Protein AF-0000000076892310 (afdb_homodimer)

Solvent-accessible surface area (backbone atoms only — not comparable to full-atom values): 27334 Å² total; per-residue (Å²): 126,84,72,66,50,66,32,28,35,40,36,34,55,64,80,45,93,72,74,38,63,69,58,22,49,53,51,45,60,74,45,59,90,42,77,40,49,64,52,75,76,47,73,51,74,60,89,65,27,35,38,40,31,30,56,54,63,33,38,25,45,45,54,48,34,55,75,52,71,46,52,51,52,70,67,54,49,32,55,48,48,49,51,53,51,50,45,51,50,51,40,44,74,74,27,32,39,54,53,49,54,44,45,71,34,27,24,28,30,50,79,98,37,45,87,38,60,25,57,53,78,45,62,63,39,40,73,46,32,40,90,83,80,62,45,64,62,77,91,46,67,81,43,75,77,67,58,51,75,93,26,45,26,69,53,34,66,69,7,34,59,80,43,69,48,38,48,53,40,7,44,50,47,43,54,44,29,44,66,63,55,54,56,94,60,59,87,70,83,54,96,42,72,68,53,35,51,48,50,35,41,51,45,55,73,69,47,51,57,66,67,74,32,61,95,47,64,68,47,56,36,52,51,52,52,52,40,70,66,52,52,76,85,53,80,77,62,60,68,60,59,45,44,51,55,71,112,124,83,72,67,48,65,31,27,35,39,36,34,54,64,82,44,92,72,73,38,63,68,58,22,49,50,51,46,61,75,44,58,90,43,76,41,47,64,53,75,77,46,72,50,75,59,90,65,26,35,37,39,30,30,56,54,64,34,37,24,47,44,55,48,34,55,75,52,71,46,55,51,52,71,69,55,50,32,54,48,49,48,51,52,50,50,43,50,50,51,40,44,73,72,28,33,40,52,54,48,52,45,44,70,33,27,25,28,29,49,80,96,38,45,89,39,59,25,57,53,80,46,63,62,40,40,72,46,32,40,89,84,80,61,45,66,60,76,91,46,66,80,43,75,76,66,57,51,75,92,26,45,25,70,54,35,65,70,7,32,59,80,42,68,46,37,49,52,40,7,44,51,48,42,53,44,28,43,65,63,54,55,57,95,61,60,89,69,84,55,94,43,72,67,53,35,52,49,51,36,40,51,44,56,72,68,46,51,58,65,67,75,32,60,95,46,64,66,46,57,36,51,49,52,53,51,40,71,66,51,52,76,83,54,81,77,62,59,68,60,60,47,46,53,58,72,112

Foldseek 3Di:
DPDDDDKDKDKDFLPDPQDQVVVQVVLLVLLPPDFQRWDWPDWDDDPRITMTITHDFAAFQVVVCVVVVVADDLVLLLLVLLQVLSQLVSSVVSQKHQLADASRQWTAGDDVRRSGIHGGDSSQMDGQADPPPRHGDDKDADAAQTYDLQQFDLCSLRGIDDASLRNQSSVLSRSLCSHPSDFPLPPDDDDDPNVSSVSSSVVVVPQQLCNRQVVHPCLSSVSNVQSVVDDRPDDDPSVVNSVSSVD/DPDDDDKDKDKDFLPDPQDQVVVQVVLLVLLPPDFQRWDWPDWDDDPRITMTITHDFAAFQVVVCVVVVVEDDLVLLLLVLLQVLSQLVSSVVSQKHQLADASRQWTAGDDVRRSGIHGGDSSQMDGQADPPPRDGDDKDADAAQTYDLQQFDLCSLRGIDDASLRNQSSVLSRSLCSHPVDFPLPPDDDDDPNVSSVSSSVVVVPQQLCNRQVVHPCLSSVSNVQSVPDDRPDDDPSVVNSVSSVD

Secondary structure (DSSP, 8-state):
----EEEEEEEEETT-SS--HHHHHHHHHHHTTSTTBPPEEEEEEETTEEEEEEE----BHHHHHHHTTS---HHHHHHHHHHHHHHHHHHHHTTEE----SGGGEEE--GGGTT-EEE---TT-EE-B-TTT-PBPPP--SPPP-S-TTT--HHHHTTPPP-HHHHHHHHHHHHHHHHHSS-TTSS---SSHHHHHHHHHHHHHHS-HHHHTTTS-HHHHHHHHHHHH--TTPPP-HHHHHHHTT-/----EEEEEEEEETT-SS--HHHHHHHHHHHTTSTTBPPEEEEEEETTEEEEEEE----BHHHHHHHTTT---HHHHHHHHHHHHHHHHHHHHTTEE----SGGGEEE--GGGTT-EEE---TT-EE-B-TTT-PBPPP--SPPP-S-TTT--HHHHTTPPP-HHHHHHHHHHHHHHHHHSS-TTSS---SSHHHHHHHHHHHHHHS-HHHHTTTS-HHHHHHHHHHHH--TTPPP-HHHHHHHTT-

Nearest PDB structures (foldseek):
  6hmp-assembly1_A  TM=9.911E-01  e=7.850E-38  Homo sapiens
  6ru6-assembly1_A  TM=9.933E-01  e=1.366E-37  Homo sapiens
  6gzm-assembly1_A  TM=9.873E-01  e=1.035E-37  Homo sapiens
  7qra-assembly2_B  TM=9.912E-01  e=2.805E-37  Homo sapiens
  7qr9-assembly2_B  TM=9.916E-01  e=1.060E-36  Homo sapiens

Structure (mmCIF, N/CA/C/O backbone):
data_AF-0000000076892310-model_v1
#
loop_
_entity.id
_entity.type
_entity.pdbx_description
1 polymer 'non-specific serine/threonine protein kinase'
#
loop_
_atom_site.group_PDB
_atom_site.id
_atom_site.type_symbol
_atom_site.label_atom_id
_atom_site.label_alt_id
_atom_site.label_comp_id
_atom_site.label_asym_id
_atom_site.label_entity_id
_atom_site.label_seq_id
_atom_site.pdbx_PDB_ins_code
_atom_site.Cartn_x
_atom_site.Cartn_y
_atom_site.Cartn_z
_atom_site.occupancy
_atom_site.B_iso_or_equiv
_atom_site.auth_seq_id
_atom_site.auth_comp_id
_atom_site.auth_asym_id
_atom_site.auth_atom_id
_atom_site.pdbx_PDB_model_num
ATOM 1 N N . MET A 1 1 ? 16.578 -17.797 1.943 1 34.03 1 MET A N 1
ATOM 2 C CA . MET A 1 1 ? 15.922 -16.781 1.122 1 34.03 1 MET A CA 1
ATOM 3 C C . MET A 1 1 ? 16.781 -15.539 1.009 1 34.03 1 MET A C 1
ATOM 5 O O . MET A 1 1 ? 17.219 -14.977 2.021 1 34.03 1 MET A O 1
ATOM 9 N N . ASP A 1 2 ? 17.594 -15.477 -0.009 1 48.12 2 ASP A N 1
ATOM 10 C CA . ASP A 1 2 ? 18.5 -14.344 -0.167 1 48.12 2 ASP A CA 1
ATOM 11 C C . ASP A 1 2 ? 17.766 -13.023 0.107 1 48.12 2 ASP A C 1
ATOM 13 O O . ASP A 1 2 ? 16.594 -12.875 -0.231 1 48.12 2 ASP A O 1
ATOM 17 N N . THR A 1 3 ? 18.25 -12.328 1.173 1 60.72 3 THR A N 1
ATOM 18 C CA . THR A 1 3 ? 17.688 -11.172 1.854 1 60.72 3 THR A CA 1
ATOM 19 C C . THR A 1 3 ? 17.609 -9.969 0.911 1 60.72 3 THR A C 1
ATOM 21 O O . THR A 1 3 ? 18.609 -9.602 0.288 1 60.72 3 THR A O 1
ATOM 24 N N . TYR A 1 4 ? 16.5 -9.867 0.057 1 76.31 4 TYR A N 1
ATOM 25 C CA . TYR A 1 4 ? 16.297 -8.617 -0.666 1 76.31 4 TYR A CA 1
ATOM 26 C C . TYR A 1 4 ? 15.828 -7.512 0.278 1 76.31 4 TYR A C 1
ATOM 28 O O . TYR A 1 4 ? 15.211 -7.785 1.308 1 76.31 4 TYR A O 1
ATOM 36 N N . GLU A 1 5 ? 16.578 -6.441 0.119 1 80.31 5 GLU A N 1
ATOM 37 C CA . GLU A 1 5 ? 15.992 -5.246 0.721 1 80.31 5 GLU A CA 1
ATOM 38 C C . GLU A 1 5 ? 15.227 -4.422 -0.312 1 80.31 5 GLU A C 1
ATOM 40 O O . GLU A 1 5 ? 15.672 -4.277 -1.452 1 80.31 5 GLU A O 1
ATOM 45 N N . ILE A 1 6 ? 14.047 -4.082 -0.025 1 84.25 6 ILE A N 1
ATOM 46 C CA . ILE A 1 6 ? 13.273 -3.213 -0.901 1 84.25 6 ILE A CA 1
ATOM 47 C C . ILE A 1 6 ? 13.102 -1.844 -0.247 1 84.25 6 ILE A C 1
ATOM 49 O O . ILE A 1 6 ? 12.758 -1.752 0.935 1 84.25 6 ILE A O 1
ATOM 53 N N . VAL A 1 7 ? 13.477 -0.781 -0.989 1 90.69 7 VAL A N 1
ATOM 54 C CA . VAL A 1 7 ? 13.391 0.582 -0.475 1 90.69 7 VAL A CA 1
ATOM 55 C C . VAL A 1 7 ? 12.617 1.456 -1.458 1 90.69 7 VAL A C 1
ATOM 57 O O . VAL A 1 7 ? 12.398 1.065 -2.607 1 90.69 7 VAL A O 1
ATOM 60 N N . ALA A 1 8 ? 12.164 2.598 -0.947 1 92.12 8 ALA A N 1
ATOM 61 C CA . ALA A 1 8 ? 11.562 3.629 -1.789 1 92.12 8 ALA A CA 1
ATOM 62 C C . ALA A 1 8 ? 12.578 4.711 -2.145 1 92.12 8 ALA A C 1
ATOM 64 O O . ALA A 1 8 ? 13.32 5.18 -1.28 1 92.12 8 ALA A O 1
ATOM 65 N N . VAL A 1 9 ? 12.625 5.066 -3.357 1 92.06 9 VAL A N 1
ATOM 66 C CA . VAL A 1 9 ? 13.555 6.086 -3.82 1 92.06 9 VAL A CA 1
ATOM 67 C C . VAL A 1 9 ? 12.789 7.258 -4.422 1 92.06 9 VAL A C 1
ATOM 69 O O . VAL A 1 9 ? 11.969 7.074 -5.324 1 92.06 9 VAL A O 1
ATOM 72 N N . LYS A 1 10 ? 12.992 8.422 -3.85 1 91.69 10 LYS A N 1
ATOM 73 C CA . LYS A 1 10 ? 12.516 9.664 -4.438 1 91.69 10 LYS A CA 1
ATOM 74 C C . LYS A 1 10 ? 13.594 10.336 -5.277 1 91.69 10 LYS A C 1
ATOM 76 O O . LYS A 1 10 ? 14.734 10.469 -4.836 1 91.69 10 LYS A O 1
ATOM 81 N N . ILE A 1 11 ? 13.219 10.695 -6.457 1 90.94 11 ILE A N 1
ATOM 82 C CA . ILE A 1 11 ? 14.18 11.281 -7.379 1 90.94 11 ILE A CA 1
ATOM 83 C C . ILE A 1 11 ? 13.672 12.641 -7.863 1 90.94 11 ILE A C 1
ATOM 85 O O . ILE A 1 11 ? 12.484 12.789 -8.164 1 90.94 11 ILE A O 1
ATOM 89 N N . GLU A 1 12 ? 14.484 13.578 -7.84 1 90.25 12 GLU A N 1
ATOM 90 C CA . GLU A 1 12 ? 14.211 14.922 -8.344 1 90.25 12 GLU A CA 1
ATOM 91 C C . GLU A 1 12 ? 15.367 15.445 -9.18 1 90.25 12 GLU A C 1
ATOM 93 O O . GLU A 1 12 ? 16.531 15.219 -8.852 1 90.25 12 GLU A O 1
ATOM 98 N N . SER A 1 13 ? 15.078 16.094 -10.266 1 89.38 13 SER A N 1
ATOM 99 C CA . SER A 1 13 ? 16.141 16.688 -11.078 1 89.38 13 SER A CA 1
ATOM 100 C C . SER A 1 13 ? 16.891 17.75 -10.305 1 89.38 13 SER A C 1
ATOM 102 O O . SER A 1 13 ? 16.297 18.547 -9.57 1 89.38 13 SER A O 1
ATOM 104 N N . SER A 1 14 ? 18.203 17.766 -10.523 1 86.62 14 SER A N 1
ATOM 105 C CA . SER A 1 14 ? 19.016 18.781 -9.867 1 86.62 14 SER A CA 1
ATOM 106 C C . SER A 1 14 ? 18.766 20.172 -10.445 1 86.62 14 SER A C 1
ATOM 108 O O . SER A 1 14 ? 19.094 21.188 -9.828 1 86.62 14 SER A O 1
ATOM 110 N N . ASN A 1 15 ? 18.156 20.203 -11.594 1 86.19 15 ASN A N 1
ATOM 111 C CA . ASN A 1 15 ? 17.875 21.484 -12.258 1 86.19 15 ASN A CA 1
ATOM 112 C C . ASN A 1 15 ? 16.453 21.969 -11.969 1 86.19 15 ASN A C 1
ATOM 114 O O . ASN A 1 15 ? 16 22.938 -12.578 1 86.19 15 ASN A O 1
ATOM 118 N N . SER A 1 16 ? 15.922 21.25 -11.008 1 85.31 16 SER A N 1
ATOM 119 C CA . SER A 1 16 ? 14.57 21.672 -10.648 1 85.31 16 SER A CA 1
ATOM 120 C C . SER A 1 16 ? 14.555 23.109 -10.117 1 85.31 16 SER A C 1
ATOM 122 O O . SER A 1 16 ? 15.484 23.516 -9.422 1 85.31 16 SER A O 1
ATOM 124 N N . LYS A 1 17 ? 13.562 23.891 -10.438 1 81.19 17 LYS A N 1
ATOM 125 C CA . LYS A 1 17 ? 13.461 25.297 -10.039 1 81.19 17 LYS A CA 1
ATOM 126 C C . LYS A 1 17 ? 13.367 25.422 -8.516 1 81.19 17 LYS A C 1
ATOM 128 O O . LYS A 1 17 ? 13.977 26.328 -7.934 1 81.19 17 LYS A O 1
ATOM 133 N N . HIS A 1 18 ? 12.648 24.531 -7.859 1 82 18 HIS A N 1
ATOM 134 C CA . HIS A 1 18 ? 12.469 24.531 -6.41 1 82 18 HIS A CA 1
ATOM 135 C C . HIS A 1 18 ? 12.75 23.156 -5.82 1 82 18 HIS A C 1
ATOM 137 O O . HIS A 1 18 ? 11.828 22.484 -5.355 1 82 18 HIS A O 1
ATOM 143 N N . PRO A 1 19 ? 14.07 22.781 -5.777 1 83.19 19 PRO A N 1
ATOM 144 C CA . PRO A 1 19 ? 14.375 21.469 -5.219 1 83.19 19 PRO A CA 1
ATOM 145 C C . PRO A 1 19 ? 13.992 21.344 -3.748 1 83.19 19 PRO A C 1
ATOM 147 O O . PRO A 1 19 ? 14.195 22.281 -2.971 1 83.19 19 PRO A O 1
ATOM 150 N N . GLN A 1 20 ? 13.297 20.281 -3.426 1 88.31 20 GLN A N 1
ATOM 151 C CA . GLN A 1 20 ? 12.781 20.125 -2.07 1 88.31 20 GLN A CA 1
ATOM 152 C C . GLN A 1 20 ? 13.32 18.859 -1.416 1 88.31 20 GLN A C 1
ATOM 154 O O . GLN A 1 20 ? 13.203 18.688 -0.2 1 88.31 20 GLN A O 1
ATOM 159 N N . LEU A 1 21 ? 13.961 18.062 -2.15 1 91.56 21 LEU A N 1
ATOM 160 C CA . LEU A 1 21 ? 14.273 16.719 -1.678 1 91.56 21 LEU A CA 1
ATOM 161 C C . LEU A 1 21 ? 15.312 16.766 -0.562 1 91.56 21 LEU A C 1
ATOM 163 O O . LEU A 1 21 ? 15.211 16.016 0.416 1 91.56 21 LEU A O 1
ATOM 167 N N . PHE A 1 22 ? 16.312 17.609 -0.71 1 92.75 22 PHE A N 1
ATOM 168 C CA . PHE A 1 22 ? 17.344 17.703 0.325 1 92.75 22 PHE A CA 1
ATOM 169 C C . PHE A 1 22 ? 16.75 18.281 1.607 1 92.75 22 PHE A C 1
ATOM 171 O O . PHE A 1 22 ? 17.141 17.891 2.709 1 92.75 22 PHE A O 1
ATOM 178 N N . TYR A 1 23 ? 15.914 19.234 1.393 1 94.19 23 TYR A N 1
ATOM 179 C CA . TYR A 1 23 ? 15.234 19.781 2.564 1 94.19 23 TYR A CA 1
ATOM 180 C C . TYR A 1 23 ? 14.391 18.719 3.254 1 94.19 23 TYR A C 1
ATOM 182 O O . TYR A 1 23 ? 14.414 18.594 4.48 1 94.19 23 TYR A O 1
ATOM 190 N N . GLU A 1 24 ? 13.656 17.969 2.498 1 94.81 24 GLU A N 1
ATOM 191 C CA . GLU A 1 24 ? 12.883 16.859 3.041 1 94.81 24 GLU A CA 1
ATOM 192 C C . GLU A 1 24 ? 13.766 15.898 3.818 1 94.81 24 GLU A C 1
ATOM 194 O O . GLU A 1 24 ? 13.414 15.469 4.918 1 94.81 24 GLU A O 1
ATOM 199 N N . ALA A 1 25 ? 14.898 15.594 3.275 1 95.81 25 ALA A N 1
ATOM 200 C CA . ALA A 1 25 ? 15.844 14.703 3.943 1 95.81 25 ALA A CA 1
ATOM 201 C C . ALA A 1 25 ? 16.297 15.281 5.281 1 95.81 25 ALA A C 1
ATOM 203 O O . ALA A 1 25 ? 16.422 14.555 6.27 1 95.81 25 ALA A O 1
ATOM 204 N N . LYS A 1 26 ? 16.547 16.531 5.316 1 96 26 LYS A N 1
ATOM 205 C CA . LYS A 1 26 ? 16.938 17.219 6.547 1 96 26 LYS A CA 1
ATOM 206 C C . LYS A 1 26 ? 15.875 17.062 7.629 1 96 26 LYS A C 1
ATOM 208 O O . LYS A 1 26 ? 16.203 16.797 8.789 1 96 26 LYS A O 1
ATOM 213 N N . ILE A 1 27 ? 14.672 17.219 7.227 1 97.06 27 ILE A N 1
ATOM 214 C CA . ILE A 1 27 ? 13.586 17.094 8.188 1 97.06 27 ILE A CA 1
ATOM 215 C C . ILE A 1 27 ? 13.477 15.648 8.664 1 97.06 27 ILE A C 1
ATOM 217 O O . ILE A 1 27 ? 13.305 15.398 9.859 1 97.06 27 ILE A O 1
ATOM 221 N N . TYR A 1 28 ? 13.562 14.656 7.727 1 97.38 28 TYR A N 1
ATOM 222 C CA . TYR A 1 28 ? 13.594 13.25 8.125 1 97.38 28 TYR A CA 1
ATOM 223 C C . TYR A 1 28 ? 14.672 13.008 9.18 1 97.38 28 TYR A C 1
ATOM 225 O O . TYR A 1 28 ? 14.414 12.352 10.188 1 97.38 28 TYR A O 1
ATOM 233 N N . ASN A 1 29 ? 15.797 13.562 8.945 1 96.81 29 ASN A N 1
ATOM 234 C CA . ASN A 1 29 ? 16.922 13.352 9.859 1 96.81 29 ASN A CA 1
ATOM 235 C C . ASN A 1 29 ? 16.625 13.961 11.234 1 96.81 29 ASN A C 1
ATOM 237 O O . ASN A 1 29 ? 16.938 13.352 12.258 1 96.81 29 ASN A O 1
ATOM 241 N N . ALA A 1 30 ? 16.062 15.117 11.242 1 96.19 30 ALA A N 1
ATOM 242 C CA . ALA A 1 30 ? 15.719 15.789 12.5 1 96.19 30 ALA A CA 1
ATOM 243 C C . ALA A 1 30 ? 14.68 14.992 13.281 1 96.19 30 ALA A C 1
ATOM 245 O O . ALA A 1 30 ? 14.602 15.094 14.508 1 96.19 30 ALA A O 1
ATOM 246 N N . LEU A 1 31 ? 13.906 14.18 12.578 1 97.69 31 LEU A N 1
ATOM 247 C CA . LEU A 1 31 ? 12.797 13.469 13.203 1 97.69 31 LEU A CA 1
ATOM 248 C C . LEU A 1 31 ? 13.156 12 13.438 1 97.69 31 LEU A C 1
ATOM 250 O O . LEU A 1 31 ? 12.344 11.242 13.977 1 97.69 31 LEU A O 1
ATOM 254 N N . GLN A 1 32 ? 14.328 11.602 13.031 1 96 32 GLN A N 1
ATOM 255 C CA . GLN A 1 32 ? 14.711 10.195 13.141 1 96 32 GLN A CA 1
ATOM 256 C C . GLN A 1 32 ? 14.555 9.695 14.57 1 96 32 GLN A C 1
ATOM 258 O O . GLN A 1 32 ? 14.852 10.414 15.523 1 96 32 GLN A O 1
ATOM 263 N N . GLY A 1 33 ? 14.102 8.438 14.711 1 93.31 33 GLY A N 1
ATOM 264 C CA . GLY A 1 33 ? 13.891 7.836 16.016 1 93.31 33 GLY A CA 1
ATOM 265 C C . GLY A 1 33 ? 12.461 7.945 16.5 1 93.31 33 GLY A C 1
ATOM 266 O O . GLY A 1 33 ? 12.062 7.234 17.438 1 93.31 33 GLY A O 1
ATOM 267 N N . GLY A 1 34 ? 11.727 8.844 15.898 1 96 34 GLY A N 1
ATOM 268 C CA . GLY A 1 34 ? 10.312 8.953 16.234 1 96 34 GLY A CA 1
ATOM 269 C C . GLY A 1 34 ? 9.484 7.809 15.695 1 96 34 GLY A C 1
ATOM 270 O O . GLY A 1 34 ? 9.766 7.285 14.617 1 96 34 GLY A O 1
ATOM 271 N N . SER A 1 35 ? 8.461 7.445 16.469 1 96.88 35 SER A N 1
ATOM 272 C CA . SER A 1 35 ? 7.512 6.445 15.992 1 96.88 35 SER A CA 1
ATOM 273 C C . SER A 1 35 ? 6.758 6.941 14.766 1 96.88 35 SER A C 1
ATOM 275 O O . SER A 1 35 ? 6.273 8.078 14.742 1 96.88 35 SER A O 1
ATOM 277 N N . GLY A 1 36 ? 6.703 6.105 13.719 1 98 36 GLY A N 1
ATOM 278 C CA . GLY A 1 36 ? 5.965 6.465 12.523 1 98 36 GLY A CA 1
ATOM 279 C C . GLY A 1 36 ? 6.73 7.406 11.609 1 98 36 GLY A C 1
ATOM 280 O O . GLY A 1 36 ? 6.129 8.188 10.867 1 98 36 GLY A O 1
ATOM 281 N N . ILE A 1 37 ? 8.047 7.457 11.766 1 98.5 37 ILE A N 1
ATOM 282 C CA . ILE A 1 37 ? 8.953 8.172 10.867 1 98.5 37 ILE A CA 1
ATOM 283 C C . ILE A 1 37 ? 9.789 7.176 10.07 1 98.5 37 ILE A C 1
ATOM 285 O O . ILE A 1 37 ? 10.453 6.316 10.648 1 98.5 37 ILE A O 1
ATOM 289 N N . ALA A 1 38 ? 9.703 7.273 8.734 1 96.94 38 ALA A N 1
ATOM 290 C CA . ALA A 1 38 ? 10.484 6.367 7.895 1 96.94 38 ALA A CA 1
ATOM 291 C C . ALA A 1 38 ? 11.977 6.594 8.086 1 96.94 38 ALA A C 1
ATOM 293 O O . ALA A 1 38 ? 12.43 7.73 8.227 1 96.94 38 ALA A O 1
ATOM 294 N N . ASN A 1 39 ? 12.773 5.59 8.055 1 96.12 39 ASN A N 1
ATOM 295 C CA . ASN A 1 39 ? 14.227 5.723 8.117 1 96.12 39 ASN A CA 1
ATOM 296 C C . ASN A 1 39 ? 14.797 6.191 6.781 1 96.12 39 ASN A C 1
ATOM 298 O O . ASN A 1 39 ? 14.359 5.742 5.719 1 96.12 39 ASN A O 1
ATOM 302 N N . VAL A 1 40 ? 15.664 7.086 6.891 1 96.12 40 VAL A N 1
ATOM 303 C CA . VAL A 1 40 ? 16.438 7.496 5.723 1 96.12 40 VAL A CA 1
ATOM 304 C C . VAL A 1 40 ? 17.641 6.574 5.543 1 96.12 40 VAL A C 1
ATOM 306 O O . VAL A 1 40 ? 18.469 6.449 6.449 1 96.12 40 VAL A O 1
ATOM 309 N N . LYS A 1 41 ? 17.734 5.957 4.418 1 93.31 41 LYS A N 1
ATOM 310 C CA . LYS A 1 41 ? 18.859 5.059 4.145 1 93.31 41 LYS A CA 1
ATOM 311 C C . LYS A 1 41 ? 20.016 5.801 3.473 1 93.31 41 LYS A C 1
ATOM 313 O O . LYS A 1 41 ? 21.172 5.523 3.75 1 93.31 41 LYS A O 1
ATOM 318 N N . TRP A 1 42 ? 19.609 6.723 2.566 1 93.25 42 TRP A N 1
ATOM 319 C CA . TRP A 1 42 ? 20.609 7.492 1.855 1 93.25 42 TRP A CA 1
ATOM 320 C C . TRP A 1 42 ? 20 8.719 1.193 1 93.25 42 TRP A C 1
ATOM 322 O O . TRP A 1 42 ? 18.859 8.68 0.744 1 93.25 42 TRP A O 1
ATOM 332 N N . CYS A 1 43 ? 20.734 9.773 1.195 1 95 43 CYS A N 1
ATOM 333 C CA . CYS A 1 43 ? 20.375 10.977 0.458 1 95 43 CYS A CA 1
ATOM 334 C C . CYS A 1 43 ? 21.609 11.586 -0.216 1 95 43 CYS A C 1
ATOM 336 O O . CYS A 1 43 ? 22.656 11.703 0.405 1 95 43 CYS A O 1
ATOM 338 N N . GLY A 1 44 ? 21.469 11.914 -1.505 1 93.62 44 GLY A N 1
ATOM 339 C CA . GLY A 1 44 ? 22.609 12.5 -2.211 1 93.62 44 GLY A CA 1
ATOM 340 C C . GLY A 1 44 ? 22.328 12.758 -3.68 1 93.62 44 GLY A C 1
ATOM 341 O O . GLY A 1 44 ? 21.156 12.82 -4.094 1 93.62 44 GLY A O 1
ATOM 342 N N . VAL A 1 45 ? 23.359 13.07 -4.336 1 92.06 45 VAL A N 1
ATOM 343 C CA . VAL A 1 45 ? 23.281 13.375 -5.762 1 92.06 45 VAL A CA 1
ATOM 344 C C . VAL A 1 45 ? 23.812 12.195 -6.574 1 92.06 45 VAL A C 1
ATOM 346 O O . VAL A 1 45 ? 24.875 11.641 -6.246 1 92.06 45 VAL A O 1
ATOM 349 N N . ASP A 1 46 ? 23.062 11.711 -7.527 1 87.19 46 ASP A N 1
ATOM 350 C CA . ASP A 1 46 ? 23.469 10.711 -8.508 1 87.19 46 ASP A CA 1
ATOM 351 C C . ASP A 1 46 ? 23.328 11.234 -9.93 1 87.19 46 ASP A C 1
ATOM 353 O O . ASP A 1 46 ? 22.219 11.25 -10.477 1 87.19 46 ASP A O 1
ATOM 357 N N . GLY A 1 47 ? 24.438 11.617 -10.523 1 90.12 47 GLY A N 1
ATOM 358 C CA . GLY A 1 47 ? 24.359 12.289 -11.812 1 90.12 47 GLY A CA 1
ATOM 359 C C . GLY A 1 47 ? 23.688 13.648 -11.734 1 90.12 47 GLY A C 1
ATOM 360 O O . GLY A 1 47 ? 24.141 14.531 -11.008 1 90.12 47 GLY A O 1
ATOM 361 N N . GLU A 1 48 ? 22.578 13.805 -12.445 1 91.25 48 GLU A N 1
ATOM 362 C CA . GLU A 1 48 ? 21.828 15.062 -12.477 1 91.25 48 GLU A CA 1
ATOM 363 C C . GLU A 1 48 ? 20.578 14.992 -11.617 1 91.25 48 GLU A C 1
ATOM 365 O O . GLU A 1 48 ? 19.656 15.805 -11.773 1 91.25 48 GLU A O 1
ATOM 370 N N . GLU A 1 49 ? 20.562 13.93 -10.766 1 91.62 49 GLU A N 1
ATOM 371 C CA . GLU A 1 49 ? 19.359 13.742 -9.961 1 91.62 49 GLU A CA 1
ATOM 372 C C . GLU A 1 49 ? 19.672 13.812 -8.469 1 91.62 49 GLU A C 1
ATOM 374 O O . GLU A 1 49 ? 20.703 13.32 -8.023 1 91.62 49 GLU A O 1
ATOM 379 N N . ASN A 1 50 ? 18.859 14.516 -7.738 1 93.19 50 ASN A N 1
ATOM 380 C CA . ASN A 1 50 ? 18.797 14.359 -6.289 1 93.19 50 ASN A CA 1
ATOM 381 C C . ASN A 1 50 ? 18.016 13.117 -5.887 1 93.19 50 ASN A C 1
ATOM 383 O O . ASN A 1 50 ? 16.969 12.812 -6.469 1 93.19 50 ASN A O 1
ATOM 387 N N . VAL A 1 51 ? 18.641 12.359 -4.969 1 93.12 51 VAL A N 1
ATOM 388 C CA . VAL A 1 51 ? 18.047 11.07 -4.625 1 93.12 51 VAL A CA 1
ATOM 389 C C . VAL A 1 51 ? 17.859 10.969 -3.113 1 93.12 51 VAL A C 1
ATOM 391 O O . VAL A 1 51 ? 18.75 11.352 -2.348 1 93.12 51 VAL A O 1
ATOM 394 N N . LEU A 1 52 ? 16.703 10.586 -2.688 1 94.69 52 LEU A N 1
ATOM 395 C CA . LEU A 1 52 ? 16.391 10.266 -1.3 1 94.69 52 LEU A CA 1
ATOM 396 C C . LEU A 1 52 ? 15.859 8.844 -1.179 1 94.69 52 LEU A C 1
ATOM 398 O O . LEU A 1 52 ? 14.844 8.508 -1.799 1 94.69 52 LEU A O 1
ATOM 402 N N . ILE A 1 53 ? 16.531 7.973 -0.434 1 93.56 53 ILE A N 1
ATOM 403 C CA . ILE A 1 53 ? 16.156 6.582 -0.215 1 93.56 53 ILE A CA 1
ATOM 404 C C . ILE A 1 53 ? 15.617 6.41 1.201 1 93.56 53 ILE A C 1
ATOM 406 O O . ILE A 1 53 ? 16.312 6.699 2.18 1 93.56 53 ILE A O 1
ATOM 410 N N . ILE A 1 54 ? 14.383 5.965 1.312 1 95.31 54 ILE A N 1
ATOM 411 C CA . ILE A 1 54 ? 13.766 5.773 2.619 1 95.31 54 ILE A CA 1
ATOM 412 C C . ILE A 1 54 ? 13.117 4.391 2.688 1 95.31 54 ILE A C 1
ATOM 414 O O . ILE A 1 54 ? 13.094 3.662 1.692 1 95.31 54 ILE A O 1
ATOM 418 N N . ASP A 1 55 ? 12.633 4.039 3.871 1 93.81 55 ASP A N 1
ATOM 419 C CA . ASP A 1 55 ? 11.883 2.797 4.035 1 93.81 55 ASP A CA 1
ATOM 420 C C . ASP A 1 55 ? 10.727 2.719 3.039 1 93.81 55 ASP A C 1
ATOM 422 O O . ASP A 1 55 ? 10.047 3.715 2.787 1 93.81 55 ASP A O 1
ATOM 426 N N . LEU A 1 56 ? 10.633 1.541 2.451 1 91.69 56 LEU A N 1
ATOM 427 C CA . LEU A 1 56 ? 9.391 1.293 1.73 1 91.69 56 LEU A CA 1
ATOM 428 C C . LEU A 1 56 ? 8.219 1.147 2.699 1 91.69 56 LEU A C 1
ATOM 430 O O . LEU A 1 56 ? 8.305 0.391 3.67 1 91.69 56 LEU A O 1
ATOM 434 N N . LEU A 1 57 ? 7.191 1.89 2.467 1 93.69 57 LEU A N 1
ATOM 435 C CA . LEU A 1 57 ? 5.996 1.852 3.305 1 93.69 57 LEU A CA 1
ATOM 436 C C . LEU A 1 57 ? 4.805 1.308 2.525 1 93.69 57 LEU A C 1
ATOM 438 O O . LEU A 1 57 ? 4.941 0.921 1.363 1 93.69 57 LEU A O 1
ATOM 442 N N . GLY A 1 58 ? 3.721 1.132 3.262 1 92.12 58 GLY A N 1
ATOM 443 C CA . GLY A 1 58 ? 2.502 0.622 2.654 1 92.12 58 GLY A CA 1
ATOM 444 C C . GLY A 1 58 ? 1.664 1.704 2 1 92.12 58 GLY A C 1
ATOM 445 O O . GLY A 1 58 ? 2.199 2.707 1.522 1 92.12 58 GLY A O 1
ATOM 446 N N . PRO A 1 59 ? 0.353 1.453 1.801 1 91.75 59 PRO A N 1
ATOM 447 C CA . PRO A 1 59 ? -0.507 2.43 1.127 1 91.75 59 PRO A CA 1
ATOM 448 C C . PRO A 1 59 ? -0.712 3.701 1.947 1 91.75 59 PRO A C 1
ATOM 450 O O . PRO A 1 59 ? -0.717 3.65 3.18 1 91.75 59 PRO A O 1
ATOM 453 N N . SER A 1 60 ? -0.904 4.777 1.26 1 95.25 60 SER A N 1
ATOM 454 C CA . SER A 1 60 ? -1.384 5.973 1.941 1 95.25 60 SER A CA 1
ATOM 455 C C . SER A 1 60 ? -2.775 5.758 2.527 1 95.25 60 SER A C 1
ATOM 457 O O . SER A 1 60 ? -3.508 4.867 2.088 1 95.25 60 SER A O 1
ATOM 459 N N . LEU A 1 61 ? -3.123 6.555 3.461 1 97 61 LEU A N 1
ATOM 460 C CA . LEU A 1 61 ? -4.465 6.457 4.031 1 97 61 LEU A CA 1
ATOM 461 C C . LEU A 1 61 ? -5.523 6.824 2.996 1 97 61 LEU A C 1
ATOM 463 O O . LEU A 1 61 ? -6.645 6.324 3.047 1 97 61 LEU A O 1
ATOM 467 N N . GLU A 1 62 ? -5.141 7.703 2.012 1 96.19 62 GLU A N 1
ATOM 468 C CA . GLU A 1 62 ? -6.059 7.957 0.907 1 96.19 62 GLU A CA 1
ATOM 469 C C . GLU A 1 62 ? -6.324 6.684 0.106 1 96.19 62 GLU A C 1
ATOM 471 O O . GLU A 1 62 ? -7.477 6.355 -0.182 1 96.19 62 GLU A O 1
ATOM 476 N N . ASP A 1 63 ? -5.246 6.004 -0.261 1 92.12 63 ASP A N 1
ATOM 477 C CA . ASP A 1 63 ? -5.402 4.762 -1.012 1 92.12 63 ASP A CA 1
ATOM 478 C C . ASP A 1 63 ? -6.188 3.727 -0.206 1 92.12 63 ASP A C 1
ATOM 480 O O . ASP A 1 63 ? -7.066 3.053 -0.743 1 92.12 63 ASP A O 1
ATOM 484 N N . LEU A 1 64 ? -5.793 3.529 1.037 1 92.19 64 LEU A N 1
ATOM 485 C CA . LEU A 1 64 ? -6.508 2.59 1.896 1 92.19 64 LEU A CA 1
ATOM 486 C C . LEU A 1 64 ? -7.992 2.922 1.952 1 92.19 64 LEU A C 1
ATOM 488 O O . LEU A 1 64 ? -8.836 2.023 1.913 1 92.19 64 LEU A O 1
ATOM 492 N N . PHE A 1 65 ? -8.258 4.211 2.098 1 94.25 65 PHE A N 1
ATOM 493 C CA . PHE A 1 65 ? -9.633 4.695 2.131 1 94.25 65 PHE A CA 1
ATOM 494 C C . PHE A 1 65 ? -10.383 4.281 0.871 1 94.25 65 PHE A C 1
ATOM 496 O O . PHE A 1 65 ? -11.523 3.818 0.944 1 94.25 65 PHE A O 1
ATOM 503 N N . VAL A 1 66 ? -9.719 4.391 -0.267 1 88.56 66 VAL A N 1
ATOM 504 C CA . VAL A 1 66 ? -10.297 3.998 -1.547 1 88.56 66 VAL A CA 1
ATOM 505 C C . VAL A 1 66 ? -10.508 2.486 -1.577 1 88.56 66 VAL A C 1
ATOM 507 O O . VAL A 1 66 ? -11.57 2.006 -1.983 1 88.56 66 VAL A O 1
ATOM 510 N N . TYR A 1 67 ? -9.555 1.724 -1.104 1 83.31 67 TYR A N 1
ATOM 511 C CA . TYR A 1 67 ? -9.625 0.266 -1.102 1 83.31 67 TYR A CA 1
ATOM 512 C C . TYR A 1 67 ? -10.773 -0.221 -0.229 1 83.31 67 TYR A C 1
ATOM 514 O O . TYR A 1 67 ? -11.375 -1.264 -0.505 1 83.31 67 TYR A O 1
ATOM 522 N N . CYS A 1 68 ? -11.102 0.553 0.75 1 84.38 68 CYS A N 1
ATOM 523 C CA . CYS A 1 68 ? -12.148 0.172 1.697 1 84.38 68 CYS A CA 1
ATOM 524 C C . CYS A 1 68 ? -13.492 0.771 1.3 1 84.38 68 CYS A C 1
ATOM 526 O O . CYS A 1 68 ? -14.383 0.918 2.139 1 84.38 68 CYS A O 1
ATOM 528 N N . GLY A 1 69 ? -13.648 1.266 0.073 1 82.19 69 GLY A N 1
ATOM 529 C CA . GLY A 1 69 ? -14.914 1.78 -0.422 1 82.19 69 GLY A CA 1
ATOM 530 C C . GLY A 1 69 ? -15.25 3.154 0.123 1 82.19 69 GLY A C 1
ATOM 531 O O . GLY A 1 69 ? -16.422 3.484 0.3 1 82.19 69 GLY A O 1
ATOM 532 N N . ARG A 1 70 ? -14.227 3.859 0.562 1 89.38 70 ARG A N 1
ATOM 533 C CA . ARG A 1 70 ? -14.352 5.223 1.066 1 89.38 70 ARG A CA 1
ATOM 534 C C . ARG A 1 70 ? -15.258 5.277 2.291 1 89.38 70 ARG A C 1
ATOM 536 O O . ARG A 1 70 ? -16.125 6.148 2.393 1 89.38 70 ARG A O 1
ATOM 543 N N . LYS A 1 71 ? -15.109 4.336 3.08 1 87.56 71 LYS A N 1
ATOM 544 C CA . LYS A 1 71 ? -15.82 4.273 4.352 1 87.56 71 LYS A CA 1
ATOM 545 C C . LYS A 1 71 ? -14.969 3.611 5.43 1 87.56 71 LYS A C 1
ATOM 547 O O . LYS A 1 71 ? -14.688 2.414 5.359 1 87.56 71 LYS A O 1
ATOM 552 N N . PHE A 1 72 ? -14.492 4.359 6.41 1 93.5 72 PHE A N 1
ATOM 553 C CA . PHE A 1 72 ? -13.875 3.801 7.605 1 93.5 72 PHE A CA 1
ATOM 554 C C . PHE A 1 72 ? -14.875 3.721 8.75 1 93.5 72 PHE A C 1
ATOM 556 O O . PHE A 1 72 ? -15.773 4.562 8.859 1 93.5 72 PHE A O 1
ATOM 563 N N . THR A 1 73 ? -14.742 2.686 9.57 1 92.5 73 THR A N 1
ATOM 564 C CA . THR A 1 73 ? -15.539 2.629 10.789 1 92.5 73 THR A CA 1
ATOM 565 C C . THR A 1 73 ? -15.07 3.688 11.789 1 92.5 73 THR A C 1
ATOM 567 O O . THR A 1 73 ? -13.938 4.164 11.711 1 92.5 73 THR A O 1
ATOM 570 N N . LEU A 1 74 ? -15.969 4 12.703 1 95.5 74 LEU A N 1
ATOM 571 C CA . LEU A 1 74 ? -15.594 4.922 13.766 1 95.5 74 LEU A CA 1
ATOM 572 C C . LEU A 1 74 ? -14.383 4.406 14.531 1 95.5 74 LEU A C 1
ATOM 574 O O . LEU A 1 74 ? -13.469 5.172 14.844 1 95.5 74 LEU A O 1
ATOM 578 N N . LYS A 1 75 ? -14.359 3.15 14.766 1 94.12 75 LYS A N 1
ATOM 579 C CA . LYS A 1 75 ? -13.242 2.547 15.477 1 94.12 75 LYS A CA 1
ATOM 580 C C . LYS A 1 75 ? -11.922 2.777 14.742 1 94.12 75 LYS A C 1
ATOM 582 O O . LYS A 1 75 ? -10.922 3.166 15.352 1 94.12 75 LYS A O 1
ATOM 587 N N . THR A 1 76 ? -11.93 2.555 13.453 1 94.25 76 THR A N 1
ATOM 588 C CA . THR A 1 76 ? -10.75 2.75 12.625 1 94.25 76 THR A CA 1
ATOM 589 C C . THR A 1 76 ? -10.297 4.207 12.664 1 94.25 76 THR A C 1
ATOM 591 O O . THR A 1 76 ? -9.109 4.488 12.844 1 94.25 76 THR A O 1
ATOM 594 N N . VAL A 1 77 ? -11.266 5.125 12.562 1 97.44 77 VAL A N 1
ATOM 595 C CA . VAL A 1 77 ? -10.945 6.547 12.539 1 97.44 77 VAL A CA 1
ATOM 596 C C . VAL A 1 77 ? -10.328 6.961 13.875 1 97.44 77 VAL A C 1
ATOM 598 O O . VAL A 1 77 ? -9.367 7.73 13.906 1 97.44 77 VAL A O 1
ATOM 601 N N . LEU A 1 78 ? -10.836 6.418 14.953 1 97.69 78 LEU A N 1
ATOM 602 C CA . LEU A 1 78 ? -10.312 6.762 16.281 1 97.69 78 LEU A CA 1
ATOM 603 C C . LEU A 1 78 ? -8.898 6.223 16.453 1 97.69 78 LEU A C 1
ATOM 605 O O . LEU A 1 78 ? -8.039 6.902 17.016 1 97.69 78 LEU A O 1
ATOM 609 N N . MET A 1 79 ? -8.633 5.066 15.93 1 96.56 79 MET A N 1
ATOM 610 C CA . MET A 1 79 ? -7.293 4.492 15.992 1 96.56 79 MET A CA 1
ATOM 611 C C . MET A 1 79 ? -6.305 5.312 15.172 1 96.56 79 MET A C 1
ATOM 613 O O . MET A 1 79 ? -5.18 5.555 15.602 1 96.56 79 MET A O 1
ATOM 617 N N . LEU A 1 80 ? -6.746 5.715 14.039 1 97.88 80 LEU A N 1
ATOM 618 C CA . LEU A 1 80 ? -5.922 6.566 13.188 1 97.88 80 LEU A CA 1
ATOM 619 C C . LEU A 1 80 ? -5.66 7.91 13.859 1 97.88 80 LEU A C 1
ATOM 621 O O . LEU A 1 80 ? -4.535 8.414 13.828 1 97.88 80 LEU A O 1
ATOM 625 N N . ALA A 1 81 ? -6.688 8.461 14.453 1 98.5 81 ALA A N 1
ATOM 626 C CA . ALA A 1 81 ? -6.562 9.758 15.117 1 98.5 81 ALA A CA 1
ATOM 627 C C . ALA A 1 81 ? -5.465 9.719 16.188 1 98.5 81 ALA A C 1
ATOM 629 O O . ALA A 1 81 ? -4.625 10.617 16.25 1 98.5 81 ALA A O 1
ATOM 630 N N . ASP A 1 82 ? -5.449 8.68 16.906 1 98.06 82 ASP A N 1
ATOM 631 C CA . ASP A 1 82 ? -4.465 8.539 17.984 1 98.06 82 ASP A CA 1
ATOM 632 C C . ASP A 1 82 ? -3.045 8.523 17.422 1 98.06 82 ASP A C 1
ATOM 634 O O . ASP A 1 82 ? -2.17 9.242 17.906 1 98.06 82 ASP A O 1
ATOM 638 N N . GLN A 1 83 ? -2.848 7.781 16.438 1 98.44 83 GLN A N 1
ATOM 639 C CA . GLN A 1 83 ? -1.508 7.648 15.883 1 98.44 83 GLN A CA 1
ATOM 640 C C . GLN A 1 83 ? -1.091 8.914 15.141 1 98.44 83 GLN A C 1
ATOM 642 O O . GLN A 1 83 ? 0.034 9.398 15.305 1 98.44 83 GLN A O 1
ATOM 647 N N . MET A 1 84 ? -2 9.5 14.359 1 98.81 84 MET A N 1
ATOM 648 C CA . MET A 1 84 ? -1.684 10.695 13.586 1 98.81 84 MET A CA 1
ATOM 649 C C . MET A 1 84 ? -1.384 11.875 14.5 1 98.81 84 MET A C 1
ATOM 651 O O . MET A 1 84 ? -0.449 12.641 14.25 1 98.81 84 MET A O 1
ATOM 655 N N . LEU A 1 85 ? -2.176 11.992 15.57 1 98.75 85 LEU A N 1
ATOM 656 C CA . LEU A 1 85 ? -1.929 13.047 16.547 1 98.75 85 LEU A CA 1
ATOM 657 C C . LEU A 1 85 ? -0.562 12.883 17.188 1 98.75 85 LEU A C 1
ATOM 659 O O . LEU A 1 85 ? 0.149 13.859 17.422 1 98.75 85 LEU A O 1
ATOM 663 N N . THR A 1 86 ? -0.199 11.664 17.453 1 98.56 86 THR A N 1
ATOM 664 C CA . THR A 1 86 ? 1.093 11.383 18.062 1 98.56 86 THR A CA 1
ATOM 665 C C . THR A 1 86 ? 2.234 11.781 17.125 1 98.56 86 THR A C 1
ATOM 667 O O . THR A 1 86 ? 3.24 12.336 17.578 1 98.56 86 THR A O 1
ATOM 670 N N . ARG A 1 87 ? 2.08 11.492 15.844 1 98.75 87 ARG A N 1
ATOM 671 C CA . ARG A 1 87 ? 3.096 11.883 14.867 1 98.75 87 ARG A CA 1
ATOM 672 C C . ARG A 1 87 ? 3.227 13.406 14.789 1 98.75 87 ARG A C 1
ATOM 674 O O . ARG A 1 87 ? 4.34 13.938 14.773 1 98.75 87 ARG A O 1
ATOM 681 N N . ILE A 1 88 ? 2.107 14.078 14.773 1 98.75 88 ILE A N 1
ATOM 682 C CA . ILE A 1 88 ? 2.092 15.531 14.664 1 98.75 88 ILE A CA 1
ATOM 683 C C . ILE A 1 88 ? 2.693 16.156 15.93 1 98.75 88 ILE A C 1
ATOM 685 O O . ILE A 1 88 ? 3.514 17.062 15.844 1 98.75 88 ILE A O 1
ATOM 689 N N . GLU A 1 89 ? 2.275 15.586 17.062 1 98.75 89 GLU A N 1
ATOM 690 C CA . GLU A 1 89 ? 2.828 16.062 18.328 1 98.75 89 GLU A CA 1
ATOM 691 C C . GLU A 1 89 ? 4.348 15.938 18.359 1 98.75 89 GLU A C 1
ATOM 693 O O . GLU A 1 89 ? 5.047 16.844 18.812 1 98.75 89 GLU A O 1
ATOM 698 N N . PHE A 1 90 ? 4.863 14.891 17.922 1 98.62 90 PHE A N 1
ATOM 699 C CA . PHE A 1 90 ? 6.305 14.664 17.906 1 98.62 90 PHE A CA 1
ATOM 700 C C . PHE A 1 90 ? 6.996 15.68 17 1 98.62 90 PHE A C 1
ATOM 702 O O . PHE A 1 90 ? 8 16.281 17.391 1 98.62 90 PHE A O 1
ATOM 709 N N . MET A 1 91 ? 6.484 15.883 15.82 1 98.19 91 MET A N 1
ATOM 710 C CA . MET A 1 91 ? 7.043 16.875 14.906 1 98.19 91 MET A CA 1
ATOM 711 C C . MET A 1 91 ? 7.051 18.25 15.539 1 98.19 91 MET A C 1
ATOM 713 O O . MET A 1 91 ? 8.047 18.984 15.453 1 98.19 91 MET A O 1
ATOM 717 N N . HIS A 1 92 ? 5.879 18.578 16.156 1 98.38 92 HIS A N 1
ATOM 718 C CA . HIS A 1 92 ? 5.789 19.875 16.828 1 98.38 92 HIS A CA 1
ATOM 719 C C . HIS A 1 92 ? 6.828 19.969 17.953 1 98.38 92 HIS A C 1
ATOM 721 O O . HIS A 1 92 ? 7.422 21.031 18.141 1 98.38 92 HIS A O 1
ATOM 727 N N . SER A 1 93 ? 7.051 18.875 18.641 1 97.25 93 SER A N 1
ATOM 728 C CA . SER A 1 93 ? 8 18.875 19.75 1 97.25 93 SER A CA 1
ATOM 729 C C . SER A 1 93 ? 9.422 19.109 19.266 1 97.25 93 SER A C 1
ATOM 731 O O . SER A 1 93 ? 10.281 19.562 20.016 1 97.25 93 SER A O 1
ATOM 733 N N . LYS A 1 94 ? 9.664 18.812 18 1 96.69 94 LYS A N 1
ATOM 734 C CA . LYS A 1 94 ? 10.977 19.031 17.406 1 96.69 94 LYS A CA 1
ATOM 735 C C . LYS A 1 94 ? 11.07 20.406 16.75 1 96.69 94 LYS A C 1
ATOM 737 O O . LYS A 1 94 ? 12.078 20.734 16.125 1 96.69 94 LYS A O 1
ATOM 742 N N . GLY A 1 95 ? 9.992 21.156 16.844 1 97.31 95 GLY A N 1
ATOM 743 C CA . GLY A 1 95 ? 10.008 22.547 16.406 1 97.31 95 GLY A CA 1
ATOM 744 C C . GLY A 1 95 ? 9.562 22.719 14.969 1 97.31 95 GLY A C 1
ATOM 745 O O . GLY A 1 95 ? 9.805 23.766 14.359 1 97.31 95 GLY A O 1
ATOM 746 N N . TYR A 1 96 ? 8.852 21.688 14.398 1 98.25 96 TYR A N 1
ATOM 747 C CA . TYR A 1 96 ? 8.477 21.766 12.984 1 98.25 96 TYR A CA 1
ATOM 748 C C . TYR A 1 96 ? 6.969 21.641 12.812 1 98.25 96 TYR A C 1
ATOM 750 O O . TYR A 1 96 ? 6.305 20.922 13.555 1 98.25 96 TYR A O 1
ATOM 758 N N . LEU A 1 97 ? 6.453 22.422 11.852 1 98.81 97 LEU A N 1
ATOM 759 C CA . LEU A 1 97 ? 5.125 22.234 11.289 1 98.81 97 LEU A CA 1
ATOM 760 C C . LEU A 1 97 ? 5.195 21.359 10.031 1 98.81 97 LEU A C 1
ATOM 762 O O . LEU A 1 97 ? 6.141 21.469 9.25 1 98.81 97 LEU A O 1
ATOM 766 N N . HIS A 1 98 ? 4.199 20.531 9.82 1 98.75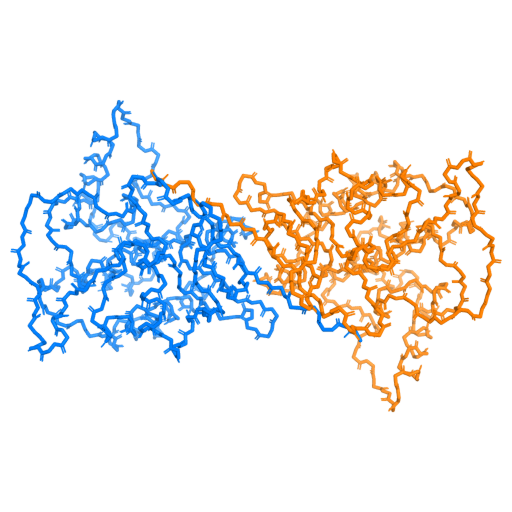 98 HIS A N 1
ATOM 767 C CA . HIS A 1 98 ? 4.148 19.766 8.586 1 98.75 98 HIS A CA 1
ATOM 768 C C . HIS A 1 98 ? 3.674 20.625 7.418 1 98.75 98 HIS A C 1
ATOM 770 O O . HIS A 1 98 ? 4.328 20.688 6.375 1 98.75 98 HIS A O 1
ATOM 776 N N . ARG A 1 99 ? 2.535 21.312 7.594 1 98.75 99 ARG A N 1
ATOM 777 C CA . ARG A 1 99 ? 1.926 22.312 6.734 1 98.75 99 ARG A CA 1
ATOM 778 C C . ARG A 1 99 ? 1.271 21.672 5.516 1 98.75 99 ARG A C 1
ATOM 780 O O . ARG A 1 99 ? 0.713 22.375 4.664 1 98.75 99 ARG A O 1
ATOM 787 N N . ASP A 1 100 ? 1.209 20.328 5.398 1 98.44 100 ASP A N 1
ATOM 788 C CA . ASP A 1 100 ? 0.479 19.625 4.344 1 98.44 100 ASP A CA 1
ATOM 789 C C . ASP A 1 100 ? -0.151 18.344 4.875 1 98.44 100 ASP A C 1
ATOM 791 O O . ASP A 1 100 ? 0.033 17.266 4.293 1 98.44 100 ASP A O 1
ATOM 795 N N . ILE A 1 101 ? -0.877 18.453 5.965 1 98.81 101 ILE A N 1
ATOM 796 C CA . ILE A 1 101 ? -1.632 17.344 6.551 1 98.81 101 ILE A CA 1
ATOM 797 C C . ILE A 1 101 ? -2.781 16.969 5.625 1 98.81 101 ILE A C 1
ATOM 799 O O . ILE A 1 101 ? -3.67 17.766 5.352 1 98.81 101 ILE A O 1
ATOM 803 N N . LYS A 1 102 ? -2.723 15.797 5.082 1 98.81 102 LYS A N 1
ATOM 804 C CA . LYS A 1 102 ? -3.725 15.188 4.219 1 98.81 102 LYS A CA 1
ATOM 805 C C . LYS A 1 102 ? -3.596 13.664 4.219 1 98.81 102 LYS A C 1
ATOM 807 O O . LYS A 1 102 ? -2.57 13.125 4.641 1 98.81 102 LYS A O 1
ATOM 812 N N . PRO A 1 103 ? -4.617 12.969 3.793 1 98.5 103 PRO A N 1
ATOM 813 C CA . PRO A 1 103 ? -4.594 11.508 3.844 1 98.5 103 PRO A CA 1
ATOM 814 C C . PRO A 1 103 ? -3.414 10.906 3.084 1 98.5 103 PRO A C 1
ATOM 816 O O . PRO A 1 103 ? -2.854 9.891 3.504 1 98.5 103 PRO A O 1
ATOM 819 N N . ASP A 1 104 ? -2.961 11.594 2.006 1 96.88 104 ASP A N 1
ATOM 820 C CA . ASP A 1 104 ? -1.897 11.078 1.146 1 96.88 104 ASP A CA 1
ATOM 821 C C . ASP A 1 104 ? -0.554 11.086 1.872 1 96.88 104 ASP A C 1
ATOM 823 O O . ASP A 1 104 ? 0.354 10.336 1.514 1 96.88 104 ASP A O 1
ATOM 827 N N . ASN A 1 105 ? -0.445 11.875 2.922 1 97.88 105 ASN A N 1
ATOM 828 C CA . ASN A 1 105 ? 0.853 12.07 3.559 1 97.88 105 ASN A CA 1
ATOM 829 C C . ASN A 1 105 ? 0.973 11.25 4.844 1 97.88 105 ASN A C 1
ATOM 831 O O . ASN A 1 105 ? 1.872 11.492 5.652 1 97.88 105 ASN A O 1
ATOM 835 N N . PHE A 1 106 ? 0.032 10.344 4.996 1 98.62 106 PHE A N 1
ATOM 836 C CA . PHE A 1 106 ? 0.101 9.312 6.023 1 98.62 106 PHE A CA 1
ATOM 837 C C . PHE A 1 106 ? 0.004 7.926 5.402 1 98.62 106 PHE A C 1
ATOM 839 O O . PHE A 1 106 ? -0.912 7.648 4.625 1 98.62 106 PHE A O 1
ATOM 846 N N . LEU A 1 107 ? 0.94 7.113 5.711 1 97.12 107 LEU A N 1
ATOM 847 C CA . LEU A 1 107 ? 0.995 5.781 5.125 1 97.12 107 LEU A CA 1
ATOM 848 C C . LEU A 1 107 ? 0.963 4.707 6.211 1 97.12 107 LEU A C 1
ATOM 850 O O . LEU A 1 107 ? 1.479 4.918 7.309 1 97.12 107 LEU A O 1
ATOM 854 N N . MET A 1 108 ? 0.376 3.582 5.883 1 95.75 108 MET A N 1
ATOM 855 C CA . MET A 1 108 ? 0.488 2.412 6.75 1 95.75 108 MET A CA 1
ATOM 856 C C . MET A 1 108 ? 1.848 1.742 6.59 1 95.75 108 MET A C 1
ATOM 858 O O . MET A 1 108 ? 2.482 1.862 5.539 1 95.75 108 MET A O 1
ATOM 862 N N . GLY A 1 109 ? 2.26 1.115 7.656 1 93.56 109 GLY A N 1
ATOM 863 C CA . GLY A 1 109 ? 3.432 0.263 7.539 1 93.56 109 GLY A CA 1
ATOM 864 C C . GLY A 1 109 ? 3.156 -1.032 6.801 1 93.56 109 GLY A C 1
ATOM 865 O O . GLY A 1 109 ? 2.035 -1.267 6.344 1 93.56 109 GLY A O 1
ATOM 866 N N . LEU A 1 110 ? 4.195 -1.821 6.637 1 87.69 110 LEU A N 1
ATOM 867 C CA . LEU A 1 110 ? 4.109 -3.111 5.961 1 87.69 110 LEU A CA 1
ATOM 868 C C . LEU A 1 110 ? 4.453 -4.25 6.914 1 87.69 110 LEU A C 1
ATOM 870 O O . LEU A 1 110 ? 5.148 -4.039 7.91 1 87.69 110 LEU A O 1
ATOM 874 N N . GLY A 1 111 ? 3.973 -5.465 6.57 1 82.75 111 GLY A N 1
ATOM 875 C CA . GLY A 1 111 ? 4.32 -6.656 7.328 1 82.75 111 GLY A CA 1
ATOM 876 C C . GLY A 1 111 ? 3.963 -6.555 8.797 1 82.75 111 GLY A C 1
ATOM 877 O O . GLY A 1 111 ? 2.812 -6.277 9.141 1 82.75 111 GLY A O 1
ATOM 878 N N . ARG A 1 112 ? 5.02 -6.648 9.664 1 84.88 112 ARG A N 1
ATOM 879 C CA . ARG A 1 112 ? 4.816 -6.613 11.109 1 84.88 112 ARG A CA 1
ATOM 880 C C . ARG A 1 112 ? 4.383 -5.223 11.57 1 84.88 112 ARG A C 1
ATOM 882 O O . ARG A 1 112 ? 3.842 -5.066 12.664 1 84.88 112 ARG A O 1
ATOM 889 N N . LYS A 1 113 ? 4.598 -4.203 10.734 1 90.56 113 LYS A N 1
ATOM 890 C CA . LYS A 1 113 ? 4.242 -2.826 11.07 1 90.56 113 LYS A CA 1
ATOM 891 C C . LYS A 1 113 ? 2.982 -2.389 10.328 1 90.56 113 LYS A C 1
ATOM 893 O O . LYS A 1 113 ? 2.73 -1.191 10.172 1 90.56 113 LYS A O 1
ATOM 898 N N . ALA A 1 114 ? 2.193 -3.348 9.938 1 87.69 114 ALA A N 1
ATOM 899 C CA . ALA A 1 114 ? 1.026 -3.082 9.094 1 87.69 114 ALA A CA 1
ATOM 900 C C . ALA A 1 114 ? 0.019 -2.197 9.828 1 87.69 114 ALA A C 1
ATOM 902 O O . ALA A 1 114 ? -0.808 -1.536 9.188 1 87.69 114 ALA A O 1
ATOM 903 N N . ASN A 1 115 ? 0.052 -2.139 11.148 1 90.06 115 ASN A N 1
ATOM 904 C CA . ASN A 1 115 ? -0.918 -1.36 11.914 1 90.06 115 ASN A CA 1
ATOM 905 C C . ASN A 1 115 ? -0.338 -0.02 12.359 1 90.06 115 ASN A C 1
ATOM 907 O O . ASN A 1 115 ? -0.986 0.73 13.086 1 90.06 115 ASN A O 1
ATOM 911 N N . GLN A 1 116 ? 0.823 0.26 11.891 1 95.38 116 GLN A N 1
ATOM 912 C CA . GLN A 1 116 ? 1.475 1.507 12.273 1 95.38 116 GLN A CA 1
ATOM 913 C C . GLN A 1 116 ? 1.312 2.57 11.195 1 95.38 116 GLN A C 1
ATOM 915 O O . GLN A 1 116 ? 1.438 2.277 10 1 95.38 116 GLN A O 1
ATOM 920 N N . VAL A 1 117 ? 1.001 3.803 11.586 1 98.31 117 VAL A N 1
ATOM 921 C CA . VAL A 1 117 ? 0.865 4.93 10.672 1 98.31 117 VAL A CA 1
ATOM 922 C C . VAL A 1 117 ? 2.18 5.703 10.602 1 98.31 117 VAL A C 1
ATOM 924 O O . VAL A 1 117 ? 2.812 5.957 11.633 1 98.31 117 VAL A O 1
ATOM 927 N N . TYR A 1 118 ? 2.592 6.031 9.445 1 98.38 118 TYR A N 1
ATOM 928 C CA . TYR A 1 118 ? 3.771 6.848 9.188 1 98.38 118 TYR A CA 1
ATOM 929 C C . TYR A 1 118 ? 3.385 8.195 8.602 1 98.38 118 TYR A C 1
ATOM 931 O O . TYR A 1 118 ? 2.453 8.289 7.797 1 98.38 118 TYR A O 1
ATOM 939 N N . VAL A 1 119 ? 4.043 9.211 8.984 1 98.75 119 VAL A N 1
ATOM 940 C CA . VAL A 1 119 ? 3.889 10.523 8.367 1 98.75 119 VAL A CA 1
ATOM 941 C C . VAL A 1 119 ? 5.039 10.766 7.391 1 98.75 119 VAL A C 1
ATOM 943 O O . VAL A 1 119 ? 6.191 10.445 7.688 1 98.75 119 VAL A O 1
ATOM 946 N N . ILE A 1 120 ? 4.688 11.227 6.223 1 96.69 120 ILE A N 1
ATOM 947 C CA . ILE A 1 120 ? 5.703 11.438 5.195 1 96.69 120 ILE A CA 1
ATOM 948 C C . ILE A 1 120 ? 5.512 12.812 4.555 1 96.69 120 ILE A C 1
ATOM 950 O O . ILE A 1 120 ? 4.641 13.586 4.973 1 96.69 120 ILE A O 1
ATOM 954 N N . ASP A 1 121 ? 6.406 13.125 3.557 1 93.81 121 ASP A N 1
ATOM 955 C CA . ASP A 1 121 ? 6.348 14.312 2.707 1 93.81 121 ASP A CA 1
ATOM 956 C C . ASP A 1 121 ? 6.523 15.586 3.529 1 93.81 121 ASP A C 1
ATOM 958 O O . ASP A 1 121 ? 5.578 16.359 3.686 1 93.81 121 ASP A O 1
ATOM 962 N N . PHE A 1 122 ? 7.742 15.844 3.9 1 96.75 122 PHE A N 1
ATOM 963 C CA . PHE A 1 122 ? 8.094 17 4.715 1 96.75 122 PHE A CA 1
ATOM 964 C C . PHE A 1 122 ? 8.594 18.156 3.844 1 96.75 122 PHE A C 1
ATOM 966 O O . PHE A 1 122 ? 9.312 19.031 4.32 1 96.75 122 PHE A O 1
ATOM 973 N N . GLY A 1 123 ? 8.273 18.156 2.602 1 93.12 123 GLY A N 1
ATOM 974 C CA . GLY A 1 123 ? 8.742 19.172 1.673 1 93.12 123 GLY A CA 1
ATOM 975 C C . GLY A 1 123 ? 8.25 20.562 2.02 1 93.12 123 GLY A C 1
ATOM 976 O O . GLY A 1 123 ? 8.914 21.547 1.727 1 93.12 123 GLY A O 1
ATOM 977 N N . LEU A 1 124 ? 7.133 20.703 2.717 1 96.25 124 LEU A N 1
ATOM 978 C CA . LEU A 1 124 ? 6.555 21.984 3.074 1 96.25 124 LEU A CA 1
ATOM 979 C C . LEU A 1 124 ? 6.746 22.281 4.559 1 96.25 124 LEU A C 1
ATOM 981 O O . LEU A 1 124 ? 6.277 23.297 5.059 1 96.25 124 LEU A O 1
ATOM 985 N N . ALA A 1 125 ? 7.438 21.344 5.238 1 97.88 125 ALA A N 1
ATOM 986 C CA . ALA A 1 125 ? 7.645 21.531 6.672 1 97.88 125 ALA A CA 1
ATOM 987 C C . ALA A 1 125 ? 8.391 22.828 6.945 1 97.88 125 ALA A C 1
ATOM 989 O O . ALA A 1 125 ? 9.164 23.297 6.105 1 97.88 125 ALA A O 1
ATOM 990 N N . LYS A 1 126 ? 8.109 23.359 8.047 1 97.25 126 LYS A N 1
ATOM 991 C CA . LYS A 1 126 ? 8.719 24.625 8.422 1 97.25 126 LYS A CA 1
ATOM 992 C C . LYS A 1 126 ? 8.984 24.688 9.922 1 97.25 126 LYS A C 1
ATOM 994 O O . LYS A 1 126 ? 8.148 24.266 10.727 1 97.25 126 LYS A O 1
ATOM 999 N N . ARG A 1 127 ? 10.109 25.234 10.242 1 97.12 127 ARG A N 1
ATOM 1000 C CA . ARG A 1 127 ? 10.391 25.484 11.656 1 97.12 127 ARG A CA 1
ATOM 1001 C C . ARG A 1 127 ? 9.516 26.609 12.195 1 97.12 127 ARG A C 1
ATOM 1003 O O . ARG A 1 127 ? 9.469 27.703 11.625 1 97.12 127 ARG A O 1
ATOM 1010 N N . TYR A 1 128 ? 8.789 26.344 13.266 1 98.06 128 TYR A N 1
ATOM 1011 C CA . TYR A 1 128 ? 7.93 27.375 13.836 1 98.06 128 TYR A CA 1
ATOM 1012 C C . TYR A 1 128 ? 8.547 27.969 15.102 1 98.06 128 TYR A C 1
ATOM 1014 O O . TYR A 1 128 ? 8.062 28.969 15.625 1 98.06 128 TYR A O 1
ATOM 1022 N N . ARG A 1 129 ? 9.602 27.25 15.531 1 95.56 129 ARG A N 1
ATOM 1023 C CA . ARG A 1 129 ? 10.312 27.672 16.734 1 95.56 129 ARG A CA 1
ATOM 1024 C C . ARG A 1 129 ? 11.82 27.672 16.5 1 95.56 129 ARG A C 1
ATOM 1026 O O . ARG A 1 129 ? 12.359 26.75 15.883 1 95.56 129 ARG A O 1
ATOM 1033 N N . ASP A 1 130 ? 12.453 28.766 17 1 91.44 130 ASP A N 1
ATOM 1034 C CA . ASP A 1 130 ? 13.906 28.844 16.875 1 91.44 130 ASP A CA 1
ATOM 1035 C C . ASP A 1 130 ? 14.586 27.766 17.703 1 91.44 130 ASP A C 1
ATOM 1037 O O . ASP A 1 130 ? 14.234 27.562 18.875 1 91.44 130 ASP A O 1
ATOM 1041 N N . SER A 1 131 ? 15.531 27.078 17.125 1 86.62 131 SER A N 1
ATOM 1042 C CA . SER A 1 131 ? 16.141 25.938 17.797 1 86.62 131 SER A CA 1
ATOM 1043 C C . SER A 1 131 ? 17 26.375 18.984 1 86.62 131 SER A C 1
ATOM 1045 O O . SER A 1 131 ? 17.172 25.625 19.938 1 86.62 131 SER A O 1
ATOM 1047 N N . THR A 1 132 ? 17.469 27.562 18.953 1 90.06 132 THR A N 1
ATOM 1048 C CA . THR A 1 132 ? 18.359 28.062 19.984 1 90.06 132 THR A CA 1
ATOM 1049 C C . THR A 1 132 ? 17.594 28.859 21.047 1 90.06 132 THR A C 1
ATOM 1051 O O . THR A 1 132 ? 17.703 28.578 22.234 1 90.06 132 THR A O 1
ATOM 1054 N N . THR A 1 133 ? 16.781 29.734 20.641 1 92.5 133 THR A N 1
ATOM 1055 C CA . THR A 1 133 ? 16.125 30.672 21.562 1 92.5 133 THR A CA 1
ATOM 1056 C C . THR A 1 133 ? 14.75 30.156 21.969 1 92.5 133 THR A C 1
ATOM 1058 O O . THR A 1 133 ? 14.156 30.641 22.922 1 92.5 133 THR A O 1
ATOM 1061 N N . ASN A 1 134 ? 14.227 29.219 21.188 1 91.38 134 ASN A N 1
ATOM 1062 C CA . ASN A 1 134 ? 12.891 28.656 21.391 1 91.38 134 ASN A CA 1
ATOM 1063 C C . ASN A 1 134 ? 11.805 29.703 21.125 1 91.38 134 ASN A C 1
ATOM 1065 O O . ASN A 1 134 ? 10.656 29.516 21.531 1 91.38 134 ASN A O 1
ATOM 1069 N N . ARG A 1 135 ? 12.234 30.734 20.453 1 95.69 135 ARG A N 1
ATOM 1070 C CA . ARG A 1 135 ? 11.258 31.766 20.125 1 95.69 135 ARG A CA 1
ATOM 1071 C C . ARG A 1 135 ? 10.352 31.344 18.984 1 95.69 135 ARG A C 1
ATOM 1073 O O . ARG A 1 135 ? 10.828 30.781 17.984 1 95.69 135 ARG A O 1
ATOM 1080 N N . HIS A 1 136 ? 9.055 31.578 19.109 1 97.75 136 HIS A N 1
ATOM 1081 C CA . HIS A 1 136 ? 8.086 31.281 18.062 1 97.75 136 HIS A CA 1
ATOM 1082 C C . HIS A 1 136 ? 8.273 32.219 16.875 1 97.75 136 HIS A C 1
ATOM 1084 O O . HIS A 1 136 ? 8.656 33.375 17.031 1 97.75 136 HIS A O 1
ATOM 1090 N N . ILE A 1 137 ? 7.984 31.75 15.711 1 97.69 137 ILE A N 1
ATOM 1091 C CA . ILE A 1 137 ? 8.031 32.625 14.539 1 97.69 137 ILE A CA 1
ATOM 1092 C C . ILE A 1 137 ? 6.996 33.719 14.688 1 97.69 137 ILE A C 1
ATOM 1094 O O . ILE A 1 137 ? 6.008 33.594 15.406 1 97.69 137 ILE A O 1
ATOM 1098 N N . PRO A 1 138 ? 7.23 34.844 14.039 1 96.94 138 PRO A N 1
ATOM 1099 C CA . PRO A 1 138 ? 6.281 35.938 14.172 1 96.94 138 PRO A CA 1
ATOM 1100 C C . PRO A 1 138 ? 4.977 35.688 13.414 1 96.94 138 PRO A C 1
ATOM 1102 O O . PRO A 1 138 ? 4.98 35.031 12.375 1 96.94 138 PRO A O 1
ATOM 1105 N N . TYR A 1 139 ? 3.875 36.25 13.977 1 97.81 139 TYR A N 1
ATOM 1106 C CA . TYR A 1 139 ? 2.598 36.312 13.273 1 97.81 139 TYR A CA 1
ATOM 1107 C C . TYR A 1 139 ? 2.703 37.156 12.023 1 97.81 139 TYR A C 1
ATOM 1109 O O . TYR A 1 139 ? 3.252 38.25 12.055 1 97.81 139 TYR A O 1
ATOM 1117 N N . ARG A 1 140 ? 2.336 36.625 10.844 1 98.12 140 ARG A N 1
ATOM 1118 C CA . ARG A 1 140 ? 2.334 37.344 9.578 1 98.12 140 ARG A CA 1
ATOM 1119 C C . ARG A 1 140 ? 1.023 37.125 8.828 1 98.12 140 ARG A C 1
ATOM 1121 O O . ARG A 1 140 ? 0.306 36.156 9.086 1 98.12 140 ARG A O 1
ATOM 1128 N N . GLU A 1 141 ? 0.675 38.062 7.953 1 97.94 141 GLU A N 1
ATOM 1129 C CA . GLU A 1 141 ? -0.524 37.969 7.125 1 97.94 141 GLU A CA 1
ATOM 1130 C C . GLU A 1 141 ? -0.183 38.125 5.645 1 97.94 141 GLU A C 1
ATOM 1132 O O . GLU A 1 141 ? 0.991 38.219 5.277 1 97.94 141 GLU A O 1
ATOM 1137 N N . HIS A 1 142 ? -1.104 37.906 4.836 1 97.06 142 HIS A N 1
ATOM 1138 C CA . HIS A 1 142 ? -1.004 38.062 3.389 1 97.06 142 HIS A CA 1
ATOM 1139 C C . HIS A 1 142 ? -0.067 37.031 2.793 1 97.06 142 HIS A C 1
ATOM 1141 O O . HIS A 1 142 ? 0.74 37.344 1.914 1 97.06 142 HIS A O 1
ATOM 1147 N N . LYS A 1 143 ? -0.091 35.844 3.342 1 97.06 143 LYS A N 1
ATOM 1148 C CA . LYS A 1 143 ? 0.656 34.719 2.811 1 97.06 143 LYS A CA 1
ATOM 1149 C C . LYS A 1 143 ? -0.122 34 1.699 1 97.06 143 LYS A C 1
ATOM 1151 O O . LYS A 1 143 ? -1.354 34 1.712 1 97.06 143 LYS A O 1
ATOM 1156 N N . ASN A 1 144 ? 0.563 33.469 0.755 1 95.44 144 ASN A N 1
ATOM 1157 C CA . ASN A 1 144 ? -0.063 32.562 -0.206 1 95.44 144 ASN A CA 1
ATOM 1158 C C . ASN A 1 144 ? -0.484 31.25 0.449 1 95.44 144 ASN A C 1
ATOM 1160 O O . ASN A 1 144 ? 0.1 30.828 1.453 1 95.44 144 ASN A O 1
ATOM 1164 N N . LEU A 1 145 ? -1.479 30.688 -0.178 1 96.69 145 LEU A N 1
ATOM 1165 C CA . LEU A 1 145 ? -1.939 29.406 0.349 1 96.69 145 LEU A CA 1
ATOM 1166 C C . LEU A 1 145 ? -0.855 28.344 0.219 1 96.69 145 LEU A C 1
ATOM 1168 O O . LEU A 1 145 ? -0.312 28.125 -0.869 1 96.69 145 LEU A O 1
ATOM 1172 N N . THR A 1 146 ? -0.471 27.719 1.296 1 96.62 146 THR A N 1
ATOM 1173 C CA . THR A 1 146 ? 0.495 26.625 1.364 1 96.62 146 THR A CA 1
ATOM 1174 C C . THR A 1 146 ? -0.169 25.344 1.861 1 96.62 146 THR A C 1
ATOM 1176 O O . THR A 1 146 ? -0.851 25.344 2.887 1 96.62 146 THR A O 1
ATOM 1179 N N . GLY A 1 147 ? 0.032 24.234 1.176 1 96.88 147 GLY A N 1
ATOM 1180 C CA . GLY A 1 147 ? -0.596 22.969 1.511 1 96.88 147 GLY A CA 1
ATOM 1181 C C . GLY A 1 147 ? -1.688 22.562 0.536 1 96.88 147 GLY A C 1
ATOM 1182 O O . GLY A 1 147 ? -1.736 23.062 -0.589 1 96.88 147 GLY A O 1
ATOM 1183 N N . THR A 1 148 ? -2.482 21.547 0.837 1 97.94 148 THR A N 1
ATOM 1184 C CA . THR A 1 148 ? -3.625 21.109 0.048 1 97.94 148 THR A CA 1
ATOM 1185 C C . THR A 1 148 ? -4.898 21.812 0.49 1 97.94 148 THR A C 1
ATOM 1187 O O . THR A 1 148 ? -5.371 21.625 1.611 1 97.94 148 THR A O 1
ATOM 1190 N N . ALA A 1 149 ? -5.465 22.609 -0.392 1 98.31 149 ALA A N 1
ATOM 1191 C CA . ALA A 1 149 ? -6.57 23.516 -0.097 1 98.31 149 ALA A CA 1
ATOM 1192 C C . ALA A 1 149 ? -7.703 22.781 0.625 1 98.31 149 ALA A C 1
ATOM 1194 O O . ALA A 1 149 ? -8.281 23.312 1.576 1 98.31 149 ALA A O 1
ATOM 1195 N N . ARG A 1 150 ? -8.016 21.594 0.281 1 97.94 150 ARG A N 1
ATOM 1196 C CA . ARG A 1 150 ? -9.117 20.797 0.832 1 97.94 150 ARG A CA 1
ATOM 1197 C C . ARG A 1 150 ? -8.953 20.609 2.336 1 97.94 150 ARG A C 1
ATOM 1199 O O . ARG A 1 150 ? -9.938 20.609 3.076 1 97.94 150 ARG A O 1
ATOM 1206 N N . TYR A 1 151 ? -7.723 20.594 2.811 1 98.75 151 TYR A N 1
ATOM 1207 C CA . TYR A 1 151 ? -7.496 20.234 4.207 1 98.75 151 TYR A CA 1
ATOM 1208 C C . TYR A 1 151 ? -6.867 21.406 4.969 1 98.75 151 TYR A C 1
ATOM 1210 O O . TYR A 1 151 ? -6.73 21.344 6.195 1 98.75 151 TYR A O 1
ATOM 1218 N N . ALA A 1 152 ? -6.508 22.438 4.23 1 98.75 152 ALA A N 1
ATOM 1219 C CA . ALA A 1 152 ? -5.859 23.578 4.863 1 98.75 152 ALA A CA 1
ATOM 1220 C C . ALA A 1 152 ? -6.797 24.25 5.863 1 98.75 152 ALA A C 1
ATOM 1222 O O . ALA A 1 152 ? -8.008 24.312 5.645 1 98.75 152 ALA A O 1
ATOM 1223 N N . SER A 1 153 ? -6.234 24.781 6.938 1 98.62 153 SER A N 1
ATOM 1224 C CA . SER A 1 153 ? -7.02 25.5 7.941 1 98.62 153 SER A CA 1
ATOM 1225 C C . SER A 1 153 ? -7.641 26.766 7.367 1 98.62 153 SER A C 1
ATOM 1227 O O . SER A 1 153 ? -7.188 27.266 6.34 1 98.62 153 SER A O 1
ATOM 1229 N N . SER A 1 154 ? -8.641 27.281 8.031 1 97.62 154 SER A N 1
ATOM 1230 C CA . SER A 1 154 ? -9.234 28.547 7.641 1 97.62 154 SER A CA 1
ATOM 1231 C C . SER A 1 154 ? -8.211 29.672 7.695 1 97.62 154 SER A C 1
ATOM 1233 O O . SER A 1 154 ? -8.195 30.547 6.824 1 97.62 154 SER A O 1
ATOM 1235 N N . ASN A 1 155 ? -7.336 29.672 8.703 1 98.19 155 ASN A N 1
ATOM 1236 C CA . ASN A 1 155 ? -6.289 30.672 8.812 1 98.19 155 ASN A CA 1
ATOM 1237 C C . ASN A 1 155 ? -5.363 30.656 7.602 1 98.19 155 ASN A C 1
ATOM 1239 O O . ASN A 1 155 ? -4.965 31.719 7.105 1 98.19 155 ASN A O 1
ATOM 1243 N N . THR A 1 156 ? -5.043 29.438 7.156 1 98.56 156 THR A N 1
ATOM 1244 C CA . THR A 1 156 ? -4.176 29.297 5.988 1 98.56 156 THR A CA 1
ATOM 1245 C C . THR A 1 156 ? -4.836 29.922 4.754 1 98.56 156 THR A C 1
ATOM 1247 O O . THR A 1 156 ? -4.184 30.625 3.986 1 98.56 156 THR A O 1
ATOM 1250 N N . HIS A 1 157 ? -6.125 29.641 4.59 1 98.38 157 HIS A N 1
ATOM 1251 C CA . HIS A 1 157 ? -6.871 30.219 3.473 1 98.38 157 HIS A CA 1
ATOM 1252 C C . HIS A 1 157 ? -6.898 31.734 3.543 1 98.38 157 HIS A C 1
ATOM 1254 O O . HIS A 1 157 ? -6.883 32.406 2.512 1 98.38 157 HIS A O 1
ATOM 1260 N N . LEU A 1 158 ? -6.91 32.281 4.711 1 97.88 158 LEU A N 1
ATOM 1261 C CA . LEU A 1 158 ? -7.031 33.719 4.926 1 97.88 158 LEU A CA 1
ATOM 1262 C C . LEU A 1 158 ? -5.668 34.375 4.828 1 97.88 158 LEU A C 1
ATOM 1264 O O . LEU A 1 158 ? -5.555 35.594 5.051 1 97.88 158 LEU A O 1
ATOM 1268 N N . GLY A 1 159 ? -4.629 33.594 4.629 1 98.12 159 GLY A N 1
ATOM 1269 C CA . GLY A 1 159 ? -3.301 34.156 4.41 1 98.12 159 GLY A CA 1
ATOM 1270 C C . GLY A 1 159 ? -2.541 34.406 5.699 1 98.12 159 GLY A C 1
ATOM 1271 O O . GLY A 1 159 ? -1.632 35.25 5.734 1 98.12 159 GLY A O 1
ATOM 1272 N N . ILE A 1 160 ? -2.986 33.844 6.719 1 98.44 160 ILE A N 1
ATOM 1273 C CA . ILE A 1 160 ? -2.314 34 8.008 1 98.44 160 ILE A CA 1
ATOM 1274 C C . ILE A 1 160 ? -1.174 33 8.109 1 98.44 160 ILE A C 1
ATOM 1276 O O . ILE A 1 160 ? -1.325 31.828 7.727 1 98.44 160 ILE A O 1
ATOM 1280 N N . GLU A 1 161 ? -0.053 33.406 8.711 1 98.62 161 GLU A N 1
ATOM 1281 C CA . GLU A 1 161 ? 1.081 32.531 8.977 1 98.62 161 GLU A CA 1
ATOM 1282 C C . GLU A 1 161 ? 0.646 31.281 9.742 1 98.62 161 GLU A C 1
ATOM 1284 O O . GLU A 1 161 ? -0.083 31.375 10.734 1 98.62 161 GLU A O 1
ATOM 1289 N N . GLN A 1 162 ? 1.103 30.078 9.227 1 98.75 162 GLN A N 1
ATOM 1290 C CA . GLN A 1 162 ? 0.685 28.844 9.859 1 98.75 162 GLN A CA 1
ATOM 1291 C C . GLN A 1 162 ? 1.44 28.609 11.164 1 98.75 162 GLN A C 1
ATOM 1293 O O . GLN A 1 162 ? 2.604 29 11.289 1 98.75 162 GLN A O 1
ATOM 1298 N N . SER A 1 163 ? 0.791 28.031 12.117 1 98.75 163 SER A N 1
ATOM 1299 C CA . SER A 1 163 ? 1.354 27.562 13.383 1 98.75 163 SER A CA 1
ATOM 1300 C C . SER A 1 163 ? 0.823 26.172 13.734 1 98.75 163 SER A C 1
ATOM 1302 O O . SER A 1 163 ? 0.204 25.5 12.906 1 98.75 163 SER A O 1
ATOM 1304 N N . ARG A 1 164 ? 1.088 25.656 14.945 1 98.75 164 ARG A N 1
ATOM 1305 C CA . ARG A 1 164 ? 0.743 24.297 15.359 1 98.75 164 ARG A CA 1
ATOM 1306 C C . ARG A 1 164 ? -0.758 24.047 15.242 1 98.75 164 ARG A C 1
ATOM 1308 O O . ARG A 1 164 ? -1.188 22.953 14.867 1 98.75 164 ARG A O 1
ATOM 1315 N N . ARG A 1 165 ? -1.564 25.062 15.531 1 98.81 165 ARG A N 1
ATOM 1316 C CA . ARG A 1 165 ? -3.018 24.938 15.492 1 98.81 165 ARG A CA 1
ATOM 1317 C C . ARG A 1 165 ? -3.502 24.594 14.094 1 98.81 165 ARG A C 1
ATOM 1319 O O . ARG A 1 165 ? -4.52 23.906 13.93 1 98.81 165 ARG A O 1
ATOM 1326 N N . ASP A 1 166 ? -2.803 25.016 13.039 1 98.94 166 ASP A N 1
ATOM 1327 C CA . ASP A 1 166 ? -3.223 24.797 11.664 1 98.94 166 ASP A CA 1
ATOM 1328 C C . ASP A 1 166 ? -3.047 23.328 11.25 1 98.94 166 ASP A C 1
ATOM 1330 O O . ASP A 1 166 ? -3.898 22.766 10.562 1 98.94 166 ASP A O 1
ATOM 1334 N N . ASP A 1 167 ? -1.937 22.688 11.734 1 98.94 167 ASP A N 1
ATOM 1335 C CA . ASP A 1 167 ? -1.782 21.25 11.523 1 98.94 167 ASP A CA 1
ATOM 1336 C C . ASP A 1 167 ? -2.922 20.484 12.18 1 98.94 167 ASP A C 1
ATOM 1338 O O . ASP A 1 167 ? -3.439 19.516 11.609 1 98.94 167 ASP A O 1
ATOM 1342 N N . LEU A 1 168 ? -3.32 20.953 13.336 1 98.94 168 LEU A N 1
ATOM 1343 C CA . LEU A 1 168 ? -4.363 20.25 14.078 1 98.94 168 LEU A CA 1
ATOM 1344 C C . LEU A 1 168 ? -5.719 20.422 13.398 1 98.94 168 LEU A C 1
ATOM 1346 O O . LEU A 1 168 ? -6.484 19.453 13.289 1 98.94 168 LEU A O 1
ATOM 1350 N N . GLU A 1 169 ? -6.004 21.609 12.93 1 98.88 169 GLU A N 1
ATOM 1351 C CA . GLU A 1 169 ? -7.262 21.797 12.211 1 98.88 169 GLU A CA 1
ATOM 1352 C C . GLU A 1 169 ? -7.305 20.953 10.945 1 98.88 169 GLU A C 1
ATOM 1354 O O . GLU A 1 169 ? -8.32 20.328 10.648 1 98.88 169 GLU A O 1
ATOM 1359 N N . SER A 1 170 ? -6.215 20.953 10.195 1 98.94 170 SER A N 1
ATOM 1360 C CA . SER A 1 170 ? -6.121 20.125 9 1 98.94 170 SER A CA 1
ATOM 1361 C C . SER A 1 170 ? -6.383 18.656 9.32 1 98.94 170 SER A C 1
ATOM 1363 O O . SER A 1 170 ? -7.086 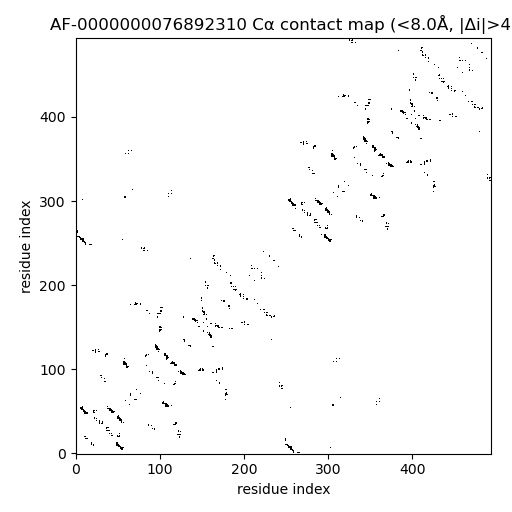17.969 8.57 1 98.94 170 SER A O 1
ATOM 1365 N N . LEU A 1 171 ? -5.812 18.188 10.453 1 98.94 171 LEU A N 1
ATOM 1366 C CA . LEU A 1 171 ? -6.035 16.797 10.844 1 98.94 171 LEU A CA 1
ATOM 1367 C C . LEU A 1 171 ? -7.516 16.547 11.109 1 98.94 171 LEU A C 1
ATOM 1369 O O . LEU A 1 171 ? -8.047 15.492 10.734 1 98.94 171 LEU A O 1
ATOM 1373 N N . GLY A 1 172 ? -8.156 17.5 11.742 1 98.81 172 GLY A N 1
ATOM 1374 C CA . GLY A 1 172 ? -9.594 17.359 11.945 1 98.81 172 GLY A CA 1
ATOM 1375 C C . GLY A 1 172 ? -10.352 17.125 10.656 1 98.81 172 GLY A C 1
ATOM 1376 O O . GLY A 1 172 ? -11.242 16.266 10.602 1 98.81 172 GLY A O 1
ATOM 1377 N N . TYR A 1 173 ? -9.992 17.891 9.609 1 98.81 173 TYR A N 1
ATOM 1378 C CA . TYR A 1 173 ? -10.648 17.719 8.32 1 98.81 173 TYR A CA 1
ATOM 1379 C C . TYR A 1 173 ? -10.383 16.328 7.746 1 98.81 173 TYR A C 1
ATOM 1381 O O . TYR A 1 173 ? -11.273 15.719 7.148 1 98.81 173 TYR A O 1
ATOM 1389 N N . VAL A 1 174 ? -9.172 15.812 7.941 1 98.88 174 VAL A N 1
ATOM 1390 C CA . VAL A 1 174 ? -8.82 14.477 7.465 1 98.88 174 VAL A CA 1
ATOM 1391 C C . VAL A 1 174 ? -9.688 13.438 8.172 1 98.88 174 VAL A C 1
ATOM 1393 O O . VAL A 1 174 ? -10.234 12.539 7.527 1 98.88 174 VAL A O 1
ATOM 1396 N N . LEU A 1 175 ? -9.836 13.594 9.492 1 98.56 175 LEU A N 1
ATOM 1397 C CA . LEU A 1 175 ? -10.609 12.625 10.266 1 98.56 175 LEU A CA 1
ATOM 1398 C C . LEU A 1 175 ? -12.078 12.672 9.875 1 98.56 175 LEU A C 1
ATOM 1400 O O . LEU A 1 175 ? -12.727 11.633 9.742 1 98.56 175 LEU A O 1
ATOM 1404 N N . LEU A 1 176 ? -12.602 13.828 9.617 1 98.31 176 LEU A N 1
ATOM 1405 C CA . LEU A 1 176 ? -13.977 13.961 9.164 1 98.31 176 LEU A CA 1
ATOM 1406 C C . LEU A 1 176 ? -14.164 13.352 7.781 1 98.31 176 LEU A C 1
ATOM 1408 O O . LEU A 1 176 ? -15.172 12.711 7.512 1 98.31 176 LEU A O 1
ATOM 1412 N N . TYR A 1 177 ? -13.211 13.656 6.93 1 98.25 177 TYR A N 1
ATOM 1413 C CA . TYR A 1 177 ? -13.219 13.078 5.594 1 98.25 177 TYR A CA 1
ATOM 1414 C C . TYR A 1 177 ? -13.328 11.555 5.66 1 98.25 177 TYR A C 1
ATOM 1416 O O . TYR A 1 177 ? -14.125 10.953 4.938 1 98.25 177 TYR A O 1
ATOM 1424 N N . PHE A 1 178 ? -12.578 10.922 6.582 1 97.75 178 PHE A N 1
ATOM 1425 C CA . PHE A 1 178 ? -12.594 9.477 6.734 1 97.75 178 PHE A CA 1
ATOM 1426 C C . PHE A 1 178 ? -13.938 9 7.27 1 97.75 178 PHE A C 1
ATOM 1428 O O . PHE A 1 178 ? -14.398 7.906 6.926 1 97.75 178 PHE A O 1
ATOM 1435 N N . LEU A 1 179 ? -14.594 9.805 8.086 1 96.19 179 LEU A N 1
ATOM 1436 C CA . LEU A 1 179 ? -15.852 9.406 8.703 1 96.19 179 LEU A CA 1
ATOM 1437 C C . LEU A 1 179 ? -17.016 9.648 7.758 1 96.19 179 LEU A C 1
ATOM 1439 O O . LEU A 1 179 ? -17.953 8.844 7.695 1 96.19 179 LEU A O 1
ATOM 1443 N N . ARG A 1 180 ? -16.906 10.719 6.945 1 95 180 ARG A N 1
ATOM 1444 C CA . ARG A 1 180 ? -18.047 11.172 6.168 1 95 180 ARG A CA 1
ATOM 1445 C C . ARG A 1 180 ? -17.938 10.719 4.715 1 95 180 ARG A C 1
ATOM 1447 O O . ARG A 1 180 ? -18.938 10.727 3.982 1 95 180 ARG A O 1
ATOM 1454 N N . GLY A 1 181 ? -16.781 10.492 4.344 1 95.25 181 GLY A N 1
ATOM 1455 C CA . GLY A 1 181 ? -16.578 10.125 2.949 1 95.25 181 GLY A CA 1
ATOM 1456 C C . GLY A 1 181 ? -16.234 11.312 2.068 1 95.25 181 GLY A C 1
ATOM 1457 O O . GLY A 1 181 ? -15.656 11.156 0.993 1 95.25 181 GLY A O 1
ATOM 1458 N N . SER A 1 182 ? -16.656 12.461 2.547 1 96.12 182 SER A N 1
ATOM 1459 C CA . SER A 1 182 ? -16.391 13.695 1.801 1 96.12 182 SER A CA 1
ATOM 1460 C C . SER A 1 182 ? -16.469 14.914 2.709 1 96.12 182 SER A C 1
ATOM 1462 O O . SER A 1 182 ? -16.984 14.836 3.826 1 96.12 182 SER A O 1
ATOM 1464 N N . LEU A 1 183 ? -15.891 15.977 2.209 1 97.38 183 LEU A N 1
ATOM 1465 C CA . LEU A 1 183 ? -15.992 17.266 2.881 1 97.38 183 LEU A CA 1
ATOM 1466 C C . LEU A 1 183 ? -16.922 18.203 2.113 1 97.38 183 LEU A C 1
ATOM 1468 O O . LEU A 1 183 ? -17.016 18.125 0.888 1 97.38 183 LEU A O 1
ATOM 1472 N N . PRO A 1 184 ? -17.578 19.109 2.785 1 97.12 184 PRO A N 1
ATOM 1473 C CA . PRO A 1 184 ? -18.609 19.953 2.168 1 97.12 184 PRO A CA 1
ATOM 1474 C C . PRO A 1 184 ? -18.047 20.844 1.059 1 97.12 184 PRO A C 1
ATOM 1476 O O . PRO A 1 184 ? -18.812 21.312 0.21 1 97.12 184 PRO A O 1
ATOM 1479 N N . TRP A 1 185 ? -16.812 21.062 1.06 1 98.25 185 TRP A N 1
ATOM 1480 C CA . TRP A 1 185 ? -16.234 22 0.11 1 98.25 185 TRP A CA 1
ATOM 1481 C C . TRP A 1 185 ? -15.477 21.266 -0.995 1 98.25 185 TRP A C 1
ATOM 1483 O O . TRP A 1 185 ? -14.586 21.844 -1.63 1 98.25 185 TRP A O 1
ATOM 1493 N N . GLN A 1 186 ? -15.773 20.031 -1.196 1 96.5 186 GLN A N 1
ATOM 1494 C CA . GLN A 1 186 ? -15.234 19.281 -2.318 1 96.5 186 GLN A CA 1
ATOM 1495 C C . GLN A 1 186 ? -16.094 19.453 -3.566 1 96.5 186 GLN A C 1
ATOM 1497 O O . GLN A 1 186 ? -17.297 19.656 -3.467 1 96.5 186 GLN A O 1
ATOM 1502 N N . GLY A 1 187 ? -15.531 19.391 -4.703 1 94 187 GLY A N 1
ATOM 1503 C CA . GLY A 1 187 ? -16.25 19.375 -5.965 1 94 187 GLY A CA 1
ATOM 1504 C C . GLY A 1 187 ? -16.734 20.75 -6.379 1 94 187 GLY A C 1
ATOM 1505 O O . GLY A 1 187 ? -17.609 20.875 -7.246 1 94 187 GLY A O 1
ATOM 1506 N N . LEU A 1 188 ? -16.234 21.75 -5.781 1 95.31 188 LEU A N 1
ATOM 1507 C CA . LEU A 1 188 ? -16.641 23.109 -6.141 1 95.31 188 LEU A CA 1
ATOM 1508 C C . LEU A 1 188 ? -16.031 23.516 -7.484 1 95.31 188 LEU A C 1
ATOM 1510 O O . LEU A 1 188 ? -14.867 23.219 -7.758 1 95.31 188 LEU A O 1
ATOM 1514 N N . LYS A 1 189 ? -16.828 24.047 -8.344 1 93.19 189 LYS A N 1
ATOM 1515 C CA . LYS A 1 189 ? -16.391 24.484 -9.664 1 93.19 189 LYS A CA 1
ATOM 1516 C C . LYS A 1 189 ? -15.984 25.953 -9.656 1 93.19 189 LYS A C 1
ATOM 1518 O O . LYS A 1 189 ? -16.625 26.766 -8.992 1 93.19 189 LYS A O 1
ATOM 1523 N N . ALA A 1 190 ? -14.945 26.297 -10.211 1 95.81 190 ALA A N 1
ATOM 1524 C CA . ALA A 1 190 ? -14.469 27.656 -10.359 1 95.81 190 ALA A CA 1
ATOM 1525 C C . ALA A 1 190 ? -13.664 27.828 -11.641 1 95.81 190 ALA A C 1
ATOM 1527 O O . ALA A 1 190 ? -13.172 26.844 -12.203 1 95.81 190 ALA A O 1
ATOM 1528 N N . ALA A 1 191 ? -13.57 29.047 -12.086 1 95.44 191 ALA A N 1
ATOM 1529 C CA . ALA A 1 191 ? -12.898 29.328 -13.352 1 95.44 191 ALA A CA 1
ATOM 1530 C C . ALA A 1 191 ? -11.383 29.234 -13.203 1 95.44 191 ALA A C 1
ATOM 1532 O O . ALA A 1 191 ? -10.672 28.875 -14.148 1 95.44 191 ALA A O 1
ATOM 1533 N N . THR A 1 192 ? -10.953 29.719 -12.094 1 95.44 192 THR A N 1
ATOM 1534 C CA . THR A 1 192 ? -9.516 29.703 -11.844 1 95.44 192 THR A CA 1
ATOM 1535 C C . THR A 1 192 ? -9.211 29 -10.523 1 95.44 192 THR A C 1
ATOM 1537 O O . THR A 1 192 ? -10.102 28.812 -9.695 1 95.44 192 THR A O 1
ATOM 1540 N N . LYS A 1 193 ? -7.922 28.641 -10.383 1 91.81 193 LYS A N 1
ATOM 1541 C CA . LYS A 1 193 ? -7.457 28.047 -9.141 1 91.81 193 LYS A CA 1
ATOM 1542 C C . LYS A 1 193 ? -7.672 28.984 -7.961 1 91.81 193 LYS A C 1
ATOM 1544 O O . LYS A 1 193 ? -8.078 28.562 -6.879 1 91.81 193 LYS A O 1
ATOM 1549 N N . LYS A 1 194 ? -7.371 30.219 -8.125 1 93.44 194 LYS A N 1
ATOM 1550 C CA . LYS A 1 194 ? -7.539 31.219 -7.09 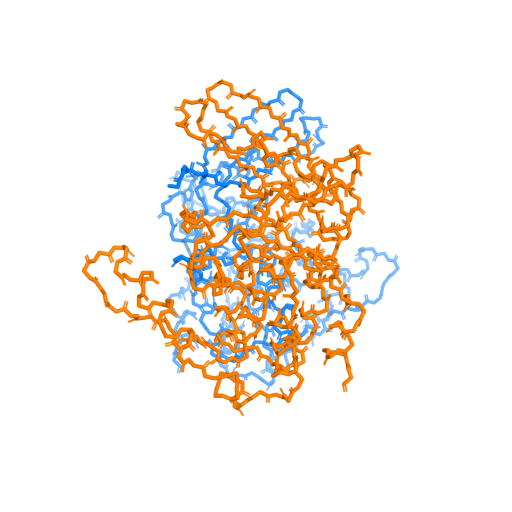1 93.44 194 LYS A CA 1
ATOM 1551 C C . LYS A 1 194 ? -9 31.328 -6.648 1 93.44 194 LYS A C 1
ATOM 1553 O O . LYS A 1 194 ? -9.289 31.359 -5.449 1 93.44 194 LYS A O 1
ATOM 1558 N N . GLN A 1 195 ? -9.914 31.344 -7.574 1 96.12 195 GLN A N 1
ATOM 1559 C CA . GLN A 1 195 ? -11.344 31.406 -7.273 1 96.12 195 GLN A CA 1
ATOM 1560 C C . GLN A 1 195 ? -11.797 30.156 -6.527 1 96.12 195 GLN A C 1
ATOM 1562 O O . GLN A 1 195 ? -12.641 30.234 -5.637 1 96.12 195 GLN A O 1
ATOM 1567 N N . LYS A 1 196 ? -11.25 29 -6.957 1 96.56 196 LYS A N 1
ATOM 1568 C CA . LYS A 1 196 ? -11.586 27.75 -6.285 1 96.56 196 LYS A CA 1
ATOM 1569 C C . LYS A 1 196 ? -11.18 27.797 -4.812 1 96.56 196 LYS A C 1
ATOM 1571 O O . LYS A 1 196 ? -11.953 27.375 -3.941 1 96.56 196 LYS A O 1
ATOM 1576 N N . TYR A 1 197 ? -9.977 28.297 -4.535 1 96.69 197 TYR A N 1
ATOM 1577 C CA . TYR A 1 197 ? -9.492 28.391 -3.16 1 96.69 197 TYR A CA 1
ATOM 1578 C C . TYR A 1 197 ? -10.359 29.344 -2.346 1 96.69 197 TYR A C 1
ATOM 1580 O O . TYR A 1 197 ? -10.625 29.094 -1.167 1 96.69 197 TYR A O 1
ATOM 1588 N N . GLU A 1 198 ? -10.773 30.375 -2.967 1 96.69 198 GLU A N 1
ATOM 1589 C CA . GLU A 1 198 ? -11.648 31.328 -2.297 1 96.69 198 GLU A CA 1
ATOM 1590 C C . GLU A 1 198 ? -13 30.703 -1.95 1 96.69 198 GLU A C 1
ATOM 1592 O O . GLU A 1 198 ? -13.531 30.938 -0.865 1 96.69 198 GLU A O 1
ATOM 1597 N N . LYS A 1 199 ? -13.5 29.938 -2.857 1 97.81 199 LYS A N 1
ATOM 1598 C CA . LYS A 1 199 ? -14.773 29.266 -2.613 1 97.81 199 LYS A CA 1
ATOM 1599 C C . LYS A 1 199 ? -14.648 28.25 -1.479 1 97.81 199 LYS A C 1
ATOM 1601 O O . LYS A 1 199 ? -15.555 28.125 -0.655 1 97.81 199 LYS A O 1
ATOM 1606 N N . ILE A 1 200 ? -13.539 27.531 -1.481 1 98.38 200 ILE A N 1
ATOM 1607 C CA . ILE A 1 200 ? -13.289 26.578 -0.407 1 98.38 200 ILE A CA 1
ATOM 1608 C C . ILE A 1 200 ? -13.227 27.312 0.931 1 98.38 200 ILE A C 1
ATOM 1610 O O . ILE A 1 200 ? -13.852 26.891 1.905 1 98.38 200 ILE A O 1
ATOM 1614 N N . CYS A 1 201 ? -12.531 28.406 0.911 1 97.94 201 CYS A N 1
ATOM 1615 C CA . CYS A 1 201 ? -12.414 29.203 2.117 1 97.94 201 CYS A CA 1
ATOM 1616 C C . CYS A 1 201 ? -13.789 29.672 2.596 1 97.94 201 CYS A C 1
ATOM 1618 O O . CYS A 1 201 ? -14.125 29.516 3.768 1 97.94 201 CYS A O 1
ATOM 1620 N N . GLU A 1 202 ? -14.523 30.219 1.7 1 97.94 202 GLU A N 1
ATOM 1621 C CA . GLU A 1 202 ? -15.852 30.719 2.029 1 97.94 202 GLU A CA 1
ATOM 1622 C C . GLU A 1 202 ? -16.734 29.625 2.604 1 97.94 202 GLU A C 1
ATOM 1624 O O . GLU A 1 202 ? -17.438 29.844 3.596 1 97.94 202 GLU A O 1
ATOM 1629 N N . LYS A 1 203 ? -16.703 28.531 1.983 1 98.19 203 LYS A N 1
ATOM 1630 C CA . LYS A 1 203 ? -17.516 27.422 2.451 1 98.19 203 LYS A CA 1
ATOM 1631 C C . LYS A 1 203 ? -17.062 26.938 3.828 1 98.19 203 LYS A C 1
ATOM 1633 O O . LYS A 1 203 ? -17.891 26.625 4.684 1 98.19 203 LYS A O 1
ATOM 1638 N N . LYS A 1 204 ? -15.789 26.859 4.078 1 98.06 204 LYS A N 1
ATOM 1639 C CA . LYS A 1 204 ? -15.258 26.469 5.379 1 98.06 204 LYS A CA 1
ATOM 1640 C C . LYS A 1 204 ? -15.727 27.422 6.477 1 98.06 204 LYS A C 1
ATOM 1642 O O . LYS A 1 204 ? -16.203 26.984 7.527 1 98.06 204 LYS A O 1
ATOM 1647 N N . ILE A 1 205 ? -15.586 28.656 6.188 1 97.06 205 ILE A N 1
ATOM 1648 C CA . ILE A 1 205 ? -15.891 29.688 7.176 1 97.06 205 ILE A CA 1
ATOM 1649 C C . ILE A 1 205 ? -17.391 29.719 7.445 1 97.06 205 ILE A C 1
ATOM 1651 O O . ILE A 1 205 ? -17.828 29.938 8.578 1 97.06 205 ILE A O 1
ATOM 1655 N N . SER A 1 206 ? -18.141 29.453 6.422 1 97.5 206 SER A N 1
ATOM 1656 C CA . SER A 1 206 ? -19.578 29.578 6.543 1 97.5 206 SER A CA 1
ATOM 1657 C C . SER A 1 206 ? -20.203 28.297 7.09 1 97.5 206 SER A C 1
ATOM 1659 O O . SER A 1 206 ? -21.406 28.25 7.375 1 97.5 206 SER A O 1
ATOM 1661 N N . THR A 1 207 ? -19.484 27.25 7.219 1 97.75 207 THR A N 1
ATOM 1662 C CA . THR A 1 207 ? -20 26 7.758 1 97.75 207 THR A CA 1
ATOM 1663 C C . THR A 1 207 ? -19.766 25.922 9.266 1 97.75 207 THR A C 1
ATOM 1665 O O . THR A 1 207 ? -18.625 25.719 9.703 1 97.75 207 THR A O 1
ATOM 1668 N N . PRO A 1 208 ? -20.828 26.078 10.062 1 97.75 208 PRO A N 1
ATOM 1669 C CA . PRO A 1 208 ? -20.625 25.922 11.5 1 97.75 208 PRO A CA 1
ATOM 1670 C C . PRO A 1 208 ? -20.125 24.547 11.891 1 97.75 208 PRO A C 1
ATOM 1672 O O . PRO A 1 208 ? -20.453 23.547 11.227 1 97.75 208 PRO A O 1
ATOM 1675 N N . ILE A 1 209 ? -19.375 24.484 12.969 1 98.19 209 ILE A N 1
ATOM 1676 C CA . ILE A 1 209 ? -18.766 23.25 13.438 1 98.19 209 ILE A CA 1
ATOM 1677 C C . ILE A 1 209 ? -19.844 22.203 13.68 1 98.19 209 ILE A C 1
ATOM 1679 O O . ILE A 1 209 ? -19.656 21.031 13.352 1 98.19 209 ILE A O 1
ATOM 1683 N N . GLU A 1 210 ? -21.016 22.625 14.188 1 97.69 210 GLU A N 1
ATOM 1684 C CA . GLU A 1 210 ? -22.109 21.703 14.492 1 97.69 210 GLU A CA 1
ATOM 1685 C C . GLU A 1 210 ? -22.656 21.062 13.219 1 97.69 210 GLU A C 1
ATOM 1687 O O . GLU A 1 210 ? -23.078 19.906 13.242 1 97.69 210 GLU A O 1
ATOM 1692 N N . VAL A 1 211 ? -22.641 21.828 12.156 1 97.75 211 VAL A N 1
ATOM 1693 C CA . VAL A 1 211 ? -23.094 21.297 10.867 1 97.75 211 VAL A CA 1
ATOM 1694 C C . VAL A 1 211 ? -22.031 20.375 10.281 1 97.75 211 VAL A C 1
ATOM 1696 O O . VAL A 1 211 ? -22.344 19.297 9.766 1 97.75 211 VAL A O 1
ATOM 1699 N N . LEU A 1 212 ? -20.797 20.797 10.375 1 97.75 212 LEU A N 1
ATOM 1700 C CA . LEU A 1 212 ? -19.656 20.031 9.867 1 97.75 212 LEU A CA 1
ATOM 1701 C C . LEU A 1 212 ? -19.578 18.672 10.547 1 97.75 212 LEU A C 1
ATOM 1703 O O . LEU A 1 212 ? -19.281 17.656 9.898 1 97.75 212 LEU A O 1
ATOM 1707 N N . CYS A 1 213 ? -19.938 18.594 11.852 1 97.81 213 CYS A N 1
ATOM 1708 C CA . CYS A 1 213 ? -19.766 17.391 12.648 1 97.81 213 CYS A CA 1
ATOM 1709 C C . CYS A 1 213 ? -21.109 16.719 12.93 1 97.81 213 CYS A C 1
ATOM 1711 O O . CYS A 1 213 ? -21.234 15.945 13.883 1 97.81 213 CYS A O 1
ATOM 1713 N N . LYS A 1 214 ? -22.219 17.125 12.305 1 94.69 214 LYS A N 1
ATOM 1714 C CA . LYS A 1 214 ? -23.594 16.719 12.609 1 94.69 214 LYS A CA 1
ATOM 1715 C C . LYS A 1 214 ? -23.703 15.203 12.719 1 94.69 214 LYS A C 1
ATOM 1717 O O . LYS A 1 214 ? -24.391 14.695 13.617 1 94.69 214 LYS A O 1
ATOM 1722 N N . SER A 1 215 ? -23.172 14.32 11.945 1 91.88 215 SER A N 1
ATOM 1723 C CA . SER A 1 215 ? -23.328 12.867 11.969 1 91.88 215 SER A CA 1
ATOM 1724 C C . SER A 1 215 ? -22.094 12.188 12.562 1 91.88 215 SER A C 1
ATOM 1726 O O . SER A 1 215 ? -21.859 11 12.328 1 91.88 215 SER A O 1
ATOM 1728 N N . CYS A 1 216 ? -21.375 12.977 13.438 1 95.75 216 CYS A N 1
ATOM 1729 C CA . CYS A 1 216 ? -20.188 12.461 14.109 1 95.75 216 CYS A CA 1
ATOM 1730 C C . CYS A 1 216 ? -20.344 12.539 15.617 1 95.75 216 CYS A C 1
ATOM 1732 O O . CYS A 1 216 ? -21.188 13.289 16.125 1 95.75 216 CYS A O 1
ATOM 1734 N N . PRO A 1 217 ? -19.688 11.656 16.359 1 96.31 217 PRO A N 1
ATOM 1735 C CA . PRO A 1 217 ? -19.641 11.836 17.828 1 96.31 217 PRO A CA 1
ATOM 1736 C C . PRO A 1 217 ? -19.312 13.266 18.234 1 96.31 217 PRO A C 1
ATOM 1738 O O . PRO A 1 217 ? -18.562 13.953 17.531 1 96.31 217 PRO A O 1
ATOM 1741 N N . VAL A 1 218 ? -19.812 13.68 19.328 1 96.75 218 VAL A N 1
ATOM 1742 C CA . VAL A 1 218 ? -19.75 15.055 19.797 1 96.75 218 VAL A CA 1
ATOM 1743 C C . VAL A 1 218 ? -18.281 15.469 19.984 1 96.75 218 VAL A C 1
ATOM 1745 O O . VAL A 1 218 ? -17.953 16.641 19.891 1 96.75 218 VAL A O 1
ATOM 1748 N N . GLU A 1 219 ? -17.406 14.484 20.234 1 97.88 219 GLU A N 1
ATOM 1749 C CA . GLU A 1 219 ? -15.977 14.734 20.453 1 97.88 219 GLU A CA 1
ATOM 1750 C C . GLU A 1 219 ? -15.336 15.391 19.234 1 97.88 219 GLU A C 1
ATOM 1752 O O . GLU A 1 219 ? -14.383 16.156 19.359 1 97.88 219 GLU A O 1
ATOM 1757 N N . PHE A 1 220 ? -15.883 15.188 18.062 1 98.25 220 PHE A N 1
ATOM 1758 C CA . PHE A 1 220 ? -15.344 15.812 16.859 1 98.25 220 PHE A CA 1
ATOM 1759 C C . PHE A 1 220 ? -15.609 17.312 16.875 1 98.25 220 PHE A C 1
ATOM 1761 O O . PHE A 1 220 ? -14.734 18.109 16.531 1 98.25 220 PHE A O 1
ATOM 1768 N N . ALA A 1 221 ? -16.828 17.641 17.234 1 98.31 221 ALA A N 1
ATOM 1769 C CA . ALA A 1 221 ? -17.125 19.062 17.375 1 98.31 221 ALA A CA 1
ATOM 1770 C C . ALA A 1 221 ? -16.234 19.703 18.453 1 98.31 221 ALA A C 1
ATOM 1772 O O . ALA A 1 221 ? -15.719 20.812 18.25 1 98.31 221 ALA A O 1
ATOM 1773 N N . SER A 1 222 ? -16.078 19.016 19.578 1 98.44 222 SER A N 1
ATOM 1774 C CA . SER A 1 222 ? -15.219 19.516 20.656 1 98.44 222 SER A CA 1
ATOM 1775 C C . SER A 1 222 ? -13.789 19.734 20.156 1 98.44 222 SER A C 1
ATOM 1777 O O . SER A 1 222 ? -13.148 20.719 20.516 1 98.44 222 SER A O 1
ATOM 1779 N N . TYR A 1 223 ? -13.297 18.844 19.375 1 98.69 223 TYR A N 1
ATOM 1780 C CA . TYR A 1 223 ? -11.961 18.938 18.797 1 98.69 223 TYR A CA 1
ATOM 1781 C C . TYR A 1 223 ? -11.82 20.219 17.969 1 98.69 223 TYR A C 1
ATOM 1783 O O . TYR A 1 223 ? -10.859 20.969 18.141 1 98.69 223 TYR A O 1
ATOM 1791 N N . PHE A 1 224 ? -12.789 20.5 17.125 1 98.62 224 PHE A N 1
ATOM 1792 C CA . PHE A 1 224 ? -12.719 21.672 16.266 1 98.62 224 PHE A CA 1
ATOM 1793 C C . PHE A 1 224 ? -12.859 22.953 17.078 1 98.62 224 PHE A C 1
ATOM 1795 O O . PHE A 1 224 ? -12.18 23.938 16.797 1 98.62 224 PHE A O 1
ATOM 1802 N N . HIS A 1 225 ? -13.75 22.906 18.062 1 98.62 225 HIS A N 1
ATOM 1803 C CA . HIS A 1 225 ? -13.852 24.062 18.938 1 98.62 225 HIS A CA 1
ATOM 1804 C C . HIS A 1 225 ? -12.523 24.359 19.625 1 98.62 225 HIS A C 1
ATOM 1806 O O . HIS A 1 225 ? -12.109 25.516 19.719 1 98.62 225 HIS A O 1
ATOM 1812 N N . TYR A 1 226 ? -11.898 23.344 20.094 1 98.75 226 TYR A N 1
ATOM 1813 C CA . TYR A 1 226 ? -10.602 23.5 20.734 1 98.75 226 TYR A CA 1
ATOM 1814 C C . TYR A 1 226 ? -9.57 24.078 19.781 1 98.75 226 TYR A C 1
ATOM 1816 O O . TYR A 1 226 ? -8.875 25.047 20.109 1 98.75 226 TYR A O 1
ATOM 1824 N N . CYS A 1 227 ? -9.492 23.531 18.547 1 98.44 227 CYS A N 1
ATOM 1825 C CA . CYS A 1 227 ? -8.539 24.016 17.547 1 98.44 227 CYS A CA 1
ATOM 1826 C C . CYS A 1 227 ? -8.766 25.5 17.25 1 98.44 227 CYS A C 1
ATOM 1828 O O . CYS A 1 227 ? -7.805 26.266 17.172 1 98.44 227 CYS A O 1
ATOM 1830 N N . LYS A 1 228 ? -10 25.859 17.156 1 97.5 228 LYS A N 1
ATOM 1831 C CA . LYS A 1 228 ? -10.344 27.234 16.828 1 97.5 228 LYS A CA 1
ATOM 1832 C C . LYS A 1 228 ? -10.062 28.172 17.984 1 97.5 228 LYS A C 1
ATOM 1834 O O . LYS A 1 228 ? -9.914 29.391 17.797 1 97.5 228 LYS A O 1
ATOM 1839 N N . SER A 1 229 ? -10.023 27.609 19.172 1 98.31 229 SER A N 1
ATOM 1840 C CA . SER A 1 229 ? -9.805 28.422 20.359 1 98.31 229 SER A CA 1
ATOM 1841 C C . SER A 1 229 ? -8.32 28.734 20.547 1 98.31 229 SER A C 1
ATOM 1843 O O . SER A 1 229 ? -7.957 29.625 21.312 1 98.31 229 SER A O 1
ATOM 1845 N N . LEU A 1 230 ? -7.434 28.031 19.922 1 98.75 230 LEU A N 1
ATOM 1846 C CA . LEU A 1 230 ? -5.996 28.203 20.078 1 98.75 230 LEU A CA 1
ATOM 1847 C C . LEU A 1 230 ? -5.523 29.5 19.422 1 98.75 230 LEU A C 1
ATOM 1849 O O . LEU A 1 230 ? -5.902 29.797 18.281 1 98.75 230 LEU A O 1
ATOM 1853 N N . THR A 1 231 ? -4.695 30.234 20.141 1 98.31 231 THR A N 1
ATOM 1854 C CA . THR A 1 231 ? -4.055 31.406 19.531 1 98.31 231 THR A CA 1
ATOM 1855 C C . THR A 1 231 ? -2.842 30.984 18.703 1 98.31 231 THR A C 1
ATOM 1857 O O . THR A 1 231 ? -2.434 29.828 18.734 1 98.31 231 THR A O 1
ATOM 1860 N N . PHE A 1 232 ? -2.301 31.953 18.062 1 98.44 232 PHE A N 1
ATOM 1861 C CA . PHE A 1 232 ? -1.235 31.703 17.094 1 98.44 232 PHE A CA 1
ATOM 1862 C C . PHE A 1 232 ? -0.06 31 17.75 1 98.44 232 PHE A C 1
ATOM 1864 O O . PHE A 1 232 ? 0.469 30.016 17.219 1 98.44 232 PHE A O 1
ATOM 1871 N N . ASP A 1 233 ? 0.337 31.422 18.922 1 97.88 233 ASP A N 1
ATOM 1872 C CA . ASP A 1 233 ? 1.579 30.922 19.516 1 97.88 233 ASP A CA 1
ATOM 1873 C C . ASP A 1 233 ? 1.297 30 20.703 1 97.88 233 ASP A C 1
ATOM 1875 O O . ASP A 1 233 ? 2.221 29.578 21.391 1 97.88 233 ASP A O 1
ATOM 1879 N N . GLN A 1 234 ? 0.029 29.672 20.891 1 98.19 234 GLN A N 1
ATOM 1880 C CA . GLN A 1 234 ? -0.343 28.828 22.016 1 98.19 234 GLN A CA 1
ATOM 1881 C C . GLN A 1 234 ? 0.071 27.375 21.781 1 98.19 234 GLN A C 1
ATOM 1883 O O . GLN A 1 234 ? -0.113 26.844 20.688 1 98.19 234 GLN A O 1
ATOM 1888 N N . ARG A 1 235 ? 0.712 26.766 22.797 1 97.88 235 ARG A N 1
ATOM 1889 C CA . ARG A 1 235 ? 0.986 25.328 22.719 1 97.88 235 ARG A CA 1
ATOM 1890 C C . ARG A 1 235 ? -0.292 24.516 22.891 1 97.88 235 ARG A C 1
ATOM 1892 O O . ARG A 1 235 ? -0.977 24.641 23.906 1 97.88 235 ARG A O 1
ATOM 1899 N N . PRO A 1 236 ? -0.644 23.656 21.938 1 98.75 236 PRO A N 1
ATOM 1900 C CA . PRO A 1 236 ? -1.831 22.812 22.109 1 98.75 236 PRO A CA 1
ATOM 1901 C C . PRO A 1 236 ? -1.694 21.844 23.266 1 98.75 236 PRO A C 1
ATOM 1903 O O . PRO A 1 236 ? -0.589 21.375 23.562 1 98.75 236 PRO A O 1
ATOM 1906 N N . ASP A 1 237 ? -2.803 21.531 23.938 1 98.69 237 ASP A N 1
ATOM 1907 C CA . ASP A 1 237 ? -2.875 20.406 24.859 1 98.69 237 ASP A CA 1
ATOM 1908 C C . ASP A 1 237 ? -3.096 19.094 24.125 1 98.69 237 ASP A C 1
ATOM 1910 O O . ASP A 1 237 ? -4.227 18.625 24.016 1 98.69 237 ASP A O 1
ATOM 1914 N N . TYR A 1 238 ? -1.966 18.516 23.719 1 98.5 238 TYR A N 1
ATOM 1915 C CA . TYR A 1 238 ? -2.033 17.297 22.906 1 98.5 238 TYR A CA 1
ATOM 1916 C C . TYR A 1 238 ? -2.668 16.156 23.688 1 98.5 238 TYR A C 1
ATOM 1918 O O . TYR A 1 238 ? -3.385 15.336 23.109 1 98.5 238 TYR A O 1
ATOM 1926 N N . GLY A 1 239 ? -2.369 16.094 24.953 1 97.62 239 GLY A N 1
ATOM 1927 C CA . GLY A 1 239 ? -3.014 15.094 25.766 1 97.62 239 GLY A CA 1
ATOM 1928 C C . GLY A 1 239 ? -4.527 15.188 25.75 1 97.62 239 GLY A C 1
ATOM 1929 O O . GLY A 1 239 ? -5.219 14.172 25.641 1 97.62 239 GLY A O 1
ATOM 1930 N N . PHE A 1 240 ? -5 16.406 25.891 1 97.69 240 PHE A N 1
ATOM 1931 C CA . PHE A 1 240 ? -6.438 16.656 25.859 1 97.69 240 PHE A CA 1
ATOM 1932 C C . PHE A 1 240 ? -7.035 16.188 24.531 1 97.69 240 PHE A C 1
ATOM 1934 O O . PHE A 1 240 ? -8.039 15.484 24.516 1 97.69 240 PHE A O 1
ATOM 1941 N N . VAL A 1 241 ? -6.438 16.578 23.359 1 97.12 241 VAL A N 1
ATOM 1942 C CA . VAL A 1 241 ? -7.031 16.266 22.062 1 97.12 241 VAL A CA 1
ATOM 1943 C C . VAL A 1 241 ? -6.973 14.766 21.812 1 97.12 241 VAL A C 1
ATOM 1945 O O . VAL A 1 241 ? -7.879 14.195 21.203 1 97.12 241 VAL A O 1
ATOM 1948 N N . LYS A 1 242 ? -5.906 14.102 22.297 1 97.44 242 LYS A N 1
ATOM 1949 C CA . LYS A 1 242 ? -5.84 12.648 22.172 1 97.44 242 LYS A CA 1
ATOM 1950 C C . LYS A 1 242 ? -6.934 11.969 22.984 1 97.44 242 LYS A C 1
ATOM 1952 O O . LYS A 1 242 ? -7.539 10.992 22.531 1 97.44 242 LYS A O 1
ATOM 1957 N N . ARG A 1 243 ? -7.242 12.492 24.109 1 96.81 243 ARG A N 1
ATOM 1958 C CA . ARG A 1 243 ? -8.258 11.922 24.984 1 96.81 243 ARG A CA 1
ATOM 1959 C C . ARG A 1 243 ? -9.648 12.047 24.359 1 96.81 243 ARG A C 1
ATOM 1961 O O . ARG A 1 243 ? -10.508 11.188 24.578 1 96.81 243 ARG A O 1
ATOM 1968 N N . LEU A 1 244 ? -9.852 13.102 23.609 1 96.62 244 LEU A N 1
ATOM 1969 C CA . LEU A 1 244 ? -11.141 13.281 22.938 1 96.62 244 LEU A CA 1
ATOM 1970 C C . LEU A 1 244 ? -11.453 12.078 22.047 1 96.62 244 LEU A C 1
ATOM 1972 O O . LEU A 1 244 ? -12.617 11.719 21.875 1 96.62 244 LEU A O 1
ATOM 1976 N N . PHE A 1 245 ? -10.383 11.422 21.516 1 95.62 245 PHE A N 1
ATOM 1977 C CA . PHE A 1 245 ? -10.602 10.359 20.547 1 95.62 245 PHE A CA 1
ATOM 1978 C C . PHE A 1 245 ? -10.438 8.992 21.203 1 95.62 245 PHE A C 1
ATOM 1980 O O . PHE A 1 245 ? -10.516 7.961 20.531 1 95.62 245 PHE A O 1
ATOM 1987 N N . ARG A 1 246 ? -10.133 8.914 22.453 1 92.25 246 ARG A N 1
ATOM 1988 C CA . ARG A 1 246 ? -9.992 7.652 23.172 1 92.25 246 ARG A CA 1
ATOM 1989 C C . ARG A 1 246 ? -11.227 7.371 24.031 1 92.25 246 ARG A C 1
ATOM 1991 O O . ARG A 1 246 ? -11.547 6.211 24.297 1 92.25 246 ARG A O 1
ATOM 1998 N N . ASP A 1 247 ? -11.828 8.367 24.656 1 73.06 247 ASP A N 1
ATOM 1999 C CA . ASP A 1 247 ? -12.938 8.227 25.609 1 73.06 247 ASP A CA 1
ATOM 2000 C C . ASP A 1 247 ? -14.281 8.219 24.875 1 73.06 247 ASP A C 1
ATOM 2002 O O . ASP A 1 247 ? -15.234 7.594 25.344 1 73.06 247 ASP A O 1
ATOM 2006 N N . MET B 1 1 ? 4.355 21.828 -9.133 1 34.09 1 MET B N 1
ATOM 2007 C CA . MET B 1 1 ? 4.742 20.781 -8.188 1 34.09 1 MET B CA 1
ATOM 2008 C C . MET B 1 1 ? 5.902 19.953 -8.727 1 34.09 1 MET B C 1
ATOM 2010 O O . MET B 1 1 ? 5.836 19.453 -9.852 1 34.09 1 MET B O 1
ATOM 2014 N N . ASP B 1 2 ? 7.102 20.328 -8.375 1 48.03 2 ASP B N 1
ATOM 2015 C CA . ASP B 1 2 ? 8.273 19.641 -8.891 1 48.03 2 ASP B CA 1
ATOM 2016 C C . ASP B 1 2 ? 8.078 18.125 -8.859 1 48.03 2 ASP B C 1
ATOM 2018 O O . ASP B 1 2 ? 7.465 17.594 -7.934 1 48.03 2 ASP B O 1
ATOM 2022 N N . THR B 1 3 ? 8.062 17.516 -10.086 1 60.56 3 THR B N 1
ATOM 2023 C CA . THR B 1 3 ? 7.695 16.156 -10.461 1 60.56 3 THR B CA 1
ATOM 2024 C C . THR B 1 3 ? 8.625 15.148 -9.805 1 60.56 3 THR B C 1
ATOM 2026 O O . THR B 1 3 ? 9.852 15.258 -9.914 1 60.56 3 THR B O 1
ATOM 2029 N N . TYR B 1 4 ? 8.352 14.75 -8.477 1 76.31 4 TYR B N 1
ATOM 2030 C CA . TYR B 1 4 ? 9.078 13.609 -7.926 1 76.31 4 TYR B CA 1
ATOM 2031 C C . TYR B 1 4 ? 8.586 12.305 -8.539 1 76.31 4 TYR B C 1
ATOM 2033 O O . TYR B 1 4 ? 7.438 12.203 -8.977 1 76.31 4 TYR B O 1
ATOM 2041 N N . GLU B 1 5 ? 9.602 11.602 -8.977 1 80.44 5 GLU B N 1
ATOM 2042 C CA . GLU B 1 5 ? 9.266 10.211 -9.258 1 80.44 5 GLU B CA 1
ATOM 2043 C C . GLU B 1 5 ? 9.625 9.305 -8.086 1 80.44 5 GLU B C 1
ATOM 2045 O O . GLU B 1 5 ? 10.68 9.477 -7.465 1 80.44 5 GLU B O 1
ATOM 2050 N N . ILE B 1 6 ? 8.734 8.516 -7.668 1 84.38 6 ILE B N 1
ATOM 2051 C CA . ILE B 1 6 ? 9.016 7.539 -6.625 1 84.38 6 ILE B CA 1
ATOM 2052 C C . ILE B 1 6 ? 9.008 6.133 -7.219 1 84.38 6 ILE B C 1
ATOM 2054 O O . ILE B 1 6 ? 8.102 5.773 -7.977 1 84.38 6 ILE B O 1
ATOM 2058 N N . VAL B 1 7 ? 10.109 5.387 -6.973 1 90.88 7 VAL B N 1
ATOM 2059 C CA . VAL B 1 7 ? 10.25 4.035 -7.504 1 90.88 7 VAL B CA 1
ATOM 2060 C C . VAL B 1 7 ? 10.586 3.066 -6.375 1 90.88 7 VAL B C 1
ATOM 2062 O O . VAL B 1 7 ? 10.961 3.488 -5.277 1 90.88 7 VAL B O 1
ATOM 2065 N N . ALA B 1 8 ? 10.383 1.779 -6.664 1 92.19 8 ALA B N 1
ATOM 2066 C CA . ALA B 1 8 ? 10.82 0.713 -5.77 1 92.19 8 ALA B CA 1
ATOM 2067 C C . ALA B 1 8 ? 12.156 0.135 -6.219 1 92.19 8 ALA B C 1
ATOM 2069 O O . ALA B 1 8 ? 12.359 -0.137 -7.406 1 92.19 8 ALA B O 1
ATOM 2070 N N . VAL B 1 9 ? 13.039 -0.012 -5.309 1 92.06 9 VAL B N 1
ATOM 2071 C CA . VAL B 1 9 ? 14.359 -0.551 -5.621 1 92.06 9 VAL B CA 1
ATOM 2072 C C . VAL B 1 9 ? 14.586 -1.841 -4.836 1 92.06 9 VAL B C 1
ATOM 2074 O O . VAL B 1 9 ? 14.469 -1.859 -3.609 1 92.06 9 VAL B O 1
ATOM 2077 N N . LYS B 1 10 ? 14.828 -2.908 -5.574 1 91.75 10 LYS B N 1
ATOM 2078 C CA . LYS B 1 10 ? 15.281 -4.16 -4.977 1 91.75 10 LYS B CA 1
ATOM 2079 C C . LYS B 1 10 ? 16.812 -4.273 -5.031 1 91.75 10 LYS B C 1
ATOM 2081 O O . LYS B 1 10 ? 17.422 -4.039 -6.074 1 91.75 10 LYS B O 1
ATOM 2086 N N . ILE B 1 11 ? 17.359 -4.602 -3.916 1 91 11 ILE B N 1
ATOM 2087 C CA . ILE B 1 11 ? 18.812 -4.676 -3.826 1 91 11 ILE B CA 1
ATOM 2088 C C . ILE B 1 11 ? 19.219 -6.051 -3.312 1 91 11 ILE B C 1
ATOM 2090 O O . ILE B 1 11 ? 18.609 -6.59 -2.393 1 91 11 ILE B O 1
ATOM 2094 N N . GLU B 1 12 ? 20.141 -6.621 -3.922 1 90.38 12 GLU B N 1
ATOM 2095 C CA . GLU B 1 12 ? 20.734 -7.895 -3.527 1 90.38 12 GLU B CA 1
ATOM 2096 C C . GLU B 1 12 ? 22.266 -7.844 -3.611 1 90.38 12 GLU B C 1
ATOM 2098 O O . GLU B 1 12 ? 22.812 -7.238 -4.531 1 90.38 12 GLU B O 1
ATOM 2103 N N . SER B 1 13 ? 22.922 -8.422 -2.652 1 89.62 13 SER B N 1
ATOM 2104 C CA . SER B 1 13 ? 24.391 -8.477 -2.709 1 89.62 13 SER B CA 1
ATOM 2105 C C . SER B 1 13 ? 24.859 -9.273 -3.916 1 89.62 13 SER B C 1
ATOM 2107 O O . SER B 1 13 ? 24.297 -10.32 -4.242 1 89.62 13 SER B O 1
ATOM 2109 N N . SER B 1 14 ? 25.922 -8.773 -4.508 1 86.81 14 SER B N 1
ATOM 2110 C CA . SER B 1 14 ? 26.5 -9.484 -5.648 1 86.81 14 SER B CA 1
ATOM 2111 C C . SER B 1 14 ? 27.172 -10.781 -5.211 1 86.81 14 SER B C 1
ATOM 2113 O O . SER B 1 14 ? 27.406 -11.672 -6.031 1 86.81 14 SER B O 1
ATOM 2115 N N . ASN B 1 15 ? 27.422 -10.906 -3.936 1 86.31 15 ASN B N 1
ATOM 2116 C CA . ASN B 1 15 ? 28.094 -12.094 -3.41 1 86.31 15 ASN B CA 1
ATOM 2117 C C . ASN B 1 15 ? 27.078 -13.102 -2.867 1 86.31 15 ASN B C 1
ATOM 2119 O O . ASN B 1 15 ? 27.469 -14.086 -2.232 1 86.31 15 ASN B O 1
ATOM 2123 N N . SER B 1 16 ? 25.859 -12.773 -3.223 1 85.56 16 SER B N 1
ATOM 2124 C CA . SER B 1 16 ? 24.828 -13.703 -2.768 1 85.56 16 SER B CA 1
ATOM 2125 C C . SER B 1 16 ? 25.031 -15.086 -3.367 1 85.56 16 SER B C 1
ATOM 2127 O O . SER B 1 16 ? 25.438 -15.211 -4.523 1 85.56 16 SER B O 1
ATOM 2129 N N . LYS B 1 17 ? 24.812 -16.125 -2.635 1 81.44 17 LYS B N 1
ATOM 2130 C CA . LYS B 1 17 ? 25.016 -17.516 -3.07 1 81.44 17 LYS B CA 1
ATOM 2131 C C . LYS B 1 17 ? 24.109 -17.859 -4.25 1 81.44 17 LYS B C 1
ATOM 2133 O O . LYS B 1 17 ? 24.531 -18.531 -5.188 1 81.44 17 LYS B O 1
ATOM 2138 N N . HIS B 1 18 ? 22.875 -17.391 -4.227 1 82.12 18 HIS B N 1
ATOM 2139 C CA . HIS B 1 18 ? 21.891 -17.641 -5.277 1 82.12 18 HIS B CA 1
ATOM 2140 C C . HIS B 1 18 ? 21.234 -16.344 -5.734 1 82.12 18 HIS B C 1
ATOM 2142 O O . HIS B 1 18 ? 20.047 -16.109 -5.469 1 82.12 18 HIS B O 1
ATOM 2148 N N . PRO B 1 19 ? 22.016 -15.508 -6.504 1 83.25 19 PRO B N 1
ATOM 2149 C CA . PRO B 1 19 ? 21.422 -14.25 -6.961 1 83.25 19 PRO B CA 1
ATOM 2150 C C . PRO B 1 19 ? 20.234 -14.461 -7.895 1 83.25 19 PRO B C 1
ATOM 2152 O O . PRO B 1 19 ? 20.266 -15.344 -8.758 1 83.25 19 PRO B O 1
ATOM 2155 N N . GLN B 1 20 ? 19.156 -13.773 -7.605 1 88.38 20 GLN B N 1
ATOM 2156 C CA . GLN B 1 20 ? 17.938 -13.992 -8.367 1 88.38 20 GLN B CA 1
ATOM 2157 C C . GLN B 1 20 ? 17.469 -12.711 -9.047 1 88.38 20 GLN B C 1
ATOM 2159 O O . GLN B 1 20 ? 16.594 -12.742 -9.922 1 88.38 20 GLN B O 1
ATOM 2164 N N . LEU B 1 21 ? 18.062 -11.656 -8.742 1 91.62 21 LEU B N 1
ATOM 2165 C CA . LEU B 1 21 ? 17.516 -10.359 -9.125 1 91.62 21 LEU B CA 1
ATOM 2166 C C . LEU B 1 21 ? 17.625 -10.148 -10.633 1 91.62 21 LEU B C 1
ATOM 2168 O O . LEU B 1 21 ? 16.703 -9.617 -11.258 1 91.62 21 LEU B O 1
ATOM 2172 N N . PHE B 1 22 ? 18.734 -10.539 -11.219 1 92.88 22 PHE B N 1
ATOM 2173 C CA . PHE B 1 22 ? 18.906 -10.391 -12.656 1 92.88 22 PHE B CA 1
ATOM 2174 C C . PHE B 1 22 ? 17.938 -11.297 -13.414 1 92.88 22 PHE B C 1
ATOM 2176 O O . PHE B 1 22 ? 17.422 -10.922 -14.469 1 92.88 22 PHE B O 1
ATOM 2183 N N . TYR B 1 23 ? 17.812 -12.453 -12.867 1 94.31 23 TYR B N 1
ATOM 2184 C CA . TYR B 1 23 ? 16.828 -13.352 -13.477 1 94.31 23 TYR B CA 1
ATOM 2185 C C . TYR B 1 23 ? 15.43 -12.766 -13.391 1 94.31 23 TYR B C 1
ATOM 2187 O O . TYR B 1 23 ? 14.672 -12.797 -14.367 1 94.31 23 TYR B O 1
ATOM 2195 N N . GLU B 1 24 ? 15.078 -12.266 -12.258 1 94.88 24 GLU B N 1
ATOM 2196 C CA . GLU B 1 24 ? 13.789 -11.594 -12.086 1 94.88 24 GLU B CA 1
ATOM 2197 C C . GLU B 1 24 ? 13.617 -10.477 -13.109 1 94.88 24 GLU B C 1
ATOM 2199 O O . GLU B 1 24 ? 12.555 -10.344 -13.719 1 94.88 24 GLU B O 1
ATOM 2204 N N . ALA B 1 25 ? 14.633 -9.703 -13.305 1 95.88 25 ALA B N 1
ATOM 2205 C CA . ALA B 1 25 ? 14.594 -8.617 -14.281 1 95.88 25 ALA B CA 1
ATOM 2206 C C . ALA B 1 25 ? 14.344 -9.148 -15.688 1 95.88 25 ALA B C 1
ATOM 2208 O O . ALA B 1 25 ? 13.586 -8.555 -16.453 1 95.88 25 ALA B O 1
ATOM 2209 N N . LYS B 1 26 ? 14.969 -10.227 -16.016 1 96.06 26 LYS B N 1
ATOM 2210 C CA . LYS B 1 26 ? 14.773 -10.859 -17.312 1 96.06 26 LYS B CA 1
ATOM 2211 C C . LYS B 1 26 ? 13.312 -11.234 -17.547 1 96.06 26 LYS B C 1
ATOM 2213 O O . LYS B 1 26 ? 12.766 -11.016 -18.625 1 96.06 26 LYS B O 1
ATOM 2218 N N . ILE B 1 27 ? 12.742 -11.773 -16.531 1 97 27 ILE B N 1
ATOM 2219 C CA . ILE B 1 27 ? 11.352 -12.18 -16.641 1 97 27 ILE B CA 1
ATOM 2220 C C . ILE B 1 27 ? 10.461 -10.945 -16.766 1 97 27 ILE B C 1
ATOM 2222 O O . ILE B 1 27 ? 9.547 -10.922 -17.594 1 97 27 ILE B O 1
ATOM 2226 N N . TYR B 1 28 ? 10.711 -9.875 -15.945 1 97.44 28 TYR B N 1
ATOM 2227 C CA . TYR B 1 28 ? 9.984 -8.617 -16.109 1 97.44 28 TYR B CA 1
ATOM 2228 C C . TYR B 1 28 ? 10.047 -8.133 -17.547 1 97.44 28 TYR B C 1
ATOM 2230 O O . TYR B 1 28 ? 9.023 -7.746 -18.125 1 97.44 28 TYR B O 1
ATOM 2238 N N . ASN B 1 29 ? 11.203 -8.203 -18.109 1 96.81 29 ASN B N 1
ATOM 2239 C CA . ASN B 1 29 ? 11.391 -7.715 -19.469 1 96.81 29 ASN B CA 1
ATOM 2240 C C . ASN B 1 29 ? 10.594 -8.547 -20.469 1 96.81 29 ASN B C 1
ATOM 2242 O O . ASN B 1 29 ? 9.992 -7.996 -21.391 1 96.81 29 ASN B O 1
ATOM 2246 N N . ALA B 1 30 ? 10.594 -9.828 -20.297 1 96.19 30 ALA B N 1
ATOM 2247 C CA . ALA B 1 30 ? 9.859 -10.719 -21.172 1 96.19 30 ALA B CA 1
ATOM 2248 C C . ALA B 1 30 ? 8.359 -10.469 -21.094 1 96.19 30 ALA B C 1
ATOM 2250 O O . ALA B 1 30 ? 7.617 -10.75 -22.031 1 96.19 30 ALA B O 1
ATOM 2251 N N . LEU B 1 31 ? 7.926 -9.914 -19.969 1 97.69 31 LEU B N 1
ATOM 2252 C CA . LEU B 1 31 ? 6.496 -9.75 -19.719 1 97.69 31 LEU B CA 1
ATOM 2253 C C . LEU B 1 31 ? 6.078 -8.297 -19.922 1 97.69 31 LEU B C 1
ATOM 2255 O O . LEU B 1 31 ? 4.902 -7.957 -19.781 1 97.69 31 LEU B O 1
ATOM 2259 N N . GLN B 1 32 ? 7.012 -7.438 -20.25 1 96.06 32 GLN B N 1
ATOM 2260 C CA . GLN B 1 32 ? 6.699 -6.02 -20.375 1 96.06 32 GLN B CA 1
ATOM 2261 C C . GLN B 1 32 ? 5.562 -5.797 -21.375 1 96.06 32 GLN B C 1
ATOM 2263 O O . GLN B 1 32 ? 5.484 -6.477 -22.391 1 96.06 32 GLN B O 1
ATOM 2268 N N . GLY B 1 33 ? 4.691 -4.82 -21.062 1 93.31 33 GLY B N 1
ATOM 2269 C CA . GLY B 1 33 ? 3.553 -4.508 -21.922 1 93.31 33 GLY B CA 1
ATOM 2270 C C . GLY B 1 33 ? 2.275 -5.195 -21.484 1 93.31 33 GLY B C 1
ATOM 2271 O O . GLY B 1 33 ? 1.182 -4.812 -21.891 1 93.31 33 GLY B O 1
ATOM 2272 N N . GLY B 1 34 ? 2.441 -6.215 -20.672 1 96.06 34 GLY B N 1
ATOM 2273 C CA . GLY B 1 34 ? 1.268 -6.871 -20.125 1 96.06 34 GLY B CA 1
ATOM 2274 C C . GLY B 1 34 ? 0.569 -6.055 -19.062 1 96.06 34 GLY B C 1
ATOM 2275 O O . GLY B 1 34 ? 1.218 -5.332 -18.297 1 96.06 34 GLY B O 1
ATOM 2276 N N . SER B 1 35 ? -0.754 -6.195 -19.016 1 96.94 35 SER B N 1
ATOM 2277 C CA . SER B 1 35 ? -1.52 -5.562 -17.953 1 96.94 35 SER B CA 1
ATOM 2278 C C . SER B 1 35 ? -1.159 -6.148 -16.594 1 96.94 35 SER B C 1
ATOM 2280 O O . SER B 1 35 ? -1.08 -7.367 -16.438 1 96.94 35 SER B O 1
ATOM 2282 N N . GLY B 1 36 ? -0.892 -5.27 -15.625 1 98 36 GLY B N 1
ATOM 2283 C CA . GLY B 1 36 ? -0.59 -5.73 -14.281 1 98 36 GLY B CA 1
ATOM 2284 C C . GLY B 1 36 ? 0.843 -6.199 -14.117 1 98 36 GLY B C 1
ATOM 2285 O O . GLY B 1 36 ? 1.132 -7.047 -13.273 1 98 36 GLY B O 1
ATOM 2286 N N . ILE B 1 37 ? 1.722 -5.777 -15.023 1 98.5 37 ILE B N 1
ATOM 2287 C CA . ILE B 1 37 ? 3.16 -6 -14.93 1 98.5 37 ILE B CA 1
ATOM 2288 C C . ILE B 1 37 ? 3.869 -4.672 -14.656 1 98.5 37 ILE B C 1
ATOM 2290 O O . ILE B 1 37 ? 3.697 -3.705 -15.398 1 98.5 37 ILE B O 1
ATOM 2294 N N . ALA B 1 38 ? 4.633 -4.625 -13.539 1 96.94 38 ALA B N 1
ATOM 2295 C CA . ALA B 1 38 ? 5.355 -3.4 -13.219 1 96.94 38 ALA B CA 1
ATOM 2296 C C . ALA B 1 38 ? 6.402 -3.08 -14.281 1 96.94 38 ALA B C 1
ATOM 2298 O O . ALA B 1 38 ? 7.062 -3.98 -14.797 1 96.94 38 ALA B O 1
ATOM 2299 N N . ASN B 1 39 ? 6.609 -1.856 -14.594 1 96.19 39 ASN B N 1
ATOM 2300 C CA . ASN B 1 39 ? 7.668 -1.453 -15.508 1 96.19 39 ASN B CA 1
ATOM 2301 C C . ASN B 1 39 ? 9.039 -1.506 -14.844 1 96.19 39 ASN B C 1
ATOM 2303 O O . ASN B 1 39 ? 9.188 -1.121 -13.68 1 96.19 39 ASN B O 1
ATOM 2307 N N . VAL B 1 40 ? 9.938 -2.027 -15.562 1 96.19 40 VAL B N 1
ATOM 2308 C CA . VAL B 1 40 ? 11.328 -1.974 -15.133 1 96.19 40 VAL B CA 1
ATOM 2309 C C . VAL B 1 40 ? 11.961 -0.657 -15.578 1 96.19 40 VAL B C 1
ATOM 2311 O O . VAL B 1 40 ? 11.969 -0.341 -16.766 1 96.19 40 VAL B O 1
ATOM 2314 N N . LYS B 1 41 ? 12.469 0.084 -14.656 1 93.31 41 LYS B N 1
ATOM 2315 C CA . LYS B 1 41 ? 13.102 1.359 -14.977 1 93.31 41 LYS B CA 1
ATOM 2316 C C . LYS B 1 41 ? 14.602 1.183 -15.211 1 93.31 41 LYS B C 1
ATOM 2318 O O . LYS B 1 41 ? 15.18 1.829 -16.094 1 93.31 41 LYS B O 1
ATOM 2323 N N . TRP B 1 42 ?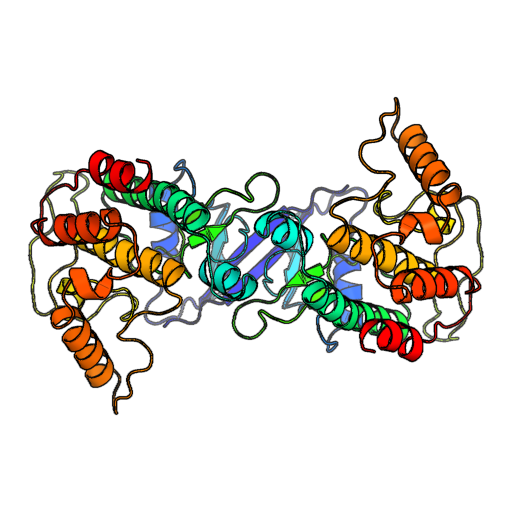 15.188 0.301 -14.367 1 93.31 42 TRP B N 1
ATOM 2324 C CA . TRP B 1 42 ? 16.625 0.053 -14.492 1 93.31 42 TRP B CA 1
ATOM 2325 C C . TRP B 1 42 ? 17.016 -1.226 -13.766 1 93.31 42 TRP B C 1
ATOM 2327 O O . TRP B 1 42 ? 16.438 -1.56 -12.727 1 93.31 42 TRP B O 1
ATOM 2337 N N . CYS B 1 43 ? 17.938 -1.923 -14.328 1 95.06 43 CYS B N 1
ATOM 2338 C CA . CYS B 1 43 ? 18.562 -3.076 -13.695 1 95.06 43 CYS B CA 1
ATOM 2339 C C . CYS B 1 43 ? 20.062 -3.096 -13.953 1 95.06 43 CYS B C 1
ATOM 2341 O O . CYS B 1 43 ? 20.5 -2.9 -15.086 1 95.06 43 CYS B O 1
ATOM 2343 N N . GLY B 1 44 ? 20.844 -3.289 -12.883 1 93.69 44 GLY B N 1
ATOM 2344 C CA . GLY B 1 44 ? 22.281 -3.318 -13.055 1 93.69 44 GLY B CA 1
ATOM 2345 C C . GLY B 1 44 ? 23.031 -3.48 -11.75 1 93.69 44 GLY B C 1
ATOM 2346 O O . GLY B 1 44 ? 22.469 -3.92 -10.75 1 93.69 44 GLY B O 1
ATOM 2347 N N . VAL B 1 45 ? 24.297 -3.314 -11.875 1 92.19 45 VAL B N 1
ATOM 2348 C CA . VAL B 1 45 ? 25.172 -3.449 -10.727 1 92.19 45 VAL B CA 1
ATOM 2349 C C . VAL B 1 45 ? 25.609 -2.068 -10.242 1 92.19 45 VAL B C 1
ATOM 2351 O O . VAL B 1 45 ? 25.984 -1.212 -11.055 1 92.19 45 VAL B O 1
ATOM 2354 N N . ASP B 1 46 ? 25.438 -1.776 -8.969 1 87.31 46 ASP B N 1
ATOM 2355 C CA . ASP B 1 46 ? 25.953 -0.581 -8.305 1 87.31 46 ASP B CA 1
ATOM 2356 C C . ASP B 1 46 ? 26.875 -0.947 -7.145 1 87.31 46 ASP B C 1
ATOM 2358 O O . ASP B 1 46 ? 26.406 -1.295 -6.062 1 87.31 46 ASP B O 1
ATOM 2362 N N . GLY B 1 47 ? 28.172 -0.806 -7.371 1 90.31 47 GLY B N 1
ATOM 2363 C CA . GLY B 1 47 ? 29.125 -1.296 -6.387 1 90.31 47 GLY B CA 1
ATOM 2364 C C . GLY B 1 47 ? 29.094 -2.805 -6.227 1 90.31 47 GLY B C 1
ATOM 2365 O O . GLY B 1 47 ? 29.312 -3.541 -7.188 1 90.31 47 GLY B O 1
ATOM 2366 N N . GLU B 1 48 ? 28.766 -3.277 -5.027 1 91.31 48 GLU B N 1
ATOM 2367 C CA . GLU B 1 48 ? 28.703 -4.707 -4.73 1 91.31 48 GLU B CA 1
ATOM 2368 C C . GLU B 1 48 ? 27.266 -5.207 -4.668 1 91.31 48 GLU B C 1
ATOM 2370 O O . GLU B 1 48 ? 27 -6.277 -4.109 1 91.31 48 GLU B O 1
ATOM 2375 N N . GLU B 1 49 ? 26.375 -4.336 -5.207 1 91.75 49 GLU B N 1
ATOM 2376 C CA . GLU B 1 49 ? 24.969 -4.707 -5.113 1 91.75 49 GLU B CA 1
ATOM 2377 C C . GLU B 1 49 ? 24.328 -4.84 -6.492 1 91.75 49 GLU B C 1
ATOM 2379 O O . GLU B 1 49 ? 24.641 -4.055 -7.398 1 91.75 49 GLU B O 1
ATOM 2384 N N . ASN B 1 50 ? 23.578 -5.875 -6.688 1 93.25 50 ASN B N 1
ATOM 2385 C CA . ASN B 1 50 ? 22.625 -5.941 -7.793 1 93.25 50 ASN B CA 1
ATOM 2386 C C . ASN B 1 50 ? 21.375 -5.133 -7.5 1 93.25 50 ASN B C 1
ATOM 2388 O O . ASN B 1 50 ? 20.844 -5.172 -6.387 1 93.25 50 ASN B O 1
ATOM 2392 N N . VAL B 1 51 ? 20.984 -4.32 -8.5 1 93.12 51 VAL B N 1
ATOM 2393 C CA . VAL B 1 51 ? 19.891 -3.391 -8.258 1 93.12 51 VAL B CA 1
ATOM 2394 C C . VAL B 1 51 ? 18.828 -3.553 -9.344 1 93.12 51 VAL B C 1
ATOM 2396 O O . VAL B 1 51 ? 19.156 -3.668 -10.531 1 93.12 51 VAL B O 1
ATOM 2399 N N . LEU B 1 52 ? 17.609 -3.689 -8.961 1 94.69 52 LEU B N 1
ATOM 2400 C CA . LEU B 1 52 ? 16.453 -3.682 -9.844 1 94.69 52 LEU B CA 1
ATOM 2401 C C . LEU B 1 52 ? 15.469 -2.586 -9.445 1 94.69 52 LEU B C 1
ATOM 2403 O O . LEU B 1 52 ? 14.984 -2.568 -8.312 1 94.69 52 LEU B O 1
ATOM 2407 N N . ILE B 1 53 ? 15.203 -1.618 -10.328 1 93.5 53 ILE B N 1
ATOM 2408 C CA . ILE B 1 53 ? 14.289 -0.501 -10.102 1 93.5 53 ILE B CA 1
ATOM 2409 C C . ILE B 1 53 ? 13 -0.723 -10.891 1 93.5 53 ILE B C 1
ATOM 2411 O O . ILE B 1 53 ? 13.031 -0.856 -12.117 1 93.5 53 ILE B O 1
ATOM 2415 N N . ILE B 1 54 ? 11.891 -0.784 -10.188 1 95.31 54 ILE B N 1
ATOM 2416 C CA . ILE B 1 54 ? 10.602 -0.996 -10.852 1 95.31 54 ILE B CA 1
ATOM 2417 C C . ILE B 1 54 ? 9.594 0.031 -10.352 1 95.31 54 ILE B C 1
ATOM 2419 O O . ILE B 1 54 ? 9.891 0.82 -9.453 1 95.31 54 ILE B O 1
ATOM 2423 N N . ASP B 1 55 ? 8.414 0.037 -10.977 1 93.88 55 ASP B N 1
ATOM 2424 C CA . ASP B 1 55 ? 7.324 0.885 -10.508 1 93.88 55 ASP B CA 1
ATOM 2425 C C . ASP B 1 55 ? 7.047 0.659 -9.023 1 93.88 55 ASP B C 1
ATOM 2427 O O . ASP B 1 55 ? 7.07 -0.479 -8.547 1 93.88 55 ASP B O 1
ATOM 2431 N N . LEU B 1 56 ? 6.902 1.783 -8.344 1 91.81 56 LEU B N 1
ATOM 2432 C CA . LEU B 1 56 ? 6.336 1.647 -7.008 1 91.81 56 LEU B CA 1
ATOM 2433 C C . LEU B 1 56 ? 4.871 1.231 -7.078 1 91.81 56 LEU B C 1
ATOM 2435 O O . LEU B 1 56 ? 4.082 1.835 -7.809 1 91.81 56 LEU B O 1
ATOM 2439 N N . LEU B 1 57 ? 4.535 0.197 -6.371 1 93.69 57 LEU B N 1
ATOM 2440 C CA . LEU B 1 57 ? 3.168 -0.311 -6.336 1 93.69 57 LEU B CA 1
ATOM 2441 C C . LEU B 1 57 ? 2.566 -0.149 -4.941 1 93.69 57 LEU B C 1
ATOM 2443 O O . LEU B 1 57 ? 3.207 0.401 -4.043 1 93.69 57 LEU B O 1
ATOM 2447 N N . GLY B 1 58 ? 1.292 -0.467 -4.871 1 92.06 58 GLY B N 1
ATOM 2448 C CA . GLY B 1 58 ? 0.582 -0.372 -3.605 1 92.06 58 GLY B CA 1
ATOM 2449 C C . GLY B 1 58 ? 0.76 -1.597 -2.727 1 92.06 58 GLY B C 1
ATOM 2450 O O . GLY B 1 58 ? 1.792 -2.268 -2.791 1 92.06 58 GLY B O 1
ATOM 2451 N N . PRO B 1 59 ? -0.163 -1.825 -1.773 1 91.69 59 PRO B N 1
ATOM 2452 C CA . PRO B 1 59 ? -0.029 -2.959 -0.856 1 91.69 59 PRO B CA 1
ATOM 2453 C C . PRO B 1 59 ? -0.196 -4.305 -1.556 1 91.69 59 PRO B C 1
ATOM 2455 O O . PRO B 1 59 ? -0.94 -4.41 -2.533 1 91.69 59 PRO B O 1
ATOM 2458 N N . SER B 1 60 ? 0.465 -5.285 -1.021 1 95.25 60 SER B N 1
ATOM 2459 C CA . SER B 1 60 ? 0.156 -6.648 -1.435 1 95.25 60 SER B CA 1
ATOM 2460 C C . SER B 1 60 ? -1.271 -7.031 -1.055 1 95.25 60 SER B C 1
ATOM 2462 O O . SER B 1 60 ? -1.864 -6.426 -0.16 1 95.25 60 SER B O 1
ATOM 2464 N N . LEU B 1 61 ? -1.78 -8.008 -1.705 1 97 61 LEU B N 1
ATOM 2465 C CA . LEU B 1 61 ? -3.115 -8.484 -1.359 1 97 61 LEU B CA 1
ATOM 2466 C C . LEU B 1 61 ? -3.133 -9.078 0.044 1 97 61 LEU B C 1
ATOM 2468 O O . LEU B 1 61 ? -4.156 -9.031 0.729 1 97 61 LEU B O 1
ATOM 2472 N N . GLU B 1 62 ? -1.961 -9.625 0.493 1 96.19 62 GLU B N 1
ATOM 2473 C CA . GLU B 1 62 ? -1.882 -10.062 1.885 1 96.19 62 GLU B CA 1
ATOM 2474 C C . GLU B 1 62 ? -2.062 -8.883 2.84 1 96.19 62 GLU B C 1
ATOM 2476 O O . GLU B 1 62 ? -2.842 -8.961 3.791 1 96.19 62 GLU B O 1
ATOM 2481 N N . ASP B 1 63 ? -1.317 -7.82 2.592 1 92 63 ASP B N 1
ATOM 2482 C CA . ASP B 1 63 ? -1.44 -6.637 3.438 1 92 63 ASP B CA 1
ATOM 2483 C C . ASP B 1 63 ? -2.857 -6.07 3.387 1 92 63 ASP B C 1
ATOM 2485 O O . ASP B 1 63 ? -3.422 -5.703 4.422 1 92 63 ASP B O 1
ATOM 2489 N N . LEU B 1 64 ? -3.379 -5.906 2.188 1 92.19 64 LEU B N 1
ATOM 2490 C CA . LEU B 1 64 ? -4.742 -5.406 2.039 1 92.19 64 LEU B CA 1
ATOM 2491 C C . LEU B 1 64 ? -5.723 -6.266 2.828 1 92.19 64 LEU B C 1
ATOM 2493 O O . LEU B 1 64 ? -6.637 -5.742 3.469 1 92.19 64 LEU B O 1
ATOM 2497 N N . PHE B 1 65 ? -5.527 -7.562 2.705 1 94.19 65 PHE B N 1
ATOM 2498 C CA . PHE B 1 65 ? -6.359 -8.516 3.428 1 94.19 65 PHE B CA 1
ATOM 2499 C C . PHE B 1 65 ? -6.312 -8.25 4.926 1 94.19 65 PHE B C 1
ATOM 2501 O O . PHE B 1 65 ? -7.348 -8.25 5.598 1 94.19 65 PHE B O 1
ATOM 2508 N N . VAL B 1 66 ? -5.121 -7.977 5.43 1 88.69 66 VAL B N 1
ATOM 2509 C CA . VAL B 1 66 ? -4.93 -7.664 6.84 1 88.69 66 VAL B CA 1
ATOM 2510 C C . VAL B 1 66 ? -5.613 -6.34 7.176 1 88.69 66 VAL B C 1
ATOM 2512 O O . VAL B 1 66 ? -6.312 -6.234 8.188 1 88.69 66 VAL B O 1
ATOM 2515 N N . TYR B 1 67 ? -5.477 -5.352 6.336 1 83.38 67 TYR B N 1
ATOM 2516 C CA . TYR B 1 67 ? -6.062 -4.031 6.559 1 83.38 67 TYR B CA 1
ATOM 2517 C C . TYR B 1 67 ? -7.582 -4.109 6.602 1 83.38 67 TYR B C 1
ATOM 2519 O O . TYR B 1 67 ? -8.227 -3.33 7.305 1 83.38 67 TYR B O 1
ATOM 2527 N N . CYS B 1 68 ? -8.117 -5.059 5.914 1 84.44 68 CYS B N 1
ATOM 2528 C CA . CYS B 1 68 ? -9.57 -5.203 5.82 1 84.44 68 CYS B CA 1
ATOM 2529 C C . CYS B 1 68 ? -10.086 -6.199 6.852 1 84.44 68 CYS B C 1
ATOM 2531 O O . CYS B 1 68 ? -11.172 -6.762 6.684 1 84.44 68 CYS B O 1
ATOM 2533 N N . GLY B 1 69 ? -9.289 -6.559 7.859 1 82.25 69 GLY B N 1
ATOM 2534 C CA . GLY B 1 69 ? -9.727 -7.438 8.938 1 82.25 69 GLY B CA 1
ATOM 2535 C C . GLY B 1 69 ? -9.797 -8.898 8.523 1 82.25 69 GLY B C 1
ATOM 2536 O O . GLY B 1 69 ? -10.633 -9.648 9.031 1 82.25 69 GLY B O 1
ATOM 2537 N N . ARG B 1 70 ? -9.055 -9.234 7.484 1 89.38 70 ARG B N 1
ATOM 2538 C CA . ARG B 1 70 ? -8.945 -10.602 6.977 1 89.38 70 ARG B CA 1
ATOM 2539 C C . ARG B 1 70 ? -10.305 -11.133 6.523 1 89.38 70 ARG B C 1
ATOM 2541 O O . ARG B 1 70 ? -10.664 -12.266 6.828 1 89.38 70 ARG B O 1
ATOM 2548 N N . LYS B 1 71 ? -10.992 -10.289 5.93 1 87.62 71 LYS B N 1
ATOM 2549 C CA . LYS B 1 71 ? -12.281 -10.641 5.34 1 87.62 71 LYS B CA 1
ATOM 2550 C C . LYS B 1 71 ? -12.539 -9.859 4.059 1 87.62 71 LYS B C 1
ATOM 2552 O O . LYS B 1 71 ? -12.719 -8.641 4.094 1 87.62 71 LYS B O 1
ATOM 2557 N N . PHE B 1 72 ? -12.508 -10.508 2.906 1 93.44 72 PHE B N 1
ATOM 2558 C CA . PHE B 1 72 ? -12.969 -9.922 1.654 1 93.44 72 PHE B CA 1
ATOM 2559 C C . PHE B 1 72 ? -14.391 -10.359 1.341 1 93.44 72 PHE B C 1
ATOM 2561 O O . PHE B 1 72 ? -14.789 -11.477 1.674 1 93.44 72 PHE B O 1
ATOM 2568 N N . THR B 1 73 ? -15.164 -9.453 0.731 1 92.38 73 THR B N 1
ATOM 2569 C CA . THR B 1 73 ? -16.469 -9.844 0.225 1 92.38 73 THR B CA 1
ATOM 2570 C C . THR B 1 73 ? -16.328 -10.773 -0.976 1 92.38 73 THR B C 1
ATOM 2572 O O . THR B 1 73 ? -15.289 -10.789 -1.635 1 92.38 73 THR B O 1
ATOM 2575 N N . LEU B 1 74 ? -17.406 -11.508 -1.216 1 95.44 74 LEU B N 1
ATOM 2576 C CA . LEU B 1 74 ? -17.422 -12.359 -2.402 1 95.44 74 LEU B CA 1
ATOM 2577 C C . LEU B 1 74 ? -17.188 -11.531 -3.664 1 95.44 74 LEU B C 1
ATOM 2579 O O . LEU B 1 74 ? -16.438 -11.945 -4.547 1 95.44 74 LEU B O 1
ATOM 2583 N N . LYS B 1 75 ? -17.766 -10.391 -3.701 1 94.12 75 LYS B N 1
ATOM 2584 C CA . LYS B 1 75 ? -17.609 -9.516 -4.859 1 94.12 75 LYS B CA 1
ATOM 2585 C C . LYS B 1 75 ? -16.141 -9.156 -5.066 1 94.12 75 LYS B C 1
ATOM 2587 O O . LYS B 1 75 ? -15.625 -9.227 -6.188 1 94.12 75 LYS B O 1
ATOM 2592 N N . THR B 1 76 ? -15.469 -8.797 -4.004 1 94.19 76 THR B N 1
ATOM 2593 C CA . THR B 1 76 ? -14.055 -8.438 -4.059 1 94.19 76 THR B CA 1
ATOM 2594 C C . THR B 1 76 ? -13.219 -9.617 -4.535 1 94.19 76 THR B C 1
ATOM 2596 O O . THR B 1 76 ? -12.367 -9.469 -5.414 1 94.19 76 THR B O 1
ATOM 2599 N N . VAL B 1 77 ? -13.523 -10.805 -4.016 1 97.44 77 VAL B N 1
ATOM 2600 C CA . VAL B 1 77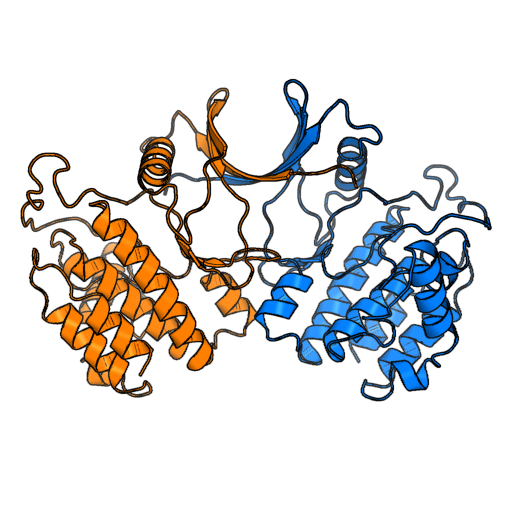 ? -12.75 -11.992 -4.363 1 97.44 77 VAL B CA 1
ATOM 2601 C C . VAL B 1 77 ? -12.938 -12.312 -5.844 1 97.44 77 VAL B C 1
ATOM 2603 O O . VAL B 1 77 ? -11.977 -12.672 -6.531 1 97.44 77 VAL B O 1
ATOM 2606 N N . LEU B 1 78 ? -14.141 -12.148 -6.332 1 97.69 78 LEU B N 1
ATOM 2607 C CA . LEU B 1 78 ? -14.414 -12.438 -7.734 1 97.69 78 LEU B CA 1
ATOM 2608 C C . LEU B 1 78 ? -13.695 -11.445 -8.641 1 97.69 78 LEU B C 1
ATOM 2610 O O . LEU B 1 78 ? -13.164 -11.828 -9.688 1 97.69 78 LEU B O 1
ATOM 2614 N N . MET B 1 79 ? -13.625 -10.219 -8.242 1 96.5 79 MET B N 1
ATOM 2615 C CA . MET B 1 79 ? -12.906 -9.203 -9.008 1 96.5 79 MET B CA 1
ATOM 2616 C C . MET B 1 79 ? -11.414 -9.492 -9.031 1 96.5 79 MET B C 1
ATOM 2618 O O . MET B 1 79 ? -10.766 -9.359 -10.07 1 96.5 79 MET B O 1
ATOM 2622 N N . LEU B 1 80 ? -10.914 -9.883 -7.922 1 97.88 80 LEU B N 1
ATOM 2623 C CA . LEU B 1 80 ? -9.508 -10.258 -7.84 1 97.88 80 LEU B CA 1
ATOM 2624 C C . LEU B 1 80 ? -9.219 -11.484 -8.695 1 97.88 80 LEU B C 1
ATOM 2626 O O . LEU B 1 80 ? -8.203 -11.531 -9.391 1 97.88 80 LEU B O 1
ATOM 2630 N N . ALA B 1 81 ? -10.109 -12.445 -8.633 1 98.5 81 ALA B N 1
ATOM 2631 C CA . ALA B 1 81 ? -9.93 -13.672 -9.406 1 98.5 81 ALA B CA 1
ATOM 2632 C C . ALA B 1 81 ? -9.781 -13.367 -10.891 1 98.5 81 ALA B C 1
ATOM 2634 O O . ALA B 1 81 ? -8.883 -13.898 -11.555 1 98.5 81 ALA B O 1
ATOM 2635 N N . ASP B 1 82 ? -10.578 -12.5 -11.359 1 98.06 82 ASP B N 1
ATOM 2636 C CA . ASP B 1 82 ? -10.547 -12.148 -12.773 1 98.06 82 ASP B CA 1
ATOM 2637 C C . ASP B 1 82 ? -9.195 -11.539 -13.156 1 98.06 82 ASP B C 1
ATOM 2639 O O . ASP B 1 82 ? -8.586 -11.945 -14.148 1 98.06 82 ASP B O 1
ATOM 2643 N N . GLN B 1 83 ? -8.75 -10.656 -12.398 1 98.44 83 GLN B N 1
ATOM 2644 C CA . GLN B 1 83 ? -7.5 -9.977 -12.719 1 98.44 83 GLN B CA 1
ATOM 2645 C C . GLN B 1 83 ? -6.301 -10.898 -12.531 1 98.44 83 GLN B C 1
ATOM 2647 O O . GLN B 1 83 ? -5.41 -10.953 -13.383 1 98.44 83 GLN B O 1
ATOM 2652 N N . MET B 1 84 ? -6.289 -11.672 -11.453 1 98.81 84 MET B N 1
ATOM 2653 C CA . MET B 1 84 ? -5.168 -12.562 -11.172 1 98.81 84 MET B CA 1
ATOM 2654 C C . MET B 1 84 ? -5.055 -13.656 -12.227 1 98.81 84 MET B C 1
ATOM 2656 O O . MET B 1 84 ? -3.955 -13.984 -12.672 1 98.81 84 MET B O 1
ATOM 2660 N N . LEU B 1 85 ? -6.223 -14.18 -12.625 1 98.75 85 LEU B N 1
ATOM 2661 C CA . LEU B 1 85 ? -6.227 -15.188 -13.68 1 98.75 85 LEU B CA 1
ATOM 2662 C C . LEU B 1 85 ? -5.688 -14.609 -14.984 1 98.75 85 LEU B C 1
ATOM 2664 O O . LEU B 1 85 ? -4.945 -15.281 -15.703 1 98.75 85 LEU B O 1
ATOM 2668 N N . THR B 1 86 ? -6.016 -13.398 -15.25 1 98.56 86 THR B N 1
ATOM 2669 C CA . THR B 1 86 ? -5.551 -12.742 -16.469 1 98.56 86 THR B CA 1
ATOM 2670 C C . THR B 1 86 ? -4.035 -12.57 -16.438 1 98.56 86 THR B C 1
ATOM 2672 O O . THR B 1 86 ? -3.365 -12.781 -17.453 1 98.56 86 THR B O 1
ATOM 2675 N N . ARG B 1 87 ? -3.49 -12.195 -15.289 1 98.69 87 ARG B N 1
ATOM 2676 C CA . ARG B 1 87 ? -2.043 -12.062 -15.156 1 98.69 87 ARG B CA 1
ATOM 2677 C C . ARG B 1 87 ? -1.345 -13.398 -15.367 1 98.69 87 ARG B C 1
ATOM 2679 O O . ARG B 1 87 ? -0.339 -13.484 -16.078 1 98.69 87 ARG B O 1
ATOM 2686 N N . ILE B 1 88 ? -1.897 -14.438 -14.781 1 98.69 88 ILE B N 1
ATOM 2687 C CA . ILE B 1 88 ? -1.312 -15.773 -14.867 1 98.69 88 ILE B CA 1
ATOM 2688 C C . ILE B 1 88 ? -1.392 -16.281 -16.312 1 98.69 88 ILE B C 1
ATOM 2690 O O . ILE B 1 88 ? -0.417 -16.812 -16.844 1 98.69 88 ILE B O 1
ATOM 2694 N N . GLU B 1 89 ? -2.572 -16.047 -16.891 1 98.69 89 GLU B N 1
ATOM 2695 C CA . GLU B 1 89 ? -2.742 -16.453 -18.297 1 98.69 89 GLU B CA 1
ATOM 2696 C C . GLU B 1 89 ? -1.706 -15.773 -19.188 1 98.69 89 GLU B C 1
ATOM 2698 O O . GLU B 1 89 ? -1.139 -16.406 -20.078 1 98.69 89 GLU B O 1
ATOM 2703 N N . PHE B 1 90 ? -1.467 -14.562 -19.016 1 98.62 90 PHE B N 1
ATOM 2704 C CA . PHE B 1 90 ? -0.498 -13.828 -19.812 1 98.62 90 PHE B CA 1
ATOM 2705 C C . PHE B 1 90 ? 0.904 -14.391 -19.625 1 98.62 90 PHE B C 1
ATOM 2707 O O . PHE B 1 90 ? 1.619 -14.633 -20.609 1 98.62 90 PHE B O 1
ATOM 2714 N N . MET B 1 91 ? 1.296 -14.625 -18.406 1 98.19 91 MET B N 1
ATOM 2715 C CA . MET B 1 91 ? 2.602 -15.219 -18.141 1 98.19 91 MET B CA 1
ATOM 2716 C C . MET B 1 91 ? 2.742 -16.562 -18.828 1 98.19 91 MET B C 1
ATOM 2718 O O . MET B 1 91 ? 3.777 -16.859 -19.422 1 98.19 91 MET B O 1
ATOM 2722 N N . HIS B 1 92 ? 1.67 -17.375 -18.656 1 98.31 92 HIS B N 1
ATOM 2723 C CA . HIS B 1 92 ? 1.675 -18.672 -19.312 1 98.31 92 HIS B CA 1
ATOM 2724 C C . HIS B 1 92 ? 1.807 -18.531 -20.828 1 98.31 92 HIS B C 1
ATOM 2726 O O . HIS B 1 92 ? 2.51 -19.312 -21.469 1 98.31 92 HIS B O 1
ATOM 2732 N N . SER B 1 93 ? 1.145 -17.531 -21.391 1 97.19 93 SER B N 1
ATOM 2733 C CA . SER B 1 93 ? 1.176 -17.328 -22.828 1 97.19 93 SER B CA 1
ATOM 2734 C C . SER B 1 93 ? 2.576 -16.953 -23.297 1 97.19 93 SER B C 1
ATOM 2736 O O . SER B 1 93 ? 2.916 -17.156 -24.469 1 97.19 93 SER B O 1
ATOM 2738 N N . LYS B 1 94 ? 3.385 -16.438 -22.406 1 96.69 94 LYS B N 1
ATOM 2739 C CA . LYS B 1 94 ? 4.762 -16.078 -22.719 1 96.69 94 LYS B CA 1
ATOM 2740 C C . LYS B 1 94 ? 5.719 -17.219 -22.422 1 96.69 94 LYS B C 1
ATOM 2742 O O . LYS B 1 94 ? 6.934 -17.078 -22.562 1 96.69 94 LYS B O 1
ATOM 2747 N N . GLY B 1 95 ? 5.168 -18.328 -21.953 1 97.31 95 GLY B N 1
ATOM 2748 C CA . GLY B 1 95 ? 5.945 -19.547 -21.781 1 97.31 95 GLY B CA 1
ATOM 2749 C C . GLY B 1 95 ? 6.535 -19.703 -20.391 1 97.31 95 GLY B C 1
ATOM 2750 O O . GLY B 1 95 ? 7.449 -20.5 -20.188 1 97.31 95 GLY B O 1
ATOM 2751 N N . TYR B 1 96 ? 5.977 -18.922 -19.391 1 98.19 96 TYR B N 1
ATOM 2752 C CA . TYR B 1 96 ? 6.562 -18.969 -18.062 1 98.19 96 TYR B CA 1
ATOM 2753 C C . TYR B 1 96 ? 5.535 -19.391 -17.016 1 98.19 96 TYR B C 1
ATOM 2755 O O . TYR B 1 96 ? 4.352 -19.047 -17.125 1 98.19 96 TYR B O 1
ATOM 2763 N N . LEU B 1 97 ? 6.016 -20.172 -16.047 1 98.81 97 LEU B N 1
ATOM 2764 C CA . LEU B 1 97 ? 5.316 -20.406 -14.789 1 98.81 97 LEU B CA 1
ATOM 2765 C C . LEU B 1 97 ? 5.789 -19.422 -13.719 1 98.81 97 LEU B C 1
ATOM 2767 O O . LEU B 1 97 ? 6.973 -19.094 -13.664 1 98.81 97 LEU B O 1
ATOM 2771 N N . HIS B 1 98 ? 4.887 -19 -12.859 1 98.75 98 HIS B N 1
ATOM 2772 C CA . HIS B 1 98 ? 5.297 -18.156 -11.742 1 98.75 98 HIS B CA 1
ATOM 2773 C C . HIS B 1 98 ? 5.953 -18.969 -10.641 1 98.75 98 HIS B C 1
ATOM 2775 O O . HIS B 1 98 ? 7.059 -18.656 -10.195 1 98.75 98 HIS B O 1
ATOM 2781 N N . ARG B 1 99 ? 5.281 -20.047 -10.203 1 98.75 99 ARG B N 1
ATOM 2782 C CA . ARG B 1 99 ? 5.719 -21.094 -9.281 1 98.75 99 ARG B CA 1
ATOM 2783 C C . ARG B 1 99 ? 5.73 -20.594 -7.844 1 98.75 99 ARG B C 1
ATOM 2785 O O . ARG B 1 99 ? 6.09 -21.328 -6.926 1 98.75 99 ARG B O 1
ATOM 2792 N N . ASP B 1 100 ? 5.25 -19.359 -7.543 1 98.44 100 ASP B N 1
ATOM 2793 C CA . ASP B 1 100 ? 5.086 -18.859 -6.188 1 98.44 100 ASP B CA 1
ATOM 2794 C C . ASP B 1 100 ? 3.852 -17.953 -6.078 1 98.44 100 ASP B C 1
ATOM 2796 O O . ASP B 1 100 ? 3.934 -16.828 -5.586 1 98.44 100 ASP B O 1
ATOM 2800 N N . ILE B 1 101 ? 2.729 -18.469 -6.535 1 98.81 101 ILE B N 1
ATOM 2801 C CA . ILE B 1 101 ? 1.437 -17.797 -6.418 1 98.81 101 ILE B CA 1
ATOM 2802 C C . ILE B 1 101 ? 1.01 -17.75 -4.953 1 98.81 101 ILE B C 1
ATOM 2804 O O . ILE B 1 101 ? 0.825 -18.781 -4.32 1 98.81 101 ILE B O 1
ATOM 2808 N N . LYS B 1 102 ? 0.949 -16.594 -4.402 1 98.81 102 LYS B N 1
ATOM 2809 C CA . LYS B 1 102 ? 0.512 -16.281 -3.045 1 98.81 102 LYS B CA 1
ATOM 2810 C C . LYS B 1 102 ? 0.051 -14.828 -2.928 1 98.81 102 LYS B C 1
ATOM 2812 O O . LYS B 1 102 ? 0.348 -14.008 -3.797 1 98.81 102 LYS B O 1
ATOM 2817 N N . PRO B 1 103 ? -0.694 -14.508 -1.904 1 98.5 103 PRO B N 1
ATOM 2818 C CA . PRO B 1 103 ? -1.243 -13.156 -1.774 1 98.5 103 PRO B CA 1
ATOM 2819 C C . PRO B 1 103 ? -0.162 -12.078 -1.785 1 98.5 103 PRO B C 1
ATOM 2821 O O . PRO B 1 103 ? -0.378 -10.984 -2.32 1 98.5 103 PRO B O 1
ATOM 2824 N N . ASP B 1 104 ? 1.055 -12.414 -1.272 1 96.88 104 ASP B N 1
ATOM 2825 C CA . ASP B 1 104 ? 2.139 -11.445 -1.146 1 96.88 104 ASP B CA 1
ATOM 2826 C C . ASP B 1 104 ? 2.682 -11.047 -2.518 1 96.88 104 ASP B C 1
ATOM 2828 O O . ASP B 1 104 ? 3.271 -9.977 -2.67 1 96.88 104 ASP B O 1
ATOM 2832 N N . ASN B 1 105 ? 2.424 -11.859 -3.52 1 97.88 105 ASN B N 1
ATOM 2833 C CA . ASN B 1 105 ? 3.053 -11.648 -4.816 1 97.88 105 ASN B CA 1
ATOM 2834 C C . ASN B 1 105 ? 2.082 -11.008 -5.812 1 97.88 105 ASN B C 1
ATOM 2836 O O . ASN B 1 105 ? 2.342 -11 -7.016 1 97.88 105 ASN B O 1
ATOM 2840 N N . PHE B 1 106 ? 0.982 -10.531 -5.27 1 98.62 106 PHE B N 1
ATOM 2841 C CA . PHE B 1 106 ? 0.046 -9.688 -6 1 98.62 106 PHE B CA 1
ATOM 2842 C C . PHE B 1 106 ? -0.17 -8.367 -5.273 1 98.62 106 PHE B C 1
ATOM 2844 O O . PHE B 1 106 ? -0.474 -8.352 -4.078 1 98.62 106 PHE B O 1
ATOM 2851 N N . LEU B 1 107 ? 0.026 -7.309 -5.965 1 97.12 107 LEU B N 1
ATOM 2852 C CA . LEU B 1 107 ? -0.078 -5.988 -5.359 1 97.12 107 LEU B CA 1
ATOM 2853 C C . LEU B 1 107 ? -1.129 -5.145 -6.07 1 97.12 107 LEU B C 1
ATOM 2855 O O . LEU B 1 107 ? -1.328 -5.285 -7.281 1 97.12 107 LEU B O 1
ATOM 2859 N N . MET B 1 108 ? -1.77 -4.277 -5.32 1 95.69 108 MET B N 1
ATOM 2860 C CA . MET B 1 108 ? -2.627 -3.266 -5.934 1 95.69 108 MET B CA 1
ATOM 2861 C C . MET B 1 108 ? -1.798 -2.127 -6.516 1 95.69 108 MET B C 1
ATOM 2863 O O . MET B 1 108 ? -0.682 -1.87 -6.059 1 95.69 108 MET B O 1
ATOM 2867 N N . GLY B 1 109 ? -2.357 -1.538 -7.539 1 93.56 109 GLY B N 1
ATOM 2868 C CA . GLY B 1 109 ? -1.754 -0.308 -8.023 1 93.56 109 GLY B CA 1
ATOM 2869 C C . GLY B 1 109 ? -1.99 0.877 -7.105 1 93.56 109 GLY B C 1
ATOM 2870 O O . GLY B 1 109 ? -2.611 0.737 -6.051 1 93.56 109 GLY B O 1
ATOM 2871 N N . LEU B 1 110 ? -1.442 2.012 -7.48 1 87.62 110 LEU B N 1
ATOM 2872 C CA . LEU B 1 110 ? -1.577 3.252 -6.727 1 87.62 110 LEU B CA 1
ATOM 2873 C C . LEU B 1 110 ? -2.307 4.309 -7.547 1 87.62 110 LEU B C 1
ATOM 2875 O O . LEU B 1 110 ? -2.314 4.25 -8.781 1 87.62 110 LEU B O 1
ATOM 2879 N N . GLY B 1 111 ? -2.895 5.297 -6.832 1 82.69 111 GLY B N 1
ATOM 2880 C CA . GLY B 1 111 ? -3.525 6.43 -7.492 1 82.69 111 GLY B CA 1
ATOM 2881 C C . GLY B 1 111 ? -4.609 6.023 -8.469 1 82.69 111 GLY B C 1
ATOM 2882 O O . GLY B 1 111 ? -5.539 5.301 -8.109 1 82.69 111 GLY B O 1
ATOM 2883 N N . ARG B 1 112 ? -4.383 6.391 -9.773 1 84.94 112 ARG B N 1
ATOM 2884 C CA . ARG B 1 112 ? -5.367 6.105 -10.812 1 84.94 112 ARG B CA 1
ATOM 2885 C C . ARG B 1 112 ? -5.441 4.613 -11.109 1 84.94 112 ARG B C 1
ATOM 2887 O O . ARG B 1 112 ? -6.418 4.133 -11.688 1 84.94 112 ARG B O 1
ATOM 2894 N N . LYS B 1 113 ? -4.426 3.85 -10.695 1 90.5 113 LYS B N 1
ATOM 2895 C CA . LYS B 1 113 ? -4.379 2.408 -10.938 1 90.5 113 LYS B CA 1
ATOM 2896 C C . LYS B 1 113 ? -4.688 1.633 -9.656 1 90.5 113 LYS B C 1
ATOM 2898 O O . LYS B 1 113 ? -4.336 0.456 -9.539 1 90.5 113 LYS B O 1
ATOM 2903 N N . ALA B 1 114 ? -5.375 2.275 -8.758 1 87.62 114 ALA B N 1
ATOM 2904 C CA . ALA B 1 114 ? -5.625 1.702 -7.441 1 87.62 114 ALA B CA 1
ATOM 2905 C C . ALA B 1 114 ? -6.453 0.425 -7.547 1 87.62 114 ALA B C 1
ATOM 2907 O O . ALA B 1 114 ? -6.438 -0.409 -6.637 1 87.62 114 ALA B O 1
ATOM 2908 N N . ASN B 1 115 ? -7.184 0.22 -8.633 1 90.06 115 ASN B N 1
ATOM 2909 C CA . ASN B 1 115 ? -8.047 -0.948 -8.766 1 90.06 115 ASN B CA 1
ATOM 2910 C C . ASN B 1 115 ? -7.395 -2.025 -9.633 1 90.06 115 ASN B C 1
ATOM 2912 O O . ASN B 1 115 ? -8.016 -3.047 -9.93 1 90.06 115 ASN B O 1
A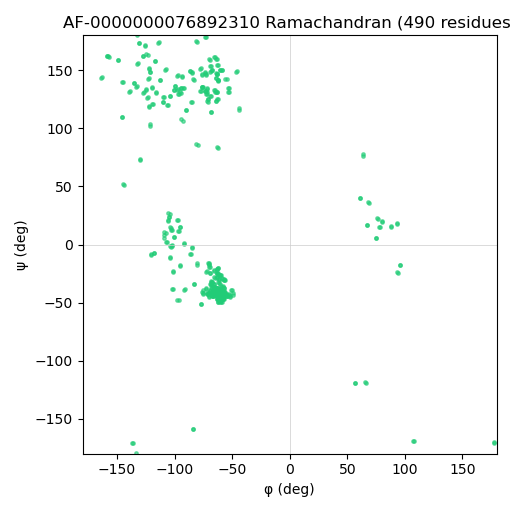TOM 2916 N N . GLN B 1 116 ? -6.188 -1.8 -9.977 1 95.38 116 GLN B N 1
ATOM 2917 C CA . GLN B 1 116 ? -5.484 -2.758 -10.82 1 95.38 116 GLN B CA 1
ATOM 2918 C C . GLN B 1 116 ? -4.578 -3.664 -9.992 1 95.38 116 GLN B C 1
ATOM 2920 O O . GLN B 1 116 ? -3.891 -3.197 -9.086 1 95.38 116 GLN B O 1
ATOM 2925 N N . VAL B 1 117 ? -4.59 -4.965 -10.281 1 98.31 117 VAL B N 1
ATOM 2926 C CA . VAL B 1 117 ? -3.736 -5.941 -9.609 1 98.31 117 VAL B CA 1
ATOM 2927 C C . VAL B 1 117 ? -2.463 -6.16 -10.422 1 98.31 117 VAL B C 1
ATOM 2929 O O . VAL B 1 117 ? -2.516 -6.289 -11.648 1 98.31 117 VAL B O 1
ATOM 2932 N N . TYR B 1 118 ? -1.36 -6.168 -9.781 1 98.38 118 TYR B N 1
ATOM 2933 C CA . TYR B 1 118 ? -0.061 -6.457 -10.375 1 98.38 118 TYR B CA 1
ATOM 2934 C C . TYR B 1 118 ? 0.503 -7.77 -9.844 1 98.38 118 TYR B C 1
ATOM 2936 O O . TYR B 1 118 ? 0.337 -8.094 -8.664 1 98.38 118 TYR B O 1
ATOM 2944 N N . VAL B 1 119 ? 1.116 -8.516 -10.672 1 98.75 119 VAL B N 1
ATOM 2945 C CA . VAL B 1 119 ? 1.85 -9.703 -10.25 1 98.75 119 VAL B CA 1
ATOM 2946 C C . VAL B 1 119 ? 3.344 -9.391 -10.188 1 98.75 119 VAL B C 1
ATOM 2948 O O . VAL B 1 119 ? 3.881 -8.711 -11.062 1 98.75 119 VAL B O 1
ATOM 2951 N N . ILE B 1 120 ? 3.947 -9.789 -9.094 1 96.75 120 ILE B N 1
ATOM 2952 C CA . ILE B 1 120 ? 5.359 -9.484 -8.898 1 96.75 120 ILE B CA 1
ATOM 2953 C C . ILE B 1 120 ? 6.102 -10.742 -8.445 1 96.75 120 ILE B C 1
ATOM 2955 O O . ILE B 1 120 ? 5.516 -11.828 -8.383 1 96.75 120 ILE B O 1
ATOM 2959 N N . ASP B 1 121 ? 7.457 -10.578 -8.227 1 93.94 121 ASP B N 1
ATOM 2960 C CA . ASP B 1 121 ? 8.352 -11.578 -7.668 1 93.94 121 ASP B CA 1
ATOM 2961 C C . ASP B 1 121 ? 8.453 -12.797 -8.586 1 93.94 121 ASP B C 1
ATOM 2963 O O . ASP B 1 121 ? 7.961 -13.875 -8.258 1 93.94 121 ASP B O 1
ATOM 2967 N N . PHE B 1 122 ? 9.219 -12.641 -9.617 1 96.75 122 PHE B N 1
ATOM 2968 C CA . PHE B 1 122 ? 9.414 -13.68 -10.617 1 96.75 122 PHE B CA 1
ATOM 2969 C C . PHE B 1 122 ? 10.703 -14.445 -10.359 1 96.75 122 PHE B C 1
ATOM 2971 O O . PHE B 1 122 ? 11.273 -15.047 -11.273 1 96.75 122 PHE B O 1
ATOM 2978 N N . GLY B 1 123 ? 11.203 -14.406 -9.18 1 93.12 123 GLY B N 1
ATOM 2979 C CA . GLY B 1 123 ? 12.461 -15.062 -8.836 1 93.12 123 GLY B CA 1
ATOM 2980 C C . GLY B 1 123 ? 12.414 -16.562 -9 1 93.12 123 GLY B C 1
ATOM 2981 O O . GLY B 1 123 ? 13.438 -17.203 -9.273 1 93.12 123 GLY B O 1
ATOM 2982 N N . LEU B 1 124 ? 11.25 -17.188 -8.93 1 96.25 124 LEU B N 1
ATOM 2983 C CA . LEU B 1 124 ? 11.094 -18.641 -9.039 1 96.25 124 LEU B CA 1
ATOM 2984 C C . LEU B 1 124 ? 10.469 -19.016 -10.375 1 96.25 124 LEU B C 1
ATOM 2986 O O . LEU B 1 124 ? 10.203 -20.188 -10.633 1 96.25 124 LEU B O 1
ATOM 2990 N N . ALA B 1 125 ? 10.219 -17.984 -11.203 1 97.88 125 ALA B N 1
ATOM 2991 C CA . ALA B 1 125 ? 9.602 -18.266 -12.5 1 97.88 125 ALA B CA 1
ATOM 2992 C C . ALA B 1 125 ? 10.453 -19.219 -13.32 1 97.88 125 ALA B C 1
ATOM 2994 O O . ALA B 1 125 ? 11.68 -19.266 -13.164 1 97.88 125 ALA B O 1
ATOM 2995 N N . LYS B 1 126 ? 9.789 -19.938 -14.109 1 97.25 126 LYS B N 1
ATOM 2996 C CA . LYS B 1 126 ? 10.477 -20.938 -14.93 1 97.25 126 LYS B CA 1
ATOM 2997 C C . LYS B 1 126 ? 9.812 -21.094 -16.297 1 97.25 126 LYS B C 1
ATOM 2999 O O . LYS B 1 126 ? 8.578 -21.094 -16.391 1 97.25 126 LYS B O 1
ATOM 3004 N N . ARG B 1 127 ? 10.633 -21.234 -17.281 1 97.12 127 ARG B N 1
ATOM 3005 C CA . ARG B 1 127 ? 10.094 -21.531 -18.594 1 97.12 127 ARG B CA 1
ATOM 3006 C C . ARG B 1 127 ? 9.547 -22.953 -18.656 1 97.12 127 ARG B C 1
ATOM 3008 O O . ARG B 1 127 ? 10.25 -23.906 -18.312 1 97.12 127 ARG B O 1
ATOM 3015 N N . TYR B 1 128 ? 8.297 -23.109 -19.047 1 98 128 TYR B N 1
ATOM 3016 C CA . TYR B 1 128 ? 7.727 -24.453 -19.125 1 98 128 TYR B CA 1
ATOM 3017 C C . TYR B 1 128 ? 7.637 -24.922 -20.578 1 98 128 TYR B C 1
ATOM 3019 O O . TYR B 1 128 ? 7.344 -26.078 -20.844 1 98 128 TYR B O 1
ATOM 3027 N N . ARG B 1 129 ? 7.883 -23.938 -21.453 1 95.5 129 ARG B N 1
ATOM 3028 C CA . ARG B 1 129 ? 7.844 -24.203 -22.875 1 95.5 129 ARG B CA 1
ATOM 3029 C C . ARG B 1 129 ? 9.062 -23.609 -23.578 1 95.5 129 ARG B C 1
ATOM 3031 O O . ARG B 1 129 ? 9.477 -22.5 -23.281 1 95.5 129 ARG B O 1
ATOM 3038 N N . ASP B 1 130 ? 9.633 -24.453 -24.484 1 91.25 130 ASP B N 1
ATOM 3039 C CA . ASP B 1 130 ? 10.773 -23.969 -25.266 1 91.25 130 ASP B CA 1
ATOM 3040 C C . ASP B 1 130 ? 10.367 -22.828 -26.188 1 91.25 130 ASP B C 1
ATOM 3042 O O . ASP B 1 130 ? 9.359 -22.922 -26.891 1 91.25 130 ASP B O 1
ATOM 3046 N N . SER B 1 131 ? 11.141 -21.781 -26.188 1 86.31 131 SER B N 1
ATOM 3047 C CA . SER B 1 131 ? 10.773 -20.594 -26.938 1 86.31 131 SER B CA 1
ATOM 3048 C C . SER B 1 131 ? 10.852 -20.828 -28.438 1 86.31 131 SER B C 1
ATOM 3050 O O . SER B 1 131 ? 10.133 -20.203 -29.219 1 86.31 131 SER B O 1
ATOM 3052 N N . THR B 1 132 ? 11.641 -21.766 -28.828 1 89.94 132 THR B N 1
ATOM 3053 C CA . THR B 1 132 ? 11.867 -22.016 -30.25 1 89.94 132 THR B CA 1
ATOM 3054 C C . THR B 1 132 ? 10.992 -23.172 -30.734 1 89.94 132 THR B C 1
ATOM 3056 O O . THR B 1 132 ? 10.266 -23.031 -31.734 1 89.94 132 THR B O 1
ATOM 3059 N N . THR B 1 133 ? 10.953 -24.234 -30.047 1 92.38 133 THR B N 1
ATOM 3060 C CA . THR B 1 133 ? 10.289 -25.453 -30.516 1 92.38 133 THR B CA 1
ATOM 3061 C C . THR B 1 133 ? 8.867 -25.531 -29.969 1 92.38 133 THR B C 1
ATOM 3063 O O . THR B 1 133 ? 8.055 -26.328 -30.438 1 92.38 133 THR B O 1
ATOM 3066 N N . ASN B 1 134 ? 8.602 -24.766 -28.938 1 91.25 134 ASN B N 1
ATOM 3067 C CA . ASN B 1 134 ? 7.316 -24.766 -28.234 1 91.25 134 ASN B CA 1
ATOM 3068 C C . ASN B 1 134 ? 7.066 -26.078 -27.516 1 91.25 134 ASN B C 1
ATOM 3070 O O . ASN B 1 134 ? 5.934 -26.375 -27.141 1 91.25 134 ASN B O 1
ATOM 3074 N N . ARG B 1 135 ? 8.164 -26.797 -27.359 1 95.56 135 ARG B N 1
ATOM 3075 C CA . ARG B 1 135 ? 8.031 -28.062 -26.656 1 95.56 135 ARG B CA 1
ATOM 3076 C C . ARG B 1 135 ? 7.895 -27.859 -25.156 1 95.56 135 ARG B C 1
ATOM 3078 O O . ARG B 1 135 ? 8.617 -27.047 -24.562 1 95.56 135 ARG B O 1
ATOM 3085 N N . HIS B 1 136 ? 6.965 -28.578 -24.531 1 97.75 136 HIS B N 1
ATOM 3086 C CA . HIS B 1 136 ? 6.777 -28.531 -23.078 1 97.75 136 HIS B CA 1
ATOM 3087 C C . HIS B 1 136 ? 7.957 -29.156 -22.359 1 97.75 136 HIS B C 1
ATOM 3089 O O . HIS B 1 136 ? 8.57 -30.109 -22.859 1 97.75 136 HIS B O 1
ATOM 3095 N N . ILE B 1 137 ? 8.273 -28.703 -21.203 1 97.69 137 ILE B N 1
ATOM 3096 C CA . ILE B 1 137 ? 9.312 -29.344 -20.391 1 97.69 137 ILE B CA 1
ATOM 3097 C C . ILE B 1 137 ? 8.891 -30.766 -20.047 1 97.69 137 ILE B C 1
ATOM 3099 O O . ILE B 1 137 ? 7.699 -31.078 -20.031 1 97.69 137 ILE B O 1
ATOM 3103 N N . PRO B 1 138 ? 9.844 -31.625 -19.797 1 96.94 138 PRO B N 1
ATOM 3104 C CA . PRO B 1 138 ? 9.492 -33 -19.484 1 96.94 138 PRO B CA 1
ATOM 3105 C C . PRO B 1 138 ? 8.898 -33.156 -18.078 1 96.94 138 PRO B C 1
ATOM 3107 O O . PRO B 1 138 ? 9.266 -32.406 -17.172 1 96.94 138 PRO B O 1
ATOM 3110 N N . TYR B 1 139 ? 7.977 -34.125 -17.969 1 97.81 139 TYR B N 1
ATOM 3111 C CA . TYR B 1 139 ? 7.488 -34.562 -16.656 1 97.81 139 TYR B CA 1
ATOM 3112 C C . TYR B 1 139 ? 8.617 -35.156 -15.82 1 97.81 139 TYR B C 1
ATOM 3114 O O . TYR B 1 139 ? 9.398 -35.969 -16.312 1 97.81 139 TYR B O 1
ATOM 3122 N N . ARG B 1 140 ? 8.844 -34.656 -14.609 1 98.12 140 ARG B N 1
ATOM 3123 C CA . ARG B 1 140 ? 9.852 -35.156 -13.688 1 98.12 140 ARG B CA 1
ATOM 3124 C C . ARG B 1 140 ? 9.273 -35.375 -12.289 1 98.12 140 ARG B C 1
ATOM 3126 O O . ARG B 1 140 ? 8.25 -34.75 -11.945 1 98.12 140 ARG B O 1
ATOM 3133 N N . GLU B 1 141 ? 9.867 -36.219 -11.508 1 97.94 141 GLU B N 1
ATOM 3134 C CA . GLU B 1 141 ? 9.461 -36.5 -10.125 1 97.94 141 GLU B CA 1
ATOM 3135 C C . GLU B 1 141 ? 10.633 -36.312 -9.164 1 97.94 141 GLU B C 1
ATOM 3137 O O . GLU B 1 141 ? 11.727 -35.906 -9.57 1 97.94 141 GLU B O 1
ATOM 3142 N N . HIS B 1 142 ? 10.367 -36.344 -7.957 1 97.06 142 HIS B N 1
ATOM 3143 C CA . HIS B 1 142 ? 11.352 -36.281 -6.879 1 97.06 142 HIS B CA 1
ATOM 3144 C C . HIS B 1 142 ? 11.992 -34.875 -6.824 1 97.06 142 HIS B C 1
ATOM 3146 O O . HIS B 1 142 ? 13.203 -34.781 -6.641 1 97.06 142 HIS B O 1
ATOM 3152 N N . LYS B 1 143 ? 11.211 -33.875 -7.094 1 97.06 143 LYS B N 1
ATOM 3153 C CA . LYS B 1 143 ? 11.648 -32.5 -6.965 1 97.06 143 LYS B CA 1
ATOM 3154 C C . LYS B 1 143 ? 11.492 -32 -5.531 1 97.06 143 LYS B C 1
ATOM 3156 O O . LYS B 1 143 ? 10.594 -32.438 -4.812 1 97.06 143 LYS B O 1
ATOM 3161 N N . ASN B 1 144 ? 12.344 -31.125 -5.113 1 95.38 144 ASN B N 1
ATOM 3162 C CA . ASN B 1 144 ? 12.125 -30.406 -3.863 1 95.38 144 ASN B CA 1
ATOM 3163 C C . ASN B 1 144 ? 10.961 -29.438 -3.975 1 95.38 144 ASN B C 1
ATOM 3165 O O . ASN B 1 144 ? 10.641 -28.953 -5.066 1 95.38 144 ASN B O 1
ATOM 3169 N N . LEU B 1 145 ? 10.398 -29.203 -2.811 1 96.62 145 LEU B N 1
ATOM 3170 C CA . LEU B 1 145 ? 9.289 -28.25 -2.797 1 96.62 145 LEU B CA 1
ATOM 3171 C C . LEU B 1 145 ? 9.758 -26.859 -3.193 1 96.62 145 LEU B C 1
ATOM 3173 O O . LEU B 1 145 ? 10.719 -26.344 -2.621 1 96.62 145 LEU B O 1
ATOM 3177 N N . THR B 1 146 ? 9.172 -26.266 -4.199 1 96.56 146 THR B N 1
ATOM 3178 C CA . THR B 1 146 ? 9.43 -24.922 -4.68 1 96.56 146 THR B CA 1
ATOM 3179 C C . THR B 1 146 ? 8.188 -24.047 -4.52 1 96.56 146 THR B C 1
ATOM 3181 O O . THR B 1 146 ? 7.09 -24.438 -4.934 1 96.56 146 THR B O 1
ATOM 3184 N N . GLY B 1 147 ? 8.336 -22.859 -3.949 1 96.88 147 GLY B N 1
ATOM 3185 C CA . GLY B 1 147 ? 7.219 -21.953 -3.689 1 96.88 147 GLY B CA 1
ATOM 3186 C C . GLY B 1 147 ? 6.855 -21.875 -2.219 1 96.88 147 GLY B C 1
ATOM 3187 O O . GLY B 1 147 ? 7.668 -22.203 -1.354 1 96.88 147 GLY B O 1
ATOM 3188 N N . THR B 1 148 ? 5.734 -21.266 -1.872 1 97.94 148 THR B N 1
ATOM 3189 C CA . THR B 1 148 ? 5.207 -21.172 -0.514 1 97.94 148 THR B CA 1
ATOM 3190 C C . THR B 1 148 ? 4.293 -22.359 -0.21 1 97.94 148 THR B C 1
ATOM 3192 O O . THR B 1 148 ? 3.221 -22.484 -0.803 1 97.94 148 THR B O 1
ATOM 3195 N N . ALA B 1 149 ? 4.688 -23.172 0.723 1 98.31 149 ALA B N 1
ATOM 3196 C CA . ALA B 1 149 ? 4.051 -24.453 1.021 1 98.31 149 ALA B CA 1
ATOM 3197 C C . ALA B 1 149 ? 2.547 -24.297 1.199 1 98.31 149 ALA B C 1
ATOM 3199 O O . ALA B 1 149 ? 1.765 -25.109 0.715 1 98.31 149 ALA B O 1
ATOM 3200 N N . ARG B 1 150 ? 2.082 -23.266 1.818 1 97.88 150 ARG B N 1
ATOM 3201 C CA . ARG B 1 150 ? 0.676 -23.016 2.121 1 97.88 150 ARG B CA 1
ATOM 3202 C C . ARG B 1 150 ? -0.159 -22.969 0.845 1 97.88 150 ARG B C 1
ATOM 3204 O O . ARG B 1 150 ? -1.304 -23.438 0.83 1 97.88 150 ARG B O 1
ATOM 3211 N N . TYR B 1 151 ? 0.446 -22.562 -0.257 1 98.75 151 TYR B N 1
ATOM 3212 C CA . TYR B 1 151 ? -0.342 -22.328 -1.461 1 98.75 151 TYR B CA 1
ATOM 3213 C C . TYR B 1 151 ? 0.09 -23.266 -2.586 1 98.75 151 TYR B C 1
ATOM 3215 O O . TYR B 1 151 ? -0.548 -23.312 -3.641 1 98.75 151 TYR B O 1
ATOM 3223 N N . ALA B 1 152 ? 1.156 -23.984 -2.338 1 98.75 152 ALA B N 1
ATOM 3224 C CA . ALA B 1 152 ? 1.671 -24.891 -3.371 1 98.75 152 ALA B CA 1
ATOM 3225 C C . ALA B 1 152 ? 0.659 -25.984 -3.703 1 98.75 152 ALA B C 1
ATOM 3227 O O . ALA B 1 152 ? -0.068 -26.453 -2.824 1 98.75 152 ALA B O 1
ATOM 3228 N N . SER B 1 153 ? 0.633 -26.406 -4.957 1 98.62 153 SER B N 1
ATOM 3229 C CA . SER B 1 153 ? -0.267 -27.469 -5.391 1 98.62 153 SER B CA 1
ATOM 3230 C C . SER B 1 153 ? 0.087 -28.797 -4.727 1 98.62 153 SER B C 1
ATOM 3232 O O . SER B 1 153 ? 1.201 -28.969 -4.23 1 98.62 153 SER B O 1
ATOM 3234 N N . SER B 1 154 ? -0.846 -29.703 -4.738 1 97.62 154 SER B N 1
ATOM 3235 C CA . SER B 1 154 ? -0.579 -31.047 -4.238 1 97.62 154 SER B CA 1
ATOM 3236 C C . SER B 1 154 ? 0.543 -31.719 -5.023 1 97.62 154 SER B C 1
ATOM 3238 O O . SER B 1 154 ? 1.39 -32.406 -4.445 1 97.62 154 SER B O 1
ATOM 3240 N N . ASN B 1 155 ? 0.577 -31.516 -6.336 1 98.19 155 ASN B N 1
ATOM 3241 C CA . ASN B 1 155 ? 1.634 -32.062 -7.172 1 98.19 155 ASN B CA 1
ATOM 3242 C C . ASN B 1 155 ? 3.01 -31.578 -6.746 1 98.19 155 ASN B C 1
ATOM 3244 O O . ASN B 1 155 ? 3.973 -32.344 -6.711 1 98.19 155 ASN B O 1
ATOM 3248 N N . THR B 1 156 ? 3.066 -30.266 -6.43 1 98.56 156 THR B N 1
ATOM 3249 C CA . THR B 1 156 ? 4.328 -29.688 -5.992 1 98.56 156 THR B CA 1
ATOM 3250 C C . THR B 1 156 ? 4.801 -30.344 -4.695 1 98.56 156 THR B C 1
ATOM 3252 O O . THR B 1 156 ? 5.984 -30.672 -4.551 1 98.56 156 THR B O 1
ATOM 3255 N N . HIS B 1 157 ? 3.861 -30.547 -3.764 1 98.38 157 HIS B N 1
ATOM 3256 C CA . HIS B 1 157 ? 4.188 -31.203 -2.502 1 98.38 157 HIS B CA 1
ATOM 3257 C C . HIS B 1 157 ? 4.68 -32.625 -2.734 1 98.38 157 HIS B C 1
ATOM 3259 O O . HIS B 1 157 ? 5.543 -33.125 -2.002 1 98.38 157 HIS B O 1
ATOM 3265 N N . LEU B 1 158 ? 4.184 -33.25 -3.732 1 97.88 158 LEU B N 1
ATOM 3266 C CA . LEU B 1 158 ? 4.496 -34.656 -4.016 1 97.88 158 LEU B CA 1
ATOM 3267 C C . LEU B 1 158 ? 5.785 -34.781 -4.824 1 97.88 158 LEU B C 1
ATOM 3269 O O . LEU B 1 158 ? 6.176 -35.875 -5.223 1 97.88 158 LEU B O 1
ATOM 3273 N N . GLY B 1 159 ? 6.367 -33.656 -5.176 1 98.12 159 GLY B N 1
ATOM 3274 C CA . GLY B 1 159 ? 7.656 -33.656 -5.852 1 98.12 159 GLY B CA 1
ATOM 3275 C C . GLY B 1 159 ? 7.539 -33.75 -7.359 1 98.12 159 GLY B C 1
ATOM 3276 O O . GLY B 1 159 ? 8.477 -34.188 -8.023 1 98.12 159 GLY B O 1
ATOM 3277 N N . ILE B 1 160 ? 6.414 -33.531 -7.836 1 98.44 160 ILE B N 1
ATOM 3278 C CA . ILE B 1 160 ? 6.199 -33.562 -9.281 1 98.44 160 ILE B CA 1
ATOM 3279 C C . ILE B 1 160 ? 6.586 -32.25 -9.906 1 98.44 160 ILE B C 1
ATOM 3281 O O . ILE B 1 160 ? 6.281 -31.172 -9.359 1 98.44 160 ILE B O 1
ATOM 3285 N N . GLU B 1 161 ? 7.191 -32.281 -11.094 1 98.62 161 GLU B N 1
ATOM 3286 C CA . GLU B 1 161 ? 7.531 -31.094 -11.859 1 98.62 161 GLU B CA 1
ATOM 3287 C C . GLU B 1 161 ? 6.309 -30.188 -12.055 1 98.62 161 GLU B C 1
ATOM 3289 O O . GLU B 1 161 ? 5.234 -30.672 -12.422 1 98.62 161 GLU B O 1
ATOM 3294 N N . GLN B 1 162 ? 6.512 -28.859 -11.766 1 98.75 162 GLN B N 1
ATOM 3295 C CA . GLN B 1 162 ? 5.379 -27.953 -11.875 1 98.75 162 GLN B CA 1
ATOM 3296 C C . GLN B 1 162 ? 5.07 -27.625 -13.328 1 98.75 162 GLN B C 1
ATOM 3298 O O . GLN B 1 162 ? 5.977 -27.562 -14.164 1 98.75 162 GLN B O 1
ATOM 3303 N N . SER B 1 163 ? 3.83 -27.438 -13.633 1 98.75 163 SER B N 1
ATOM 3304 C CA . SER B 1 163 ? 3.32 -26.953 -14.906 1 98.75 163 SER B CA 1
ATOM 3305 C C . SER B 1 163 ? 2.217 -25.922 -14.711 1 98.75 163 SER B C 1
ATOM 3307 O O . SER B 1 163 ? 2.016 -25.438 -13.594 1 98.75 163 SER B O 1
ATOM 3309 N N . ARG B 1 164 ? 1.503 -25.5 -15.766 1 98.69 164 ARG B N 1
ATOM 3310 C CA . ARG B 1 164 ? 0.513 -24.438 -15.727 1 98.69 164 ARG B CA 1
ATOM 3311 C C . ARG B 1 164 ? -0.59 -24.75 -14.719 1 98.69 164 ARG B C 1
ATOM 3313 O O . ARG B 1 164 ? -1.08 -23.859 -14.023 1 98.69 164 ARG B O 1
ATOM 3320 N N . ARG B 1 165 ? -0.964 -26.016 -14.602 1 98.81 165 ARG B N 1
ATOM 3321 C CA . ARG B 1 165 ? -2.031 -26.438 -13.695 1 98.81 165 ARG B CA 1
ATOM 3322 C C . ARG B 1 165 ? -1.685 -26.109 -12.25 1 98.81 165 ARG B C 1
ATOM 3324 O O . ARG B 1 165 ? -2.572 -25.844 -11.438 1 98.81 165 ARG B O 1
ATOM 3331 N N . ASP B 1 166 ? -0.407 -26.109 -11.883 1 98.94 166 ASP B N 1
ATOM 3332 C CA . ASP B 1 166 ? 0.027 -25.891 -10.508 1 98.94 166 ASP B CA 1
ATOM 3333 C C . ASP B 1 166 ? -0.145 -24.422 -10.102 1 98.94 166 ASP B C 1
ATOM 3335 O O . ASP B 1 166 ? -0.56 -24.125 -8.977 1 98.94 166 ASP B O 1
ATOM 3339 N N . ASP B 1 167 ? 0.134 -23.484 -11.055 1 98.94 167 ASP B N 1
ATOM 3340 C CA . ASP B 1 167 ? -0.161 -22.078 -10.805 1 98.94 167 ASP B CA 1
ATOM 3341 C C . ASP B 1 167 ? -1.653 -21.859 -10.562 1 98.94 167 ASP B C 1
ATOM 3343 O O . ASP B 1 167 ? -2.041 -21.094 -9.68 1 98.94 167 ASP B O 1
ATOM 3347 N N . LEU B 1 168 ? -2.443 -22.578 -11.297 1 98.94 168 LEU B N 1
ATOM 3348 C CA . LEU B 1 168 ? -3.891 -22.422 -11.188 1 98.94 168 LEU B CA 1
ATOM 3349 C C . LEU B 1 168 ? -4.402 -22.984 -9.867 1 98.94 168 LEU B C 1
ATOM 3351 O O . LEU B 1 168 ? -5.25 -22.359 -9.211 1 98.94 168 LEU B O 1
ATOM 3355 N N . GLU B 1 169 ? -3.9 -24.141 -9.477 1 98.88 169 GLU B N 1
ATOM 3356 C CA . GLU B 1 169 ? -4.316 -24.672 -8.188 1 98.88 169 GLU B CA 1
ATOM 3357 C C . GLU B 1 169 ? -3.912 -23.75 -7.043 1 98.88 169 GLU B C 1
ATOM 3359 O O . GLU B 1 169 ? -4.699 -23.516 -6.125 1 98.88 169 GLU B O 1
ATOM 3364 N N . SER B 1 170 ? -2.689 -23.25 -7.09 1 98.94 170 SER B N 1
ATOM 3365 C CA . SER B 1 170 ? -2.223 -22.312 -6.082 1 98.94 170 SER B CA 1
ATOM 3366 C C . SER B 1 170 ? -3.139 -21.094 -6 1 98.94 170 SER B C 1
ATOM 3368 O O . SER B 1 170 ? -3.459 -20.625 -4.906 1 98.94 170 SER B O 1
ATOM 3370 N N . LEU B 1 171 ? -3.562 -20.594 -7.184 1 98.94 171 LEU B N 1
ATOM 3371 C CA . LEU B 1 171 ? -4.469 -19.438 -7.195 1 98.94 171 LEU B CA 1
ATOM 3372 C C . LEU B 1 171 ? -5.785 -19.781 -6.504 1 98.94 171 LEU B C 1
ATOM 3374 O O . LEU B 1 171 ? -6.328 -18.969 -5.758 1 98.94 171 LEU B O 1
ATOM 3378 N N . GLY B 1 172 ? -6.262 -20.984 -6.75 1 98.81 172 GLY B N 1
ATOM 3379 C CA . GLY B 1 172 ? -7.465 -21.406 -6.051 1 98.81 172 GLY B CA 1
ATOM 3380 C C . GLY B 1 172 ? -7.348 -21.312 -4.543 1 98.81 172 GLY B C 1
ATOM 3381 O O . GLY B 1 172 ? -8.273 -20.844 -3.871 1 98.81 172 GLY B O 1
ATOM 3382 N N . TYR B 1 173 ? -6.191 -21.75 -4.012 1 98.81 173 TYR B N 1
ATOM 3383 C CA . TYR B 1 173 ? -5.965 -21.672 -2.572 1 98.81 173 TYR B CA 1
ATOM 3384 C C . TYR B 1 173 ? -5.949 -20.219 -2.098 1 98.81 173 TYR B C 1
ATOM 3386 O O . TYR B 1 173 ? -6.461 -19.906 -1.021 1 98.81 173 TYR B O 1
ATOM 3394 N N . VAL B 1 174 ? -5.379 -19.328 -2.902 1 98.88 174 VAL B N 1
ATOM 3395 C CA . VAL B 1 174 ? -5.332 -17.906 -2.559 1 98.88 174 VAL B CA 1
ATOM 3396 C C . VAL B 1 174 ? -6.754 -17.359 -2.482 1 98.88 174 VAL B C 1
ATOM 3398 O O . VAL B 1 174 ? -7.102 -16.656 -1.532 1 98.88 174 VAL B O 1
ATOM 3401 N N . LEU B 1 175 ? -7.582 -17.703 -3.473 1 98.56 175 LEU B N 1
ATOM 3402 C CA . LEU B 1 175 ? -8.945 -17.203 -3.514 1 98.56 175 LEU B CA 1
ATOM 3403 C C . LEU B 1 175 ? -9.766 -17.734 -2.34 1 98.56 175 LEU B C 1
ATOM 3405 O O . LEU B 1 175 ? -10.531 -17 -1.722 1 98.56 175 LEU B O 1
ATOM 3409 N N . LEU B 1 176 ? -9.555 -18.953 -1.975 1 98.25 176 LEU B N 1
ATOM 3410 C CA . LEU B 1 176 ? -10.234 -19.531 -0.821 1 98.25 176 LEU B CA 1
ATOM 3411 C C . LEU B 1 176 ? -9.773 -18.859 0.471 1 98.25 176 LEU B C 1
ATOM 3413 O O . LEU B 1 176 ? -10.586 -18.609 1.363 1 98.25 176 LEU B O 1
ATOM 3417 N N . TYR B 1 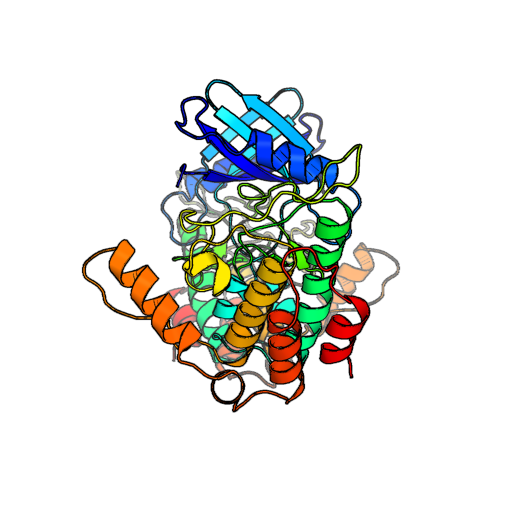177 ? -8.477 -18.688 0.548 1 98.31 177 TYR B N 1
ATOM 3418 C CA . TYR B 1 177 ? -7.914 -17.984 1.696 1 98.31 177 TYR B CA 1
ATOM 3419 C C . TYR B 1 177 ? -8.594 -16.641 1.896 1 98.31 177 TYR B C 1
ATOM 3421 O O . TYR B 1 177 ? -8.961 -16.281 3.02 1 98.31 177 TYR B O 1
ATOM 3429 N N . PHE B 1 178 ? -8.82 -15.898 0.803 1 97.75 178 PHE B N 1
ATOM 3430 C CA . PHE B 1 178 ? -9.453 -14.586 0.87 1 97.75 178 PHE B CA 1
ATOM 3431 C C . PHE B 1 178 ? -10.914 -14.711 1.292 1 97.75 178 PHE B C 1
ATOM 3433 O O . PHE B 1 178 ? -11.445 -13.828 1.977 1 97.75 178 PHE B O 1
ATOM 3440 N N . LEU B 1 179 ? -11.57 -15.789 0.922 1 96.12 179 LEU B N 1
ATOM 3441 C CA . LEU B 1 179 ? -12.992 -15.961 1.219 1 96.12 179 LEU B CA 1
ATOM 3442 C C . LEU B 1 179 ? -13.188 -16.5 2.633 1 96.12 179 LEU B C 1
ATOM 3444 O O . LEU B 1 179 ? -14.117 -16.078 3.334 1 96.12 179 LEU B O 1
ATOM 3448 N N . ARG B 1 180 ? -12.234 -17.344 3.074 1 94.94 180 ARG B N 1
ATOM 3449 C CA . ARG B 1 180 ? -12.445 -18.078 4.316 1 94.94 180 ARG B CA 1
ATOM 3450 C C . ARG B 1 180 ? -11.672 -17.438 5.465 1 94.94 180 ARG B C 1
ATOM 3452 O O . ARG B 1 180 ? -11.945 -17.719 6.637 1 94.94 180 ARG B O 1
ATOM 3459 N N . GLY B 1 181 ? -10.695 -16.75 5.109 1 95.25 181 GLY B N 1
ATOM 3460 C CA . GLY B 1 181 ? -9.859 -16.172 6.145 1 95.25 181 GLY B CA 1
ATOM 3461 C C . GLY B 1 181 ? -8.664 -17.031 6.508 1 95.25 181 GLY B C 1
ATOM 3462 O O . GLY B 1 181 ? -7.672 -16.531 7.047 1 95.25 181 GLY B O 1
ATOM 3463 N N . SER B 1 182 ? -8.828 -18.297 6.227 1 96.12 182 SER B N 1
ATOM 3464 C CA . SER B 1 182 ? -7.75 -19.25 6.516 1 96.12 182 SER B CA 1
ATOM 3465 C C . SER B 1 182 ? -7.883 -20.516 5.68 1 96.12 182 SER B C 1
ATOM 3467 O O . SER B 1 182 ? -8.938 -20.766 5.09 1 96.12 182 SER B O 1
ATOM 3469 N N . LEU B 1 183 ? -6.797 -21.219 5.613 1 97.38 183 LEU B N 1
ATOM 3470 C CA . LEU B 1 183 ? -6.789 -22.531 4.973 1 97.38 183 LEU B CA 1
ATOM 3471 C C . LEU B 1 183 ? -6.652 -23.641 6.008 1 97.38 183 LEU B C 1
ATOM 3473 O O . LEU B 1 183 ? -6.031 -23.453 7.059 1 97.38 183 LEU B O 1
ATOM 3477 N N . PRO B 1 184 ? -7.191 -24.797 5.75 1 97.12 184 PRO B N 1
ATOM 3478 C CA . PRO B 1 184 ? -7.258 -25.875 6.742 1 97.12 184 PRO B CA 1
ATOM 3479 C C . PRO B 1 184 ? -5.879 -26.359 7.188 1 97.12 184 PRO B C 1
ATOM 3481 O O . PRO B 1 184 ? -5.746 -26.969 8.25 1 97.12 184 PRO B O 1
ATOM 3484 N N . TRP B 1 185 ? -4.902 -26.109 6.43 1 98.31 185 TRP B N 1
ATOM 3485 C CA . TRP B 1 185 ? -3.582 -26.641 6.727 1 98.31 185 TRP B CA 1
ATOM 3486 C C . TRP B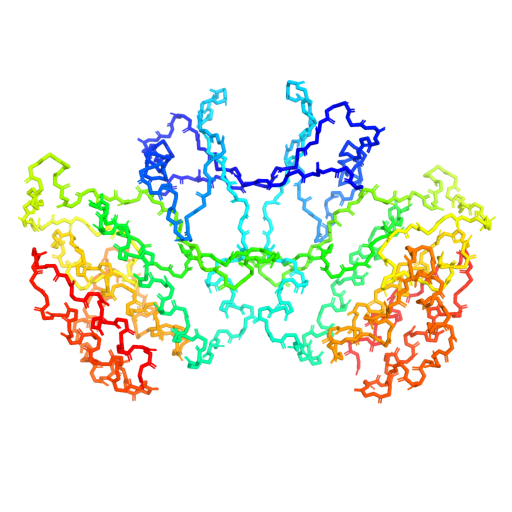 1 185 ? -2.656 -25.562 7.262 1 98.31 185 TRP B C 1
ATOM 3488 O O . TRP B 1 185 ? -1.433 -25.688 7.184 1 98.31 185 TRP B O 1
ATOM 3498 N N . GLN B 1 186 ? -3.199 -24.5 7.754 1 96.5 186 GLN B N 1
ATOM 3499 C CA . GLN B 1 186 ? -2.43 -23.469 8.43 1 96.5 186 GLN B CA 1
ATOM 3500 C C . GLN B 1 186 ? -2.252 -23.781 9.906 1 96.5 186 GLN B C 1
ATOM 3502 O O . GLN B 1 186 ? -3.107 -24.438 10.516 1 96.5 186 GLN B O 1
ATOM 3507 N N . GLY B 1 187 ? -1.203 -23.375 10.492 1 94 187 GLY B N 1
ATOM 3508 C CA . GLY B 1 187 ? -0.983 -23.469 11.922 1 94 187 GLY B CA 1
ATOM 3509 C C . GLY B 1 187 ? -0.588 -24.875 12.375 1 94 187 GLY B C 1
ATOM 3510 O O . GLY B 1 187 ? -0.663 -25.188 13.562 1 94 187 GLY B O 1
ATOM 3511 N N . LEU B 1 188 ? -0.21 -25.688 11.477 1 95.38 188 LEU B N 1
ATOM 3512 C CA . LEU B 1 188 ? 0.214 -27.031 11.828 1 95.38 188 LEU B CA 1
ATOM 3513 C C . LEU B 1 188 ? 1.585 -27.016 12.5 1 95.38 188 LEU B C 1
ATOM 3515 O O . LEU B 1 188 ? 2.48 -26.281 12.07 1 95.38 188 LEU B O 1
ATOM 3519 N N . LYS B 1 189 ? 1.706 -27.703 13.586 1 93.25 189 LYS B N 1
ATOM 3520 C CA . LYS B 1 189 ? 2.963 -27.781 14.328 1 93.25 189 LYS B CA 1
ATOM 3521 C C . LYS B 1 189 ? 3.789 -28.984 13.898 1 93.25 189 LYS B C 1
ATOM 3523 O O . LYS B 1 189 ? 3.238 -30.062 13.641 1 93.25 189 LYS B O 1
ATOM 3528 N N . ALA B 1 190 ? 4.988 -28.844 13.695 1 95.75 190 ALA B N 1
ATOM 3529 C CA . ALA B 1 190 ? 5.922 -29.906 13.352 1 95.75 190 ALA B CA 1
ATOM 3530 C C . ALA B 1 190 ? 7.316 -29.609 13.891 1 95.75 190 ALA B C 1
ATOM 3532 O O . ALA B 1 190 ? 7.648 -28.453 14.172 1 95.75 190 ALA B O 1
ATOM 3533 N N . ALA B 1 191 ? 8.102 -30.625 14.031 1 95.56 191 ALA B N 1
ATOM 3534 C CA . ALA B 1 191 ? 9.43 -30.484 14.617 1 95.56 191 ALA B CA 1
ATOM 3535 C C . ALA B 1 191 ? 10.406 -29.859 13.609 1 95.56 191 ALA B C 1
ATOM 3537 O O . ALA B 1 191 ? 11.336 -29.156 13.992 1 95.56 191 ALA B O 1
ATOM 3538 N N . THR B 1 192 ? 10.25 -30.312 12.414 1 95.56 192 THR B N 1
ATOM 3539 C CA . THR B 1 192 ? 11.125 -29.797 11.367 1 95.56 192 THR B CA 1
ATOM 3540 C C . THR B 1 192 ? 10.32 -29.203 10.227 1 95.56 192 THR B C 1
ATOM 3542 O O . THR B 1 192 ? 9.117 -29.453 10.109 1 95.56 192 THR B O 1
ATOM 3545 N N . LYS B 1 193 ? 11 -28.406 9.398 1 92.06 193 LYS B N 1
ATOM 3546 C CA . LYS B 1 193 ? 10.383 -27.844 8.203 1 92.06 193 LYS B CA 1
ATOM 3547 C C . LYS B 1 193 ? 9.883 -28.938 7.273 1 92.06 193 LYS B C 1
ATOM 3549 O O . LYS B 1 193 ? 8.789 -28.828 6.703 1 92.06 193 LYS B O 1
ATOM 3554 N N . LYS B 1 194 ? 10.648 -29.953 7.082 1 93.44 194 LYS B N 1
ATOM 3555 C CA . LYS B 1 194 ? 10.281 -31.062 6.223 1 93.44 194 LYS B CA 1
ATOM 3556 C C . LYS B 1 194 ? 9.008 -31.75 6.715 1 93.44 194 LYS B C 1
ATOM 3558 O O . LYS B 1 194 ? 8.109 -32.031 5.922 1 93.44 194 LYS B O 1
ATOM 3563 N N . GLN B 1 195 ? 8.922 -31.984 7.984 1 96.12 195 GLN B N 1
ATOM 3564 C CA . GLN B 1 195 ? 7.738 -32.594 8.578 1 96.12 195 GLN B CA 1
ATOM 3565 C C . GLN B 1 195 ? 6.512 -31.703 8.406 1 96.12 195 GLN B C 1
ATOM 3567 O O . GLN B 1 195 ? 5.406 -32.188 8.188 1 96.12 195 GLN B O 1
ATOM 3572 N N . LYS B 1 196 ? 6.727 -30.406 8.586 1 96.69 196 LYS B N 1
ATOM 3573 C CA . LYS B 1 196 ? 5.629 -29.453 8.398 1 96.69 196 LYS B CA 1
ATOM 3574 C C . LYS B 1 196 ? 5.074 -29.531 6.98 1 96.69 196 LYS B C 1
ATOM 3576 O O . LYS B 1 196 ? 3.855 -29.547 6.785 1 96.69 196 LYS B O 1
ATOM 3581 N N . TYR B 1 197 ? 5.957 -29.578 5.973 1 96.69 197 TYR B N 1
ATOM 3582 C CA . TYR B 1 197 ? 5.535 -29.656 4.578 1 96.69 197 TYR B CA 1
ATOM 3583 C C . TYR B 1 197 ? 4.781 -30.953 4.309 1 96.69 197 TYR B C 1
ATOM 3585 O O . TYR B 1 197 ? 3.805 -30.969 3.557 1 96.69 197 TYR B O 1
ATOM 3593 N N . GLU B 1 198 ? 5.227 -31.969 4.934 1 96.69 198 GLU B N 1
ATOM 3594 C CA . GLU B 1 198 ? 4.551 -33.25 4.785 1 96.69 198 GLU B CA 1
ATOM 3595 C C . GLU B 1 198 ? 3.145 -33.219 5.379 1 96.69 198 GLU B C 1
ATOM 3597 O O . GLU B 1 198 ? 2.203 -33.75 4.797 1 96.69 198 GLU B O 1
ATOM 3602 N N . LYS B 1 199 ? 3.049 -32.594 6.5 1 97.88 199 LYS B N 1
ATOM 3603 C CA . LYS B 1 199 ? 1.74 -32.469 7.137 1 97.88 199 LYS B CA 1
ATOM 3604 C C . LYS B 1 199 ? 0.793 -31.625 6.285 1 97.88 199 LYS B C 1
ATOM 3606 O O . LYS B 1 199 ? -0.393 -31.938 6.172 1 97.88 199 LYS B O 1
ATOM 3611 N N . ILE B 1 200 ? 1.319 -30.547 5.723 1 98.38 200 ILE B N 1
ATOM 3612 C CA . ILE B 1 200 ? 0.521 -29.719 4.836 1 98.38 200 ILE B CA 1
ATOM 3613 C C . ILE B 1 200 ? 0.048 -30.531 3.637 1 98.38 200 ILE B C 1
ATOM 3615 O O . ILE B 1 200 ? -1.132 -30.5 3.279 1 98.38 200 ILE B O 1
ATOM 3619 N N . CYS B 1 201 ? 0.957 -31.281 3.107 1 97.94 201 CYS B N 1
ATOM 3620 C CA . CYS B 1 201 ? 0.63 -32.125 1.973 1 97.94 201 CYS B CA 1
ATOM 3621 C C . CYS B 1 201 ? -0.469 -33.125 2.338 1 97.94 201 CYS B C 1
ATOM 3623 O O . CYS B 1 201 ? -1.465 -33.25 1.622 1 97.94 201 CYS B O 1
ATOM 3625 N N . GLU B 1 202 ? -0.273 -33.781 3.418 1 97.94 202 GLU B N 1
ATOM 3626 C CA . GLU B 1 202 ? -1.234 -34.781 3.867 1 97.94 202 GLU B CA 1
ATOM 3627 C C . GLU B 1 202 ? -2.617 -34.188 4.066 1 97.94 202 GLU B C 1
ATOM 3629 O O . GLU B 1 202 ? -3.625 -34.75 3.658 1 97.94 202 GLU B O 1
ATOM 3634 N N . LYS B 1 203 ? -2.615 -33.062 4.676 1 98.19 203 LYS B N 1
ATOM 3635 C CA . LYS B 1 203 ? -3.891 -32.406 4.922 1 98.19 203 LYS B CA 1
ATOM 3636 C C . LYS B 1 203 ? -4.547 -31.969 3.615 1 98.19 203 LYS B C 1
ATOM 3638 O O . LYS B 1 203 ? -5.762 -32.094 3.455 1 98.19 203 LYS B O 1
ATOM 3643 N N . LYS B 1 204 ? -3.803 -31.453 2.678 1 98.06 204 LYS B N 1
ATOM 3644 C CA . LYS B 1 204 ? -4.332 -31.062 1.376 1 98.06 204 LYS B CA 1
ATOM 3645 C C . LYS B 1 204 ? -4.961 -32.25 0.654 1 98.06 204 LYS B C 1
ATOM 3647 O O . LYS B 1 204 ? -6.082 -32.156 0.146 1 98.06 204 LYS B O 1
ATOM 3652 N N . ILE B 1 205 ? -4.242 -33.312 0.652 1 97 205 ILE B N 1
ATOM 3653 C CA . ILE B 1 205 ? -4.664 -34.5 -0.09 1 97 205 ILE B CA 1
ATOM 3654 C C . ILE B 1 205 ? -5.895 -35.094 0.574 1 97 205 ILE B C 1
ATOM 3656 O O . ILE B 1 205 ? -6.789 -35.594 -0.108 1 97 205 ILE B O 1
ATOM 3660 N N . SER B 1 206 ? -5.93 -35 1.862 1 97.44 206 SER B N 1
ATOM 3661 C CA . SER B 1 206 ? -6.996 -35.656 2.598 1 97.44 206 SER B CA 1
ATOM 3662 C C . SER B 1 206 ? -8.234 -34.781 2.691 1 97.44 206 SER B C 1
ATOM 3664 O O . SER B 1 206 ? -9.281 -35.219 3.174 1 97.44 206 SER B O 1
ATOM 3666 N N . THR B 1 207 ? -8.18 -33.562 2.289 1 97.75 207 THR B N 1
ATOM 3667 C CA . THR B 1 207 ? -9.328 -32.688 2.324 1 97.75 207 THR B CA 1
ATOM 3668 C C . THR B 1 207 ? -10.07 -32.688 0.99 1 97.75 207 THR B C 1
ATOM 3670 O O . THR B 1 207 ? -9.586 -32.156 -0.004 1 97.75 207 THR B O 1
ATOM 3673 N N . PRO B 1 208 ? -11.25 -33.312 0.96 1 97.75 208 PRO B N 1
ATOM 3674 C CA . PRO B 1 208 ? -12.016 -33.281 -0.291 1 97.75 208 PRO B CA 1
ATOM 3675 C C . PRO B 1 208 ? -12.383 -31.875 -0.725 1 97.75 208 PRO B C 1
ATOM 3677 O O . PRO B 1 208 ? -12.594 -31 0.121 1 97.75 208 PRO B O 1
ATOM 3680 N N . ILE B 1 209 ? -12.492 -31.688 -2.014 1 98.19 209 ILE B N 1
ATOM 3681 C CA . ILE B 1 209 ? -12.781 -30.391 -2.594 1 98.19 209 ILE B CA 1
ATOM 3682 C C . ILE B 1 209 ? -14.086 -29.844 -2.016 1 98.19 209 ILE B C 1
ATOM 3684 O O . ILE B 1 209 ? -14.188 -28.641 -1.715 1 98.19 209 ILE B O 1
ATOM 3688 N N . GLU B 1 210 ? -15.078 -30.719 -1.783 1 97.69 210 GLU B N 1
ATOM 3689 C CA . GLU B 1 210 ? -16.375 -30.312 -1.268 1 97.69 210 GLU B CA 1
ATOM 3690 C C . GLU B 1 210 ? -16.266 -29.766 0.15 1 97.69 210 GLU B C 1
ATOM 3692 O O . GLU B 1 210 ? -17.016 -28.859 0.531 1 97.69 210 GLU B O 1
ATOM 3697 N N . VAL B 1 211 ? -15.344 -30.344 0.902 1 97.75 211 VAL B N 1
ATOM 3698 C CA . VAL B 1 211 ? -15.109 -29.859 2.262 1 97.75 211 VAL B CA 1
ATOM 3699 C C . VAL B 1 211 ? -14.328 -28.547 2.223 1 97.75 211 VAL B C 1
ATOM 3701 O O . VAL B 1 211 ? -14.648 -27.609 2.947 1 97.75 211 VAL B O 1
ATOM 3704 N N . LEU B 1 212 ? -13.352 -28.5 1.357 1 97.75 212 LEU B N 1
ATOM 3705 C CA . LEU B 1 212 ? -12.508 -27.312 1.195 1 97.75 212 LEU B CA 1
ATOM 3706 C C . LEU B 1 212 ? -13.344 -26.109 0.777 1 97.75 212 LEU B C 1
ATOM 3708 O O . LEU B 1 212 ? -13.125 -25 1.26 1 97.75 212 LEU B O 1
ATOM 3712 N N . CYS B 1 213 ? -14.406 -26.328 -0.032 1 97.81 213 CYS B N 1
ATOM 3713 C CA . CYS B 1 213 ? -15.195 -25.25 -0.616 1 97.81 213 CYS B CA 1
ATOM 3714 C C . CYS B 1 213 ? -16.578 -25.172 0.032 1 97.81 213 CYS B C 1
ATOM 3716 O O . CYS B 1 213 ? -17.5 -24.609 -0.552 1 97.81 213 CYS B O 1
ATOM 3718 N N . LYS B 1 214 ? -16.875 -25.875 1.135 1 94.44 214 LYS B N 1
ATOM 3719 C CA . LYS B 1 214 ? -18.188 -26.047 1.749 1 94.44 214 LYS B CA 1
ATOM 3720 C C . LYS B 1 214 ? -18.891 -24.703 1.921 1 94.44 214 LYS B C 1
ATOM 3722 O O . LYS B 1 214 ? -20.094 -24.594 1.66 1 94.44 214 LYS B O 1
ATOM 3727 N N . SER B 1 215 ? -18.375 -23.578 2.318 1 91.81 215 SER B N 1
ATOM 3728 C CA . SER B 1 215 ? -19.031 -22.297 2.57 1 91.81 215 SER B CA 1
ATOM 3729 C C . SER B 1 215 ? -18.719 -21.297 1.461 1 91.81 215 SER B C 1
ATOM 3731 O O . SER B 1 215 ? -18.859 -20.094 1.656 1 91.81 215 SER B O 1
ATOM 3733 N N . CYS B 1 216 ? -18.438 -21.859 0.259 1 95.75 216 CYS B N 1
ATOM 3734 C CA . CYS B 1 216 ? -18.156 -21.047 -0.915 1 95.75 216 CYS B CA 1
ATOM 3735 C C . CYS B 1 216 ? -19.125 -21.359 -2.047 1 95.75 216 CYS B C 1
ATOM 3737 O O . CYS B 1 216 ? -19.766 -22.422 -2.049 1 95.75 216 CYS B O 1
ATOM 3739 N N . PRO B 1 217 ? -19.422 -20.391 -2.92 1 96.25 217 PRO B N 1
ATOM 3740 C CA . PRO B 1 217 ? -20.188 -20.719 -4.121 1 96.25 217 PRO B CA 1
ATOM 3741 C C . PRO B 1 217 ? -19.656 -21.969 -4.832 1 96.25 217 PRO B C 1
ATOM 3743 O O . PRO B 1 217 ? -18.453 -22.25 -4.793 1 96.25 217 PRO B O 1
ATOM 3746 N N . VAL B 1 218 ? -20.516 -22.688 -5.457 1 96.75 218 VAL B N 1
ATOM 3747 C CA . VAL B 1 218 ? -20.234 -23.984 -6.047 1 96.75 218 VAL B CA 1
ATOM 3748 C C . VAL B 1 218 ? -19.141 -23.859 -7.109 1 96.75 218 VAL B C 1
ATOM 3750 O O . VAL B 1 218 ? -18.406 -24.812 -7.379 1 96.75 218 VAL B O 1
ATOM 3753 N N . GLU B 1 219 ? -19.016 -22.656 -7.711 1 97.81 219 GLU B N 1
ATOM 3754 C CA . GLU B 1 219 ? -18.031 -22.391 -8.758 1 97.81 219 GLU B CA 1
ATOM 3755 C C . GLU B 1 219 ? -16.609 -22.609 -8.242 1 97.81 219 GLU B C 1
ATOM 3757 O O . GLU B 1 219 ? -15.727 -22.984 -9 1 97.81 219 GLU B O 1
ATOM 3762 N N . PHE B 1 220 ? -16.391 -22.469 -6.965 1 98.19 220 PHE B N 1
ATOM 3763 C CA . PHE B 1 220 ? -15.062 -22.703 -6.398 1 98.19 220 PHE B CA 1
ATOM 3764 C C . PHE B 1 220 ? -14.711 -24.188 -6.438 1 98.19 220 PHE B C 1
ATOM 3766 O O . PHE B 1 220 ? -13.586 -24.547 -6.789 1 98.19 220 PHE B O 1
ATOM 3773 N N . ALA B 1 221 ? -15.695 -24.969 -6.059 1 98.31 221 ALA B N 1
ATOM 3774 C CA . ALA B 1 221 ? -15.461 -26.406 -6.176 1 98.31 221 ALA B CA 1
ATOM 3775 C C . ALA B 1 221 ? -15.219 -26.812 -7.629 1 98.31 221 ALA B C 1
ATOM 3777 O O . ALA B 1 221 ? -14.328 -27.609 -7.914 1 98.31 221 ALA B O 1
ATOM 3778 N N . SER B 1 222 ? -16.016 -26.266 -8.539 1 98.44 222 SER B N 1
ATOM 3779 C CA . SER B 1 222 ? -15.844 -26.531 -9.969 1 98.44 222 SER B CA 1
ATOM 3780 C C . SER B 1 222 ? -14.445 -26.156 -10.438 1 98.44 222 SER B C 1
ATOM 3782 O O . SER B 1 222 ? -13.836 -26.875 -11.227 1 98.44 222 SER B O 1
ATOM 3784 N N . TYR B 1 223 ? -13.969 -25.047 -9.984 1 98.69 223 TYR B N 1
ATOM 3785 C CA . TYR B 1 223 ? -12.625 -24.578 -10.312 1 98.69 223 TYR B CA 1
ATOM 3786 C C . TYR B 1 223 ? -11.57 -25.594 -9.906 1 98.69 223 TYR B C 1
ATOM 3788 O O . TYR B 1 223 ? -10.703 -25.953 -10.703 1 98.69 223 TYR B O 1
ATOM 3796 N N . PHE B 1 224 ? -11.664 -26.109 -8.703 1 98.62 224 PHE B N 1
ATOM 3797 C CA . PHE B 1 224 ? -10.68 -27.047 -8.203 1 98.62 224 PHE B CA 1
ATOM 3798 C C . PHE B 1 224 ? -10.781 -28.391 -8.938 1 98.62 224 PHE B C 1
ATOM 3800 O O . PHE B 1 224 ? -9.766 -29.016 -9.242 1 98.62 224 PHE B O 1
ATOM 3807 N N . HIS B 1 225 ? -12.016 -28.797 -9.188 1 98.62 225 HIS B N 1
ATOM 3808 C CA . HIS B 1 225 ? -12.188 -30.016 -9.977 1 98.62 225 HIS B CA 1
ATOM 3809 C C . HIS B 1 225 ? -11.523 -29.875 -11.344 1 98.62 225 HIS B C 1
ATOM 3811 O O . HIS B 1 225 ? -10.859 -30.797 -11.805 1 98.62 225 HIS B O 1
ATOM 3817 N N . TYR B 1 226 ? -11.719 -28.781 -11.953 1 98.75 226 TYR B N 1
ATOM 3818 C CA . TYR B 1 226 ? -11.109 -28.516 -13.258 1 98.75 226 TYR B CA 1
ATOM 3819 C C . TYR B 1 226 ? -9.586 -28.562 -13.164 1 98.75 226 TYR B C 1
ATOM 3821 O O . TYR B 1 226 ? -8.93 -29.234 -13.961 1 98.75 226 TYR B O 1
ATOM 3829 N N . CYS B 1 227 ? -9.008 -27.875 -12.148 1 98.44 227 CYS B N 1
ATOM 3830 C CA . CYS B 1 227 ? -7.559 -27.844 -11.984 1 98.44 227 CYS B CA 1
ATOM 3831 C C . CYS B 1 227 ? -7 -29.25 -11.805 1 98.44 227 CYS B C 1
ATOM 3833 O O . CYS B 1 227 ? -5.98 -29.594 -12.398 1 98.44 227 CYS B O 1
ATOM 3835 N N . LYS B 1 228 ? -7.707 -30.031 -11.055 1 97.5 228 LYS B N 1
ATOM 3836 C CA . LYS B 1 228 ? -7.25 -31.391 -10.75 1 97.5 228 LYS B CA 1
ATOM 3837 C C . LYS B 1 228 ? -7.387 -32.281 -11.969 1 97.5 228 LYS B C 1
ATOM 3839 O O . LYS B 1 228 ? -6.723 -33.344 -12.055 1 97.5 228 LYS B O 1
ATOM 3844 N N . SER B 1 229 ? -8.266 -31.906 -12.859 1 98.31 229 SER B N 1
ATOM 3845 C CA . SER B 1 229 ? -8.5 -32.719 -14.039 1 98.31 229 SER B CA 1
ATOM 3846 C C . SER B 1 229 ? -7.426 -32.469 -15.094 1 98.31 229 SER B C 1
ATOM 3848 O O . SER B 1 229 ? -7.289 -33.281 -16.031 1 98.31 229 SER B O 1
ATOM 3850 N N . LEU B 1 230 ? -6.676 -31.438 -15.023 1 98.69 230 LEU B N 1
ATOM 3851 C CA . LEU B 1 230 ? -5.668 -31.094 -16.016 1 98.69 230 LEU B CA 1
ATOM 3852 C C . LEU B 1 230 ? -4.469 -32.031 -15.938 1 98.69 230 LEU B C 1
ATOM 3854 O O . LEU B 1 230 ? -3.965 -32.312 -14.844 1 98.69 230 LEU B O 1
ATOM 3858 N N . THR B 1 231 ? -4.027 -32.5 -17.078 1 98.31 231 THR B N 1
ATOM 3859 C CA . THR B 1 231 ? -2.787 -33.25 -17.125 1 98.31 231 THR B CA 1
ATOM 3860 C C . THR B 1 231 ? -1.576 -32.312 -17.125 1 98.31 231 THR B C 1
ATOM 3862 O O . THR B 1 231 ? -1.722 -31.109 -17.25 1 98.31 231 THR B O 1
ATOM 3865 N N . PHE B 1 232 ? -0.448 -32.938 -17.047 1 98.44 232 PHE B N 1
ATOM 3866 C CA . PHE B 1 232 ? 0.796 -32.188 -16.875 1 98.44 232 PHE B CA 1
ATOM 3867 C C . PHE B 1 232 ? 0.991 -31.203 -18 1 98.44 232 PHE B C 1
ATOM 3869 O O . PHE B 1 232 ? 1.333 -30.047 -17.766 1 98.44 232 PHE B O 1
ATOM 3876 N N . ASP B 1 233 ? 0.729 -31.578 -19.219 1 97.88 233 ASP B N 1
ATOM 3877 C CA . ASP B 1 233 ? 1.094 -30.75 -20.359 1 97.88 233 ASP B CA 1
ATOM 3878 C C . ASP B 1 233 ? -0.146 -30.141 -21.016 1 97.88 233 ASP B C 1
ATOM 3880 O O . ASP B 1 233 ? -0.048 -29.5 -22.078 1 97.88 233 ASP B O 1
ATOM 3884 N N . GLN B 1 234 ? -1.295 -30.344 -20.406 1 98.19 234 GLN B N 1
ATOM 3885 C CA . GLN B 1 234 ? -2.539 -29.844 -20.969 1 98.19 234 GLN B CA 1
ATOM 3886 C C . GLN B 1 234 ? -2.635 -28.328 -20.844 1 98.19 234 GLN B C 1
ATOM 3888 O O . GLN B 1 234 ? -2.322 -27.766 -19.797 1 98.19 234 GLN B O 1
ATOM 3893 N N . ARG B 1 235 ? -2.986 -27.641 -21.953 1 97.88 235 ARG B N 1
ATOM 3894 C CA . ARG B 1 235 ? -3.266 -26.219 -21.875 1 97.88 235 ARG B CA 1
ATOM 3895 C C . ARG B 1 235 ? -4.586 -25.953 -21.156 1 97.88 235 ARG B C 1
ATOM 3897 O O . ARG B 1 235 ? -5.637 -26.438 -21.578 1 97.88 235 ARG B O 1
ATOM 3904 N N . PRO B 1 236 ? -4.586 -25.172 -20.078 1 98.75 236 PRO B N 1
ATOM 3905 C CA . PRO B 1 236 ? -5.852 -24.844 -19.422 1 98.75 236 PRO B CA 1
ATOM 3906 C C . PRO B 1 236 ? -6.797 -24.047 -20.312 1 98.75 236 PRO B C 1
ATOM 3908 O O . PRO B 1 236 ? -6.344 -23.25 -21.141 1 98.75 236 PRO B O 1
ATOM 3911 N N . ASP B 1 237 ? -8.094 -24.266 -20.156 1 98.69 237 ASP B N 1
ATOM 3912 C CA . ASP B 1 237 ? -9.109 -23.375 -20.703 1 98.69 237 ASP B CA 1
ATOM 3913 C C . ASP B 1 237 ? -9.312 -22.141 -19.828 1 98.69 237 ASP B C 1
ATOM 3915 O O . ASP B 1 237 ? -10.242 -22.109 -19.016 1 98.69 237 ASP B O 1
ATOM 3919 N N . TYR B 1 238 ? -8.477 -21.141 -20.078 1 98.44 238 TYR B N 1
ATOM 3920 C CA . TYR B 1 238 ? -8.492 -19.953 -19.25 1 98.44 238 TYR B CA 1
ATOM 3921 C C . TYR B 1 238 ? -9.828 -19.219 -19.344 1 98.44 238 TYR B C 1
ATOM 3923 O O . TYR B 1 238 ? -10.312 -18.656 -18.359 1 98.44 238 TYR B O 1
ATOM 3931 N N . GLY B 1 239 ? -10.375 -19.219 -20.531 1 97.62 239 GLY B N 1
ATOM 3932 C CA . GLY B 1 239 ? -11.695 -18.641 -20.688 1 97.62 239 GLY B CA 1
ATOM 3933 C C . GLY B 1 239 ? -12.742 -19.281 -19.781 1 97.62 239 GLY B C 1
ATOM 3934 O O . GLY B 1 239 ? -13.531 -18.578 -19.156 1 97.62 239 GLY B O 1
ATOM 3935 N N . PHE B 1 240 ? -12.711 -20.594 -19.781 1 97.69 240 PHE B N 1
ATOM 3936 C CA . PHE B 1 240 ? -13.648 -21.344 -18.938 1 97.69 240 PHE B CA 1
ATOM 3937 C C . PHE B 1 240 ? -13.461 -20.984 -17.469 1 97.69 240 PHE B C 1
ATOM 3939 O O . PHE B 1 240 ? -14.438 -20.703 -16.766 1 97.69 240 PHE B O 1
ATOM 3946 N N . VAL B 1 241 ? -12.195 -20.953 -16.938 1 97.12 241 VAL B N 1
ATOM 3947 C CA . VAL B 1 241 ? -11.969 -20.719 -15.508 1 97.12 241 VAL B CA 1
ATOM 3948 C C . VAL B 1 241 ? -12.328 -19.281 -15.148 1 97.12 241 VAL B C 1
ATOM 3950 O O . VAL B 1 241 ? -12.836 -19.016 -14.055 1 97.12 241 VAL B O 1
ATOM 3953 N N . LYS B 1 242 ? -12.094 -18.344 -16.078 1 97.38 242 LYS B N 1
ATOM 3954 C CA . LYS B 1 242 ? -12.5 -16.953 -15.836 1 97.38 242 LYS B CA 1
ATOM 3955 C C . LYS B 1 242 ? -14.023 -16.844 -15.758 1 97.38 242 LYS B C 1
ATOM 3957 O O . LYS B 1 242 ? -14.547 -16.109 -14.914 1 97.38 242 LYS B O 1
ATOM 3962 N N . ARG B 1 243 ? -14.719 -17.578 -16.531 1 96.81 243 ARG B N 1
ATOM 3963 C CA . ARG B 1 243 ? -16.172 -17.531 -16.562 1 96.81 243 ARG B CA 1
ATOM 3964 C C . ARG B 1 243 ? -16.766 -18.078 -15.273 1 96.81 243 ARG B C 1
ATOM 3966 O O . ARG B 1 243 ? -17.828 -17.641 -14.828 1 96.81 243 ARG B O 1
ATOM 3973 N N . LEU B 1 244 ? -16.078 -19.031 -14.68 1 96.56 244 LEU B N 1
ATOM 3974 C CA . LEU B 1 244 ? -16.531 -19.578 -13.406 1 96.56 244 LEU B CA 1
ATOM 3975 C C . LEU B 1 244 ? -16.688 -18.484 -12.359 1 96.56 244 LEU B C 1
ATOM 3977 O O . LEU B 1 244 ? -17.562 -18.562 -11.492 1 96.56 244 LEU B O 1
ATOM 3981 N N . PHE B 1 245 ? -15.852 -17.422 -12.484 1 95.5 245 PHE B N 1
ATOM 3982 C CA . PHE B 1 245 ? -15.828 -16.391 -11.445 1 95.5 245 PHE B CA 1
ATOM 3983 C C . PHE B 1 245 ? -16.594 -15.156 -11.891 1 95.5 245 PHE B C 1
ATOM 3985 O O . PHE B 1 245 ? -16.641 -14.156 -11.172 1 95.5 245 PHE B O 1
ATOM 3992 N N . ARG B 1 246 ? -17.125 -15.109 -13.055 1 92.12 246 ARG B N 1
ATOM 3993 C CA . ARG B 1 246 ? -17.922 -13.984 -13.555 1 92.12 246 ARG B CA 1
ATOM 3994 C C . ARG B 1 246 ? -19.406 -14.281 -13.477 1 92.12 246 ARG B C 1
ATOM 3996 O O . ARG B 1 246 ? -20.234 -13.367 -13.359 1 92.12 246 ARG B O 1
ATOM 4003 N N . ASP B 1 247 ? -19.859 -15.508 -13.75 1 72.81 247 ASP B N 1
ATOM 4004 C CA . ASP B 1 247 ? -21.266 -15.891 -13.836 1 72.81 247 ASP B CA 1
ATOM 4005 C C . ASP B 1 247 ? -21.797 -16.344 -12.477 1 72.81 247 ASP B C 1
ATOM 4007 O O . ASP B 1 247 ? -22.984 -16.156 -12.188 1 72.81 247 ASP B O 1
#

Radius of gyration: 25.86 Å; Cα contacts (8 Å, |Δi|>4): 856; chains: 2; bounding box: 53×75×56 Å

InterPro domains:
  IPR000719 Protein kinase domain [PF00069] (3-200)
  IPR000719 Protein kinase domain [PS50011] (1-247)
  IPR000719 Protein kinase domain [SM00220] (1-245)
  IPR008271 Serine/threonine-protein kinase, active site [PS00108] (96-108)
  IPR011009 Protein kinase-like domain superfamily [SSF56112] (3-246)
  IPR050235 Casein kinase 1/Serine/threonine-protein kinase-like [PTHR11909] (3-246)

Organism: Aegilops tauschii subsp. strangulata (NCBI:txid200361)

pLDDT: mean 94.69, std 6.91, range [34.03, 98.94]

Sequence (494 aa):
MDTYEIVAVKIESSNSKHPQLFYEAKIYNALQGGSGIANVKWCGVDGEENVLIIDLLGPSLEDLFVYCGRKFTLKTVLMLADQMLTRIEFMHSKGYLHRDIKPDNFLMGLGRKANQVYVIDFGLAKRYRDSTTNRHIPYREHKNLTGTARYASSNTHLGIEQSRRDDLESLGYVLLYFLRGSLPWQGLKAATKKQKYEKICEKKISTPIEVLCKSCPVEFASYFHYCKSLTFDQRPDYGFVKRLFRDMDTYEIVAVKIESSNSKHPQLFYEAKIYNALQGGSGIANVKWCGVDGEENVLIIDLLGPSLEDLFVYCGRKFTLKTVLMLADQMLTRIEFMHSKGYLHRDIKPDNFLMGLGRKANQVYVIDFGLAKRYRDSTTNRHIPYREHKNLTGTARYASSNTHLGIEQSRRDDLESLGYVLLYFLRGSLPWQGLKAATKKQKYEKICEKKISTPIEVLCKSCPVEFASYFHYCKSLTFDQRPDYGFVKRLFRD